Protein AF-0000000079571840 (afdb_homodimer)

Organism: NCBI:txid1891644

Secondary structure (DSSP, 8-state):
--PPPPEEEEEEE--TTSSSHHHHHHHHHHHTT-EEEEEEEEEEEEETTEEEEEEEPPHHHHHHHHHHHHTTS--SEEEE----SHHHHHHHHHHHTT---S-EEE----B-TTS-B-S-GGGHHHHHHHGGG-SEE--BHHHHHHHHTSPPP-SHHHHHHHHHHHHHHT-SSEEEE-TTGGGGSSSEEEEEEE-SS-EEEEEEEPP--S--BTHHHHHHHHHHHHGGGSS-HHHHHHHHHHHHHHHHHTGGGT---SSS-B--TTTTTS----/--PPPPEEEEEEE--TTSSSHHHHHHHHHHHTT-EEEEEEEEEEEEETTEEEEEEEPPHHHHHHHHHHHHTTS--SEEEE----SHHHHHHHHHHHTT---S-EEE----B-TTS-B-S-GGGHHHHHHHGGG-SEE--BHHHHHHHHTSPPP-SHHHHHHHHHHHHHHT-S-EEEE-TTGGGGSSSEEEEEEE-SS-EEEEEEEPP--S--BTHHHHHHHHHHHHGGGSS-HHHHHHHHHHHHHHHHHTGGGT---SSS-B--TTTTTS----

Solvent-accessible surface area (backbone atoms only — not comparable to full-atom values): 27253 Å² total; per-residue (Å²): 130,72,76,50,54,53,28,29,33,32,38,13,20,42,23,28,52,26,32,21,38,42,43,19,26,41,45,26,13,51,61,61,57,14,48,39,27,44,37,61,40,25,49,34,20,24,36,33,78,32,71,80,47,74,48,73,49,53,64,70,55,42,50,44,31,45,52,43,26,63,77,42,32,80,53,51,14,33,24,36,40,36,40,47,35,38,68,47,31,48,53,52,47,58,59,59,72,69,61,75,46,84,40,27,28,33,29,72,46,48,55,45,84,72,63,44,73,47,38,41,78,83,16,53,64,36,52,57,67,38,33,61,75,22,46,29,36,49,34,38,40,67,53,44,12,61,75,69,73,53,76,55,58,88,44,70,70,45,41,54,51,49,44,51,52,44,39,75,72,38,30,52,20,33,39,39,37,37,72,70,64,62,78,70,72,72,66,53,26,49,29,41,37,32,51,90,82,54,75,45,81,48,75,43,74,56,66,93,64,70,28,54,22,28,52,68,43,34,36,44,23,29,26,30,34,34,36,80,75,44,94,44,65,68,63,18,45,51,51,19,52,53,51,44,50,53,15,41,67,44,11,77,56,51,73,50,38,82,43,34,14,29,48,26,63,45,60,90,69,53,71,76,72,122,130,74,76,50,54,53,29,29,32,33,39,14,21,42,24,27,51,26,31,22,38,42,45,19,27,40,44,25,13,52,60,60,58,14,48,40,25,44,38,63,39,26,49,33,19,23,36,35,80,31,72,81,47,75,48,74,49,53,64,71,56,41,48,43,31,46,51,42,27,62,76,43,33,79,53,51,16,32,23,36,40,36,40,48,36,38,67,47,30,47,53,51,49,58,60,58,71,68,60,76,47,84,41,27,28,33,29,72,46,47,56,45,87,71,64,44,74,47,36,41,80,83,16,54,64,36,52,58,68,38,32,61,75,23,47,29,35,48,33,39,41,66,53,45,10,61,77,67,73,54,75,53,57,86,45,70,71,44,43,54,50,49,43,51,51,44,40,74,72,39,28,51,20,32,40,39,38,35,72,73,63,52,76,69,74,73,65,54,27,51,28,40,37,32,53,90,83,53,76,45,80,49,75,44,74,56,67,95,65,70,28,54,23,30,50,68,43,33,37,43,24,27,26,31,31,34,36,81,74,42,93,44,66,67,62,19,48,52,51,21,52,53,51,44,49,52,14,42,68,43,12,77,55,50,74,49,39,82,44,35,13,28,47,24,64,45,61,89,69,53,72,75,72,122

Structure (mmCIF, N/CA/C/O backbone):
data_AF-0000000079571840-model_v1
#
loop_
_entity.id
_entity.type
_entity.pdbx_description
1 polymer 'Bifunctional hydroxymethylpyrimidine kinase/phosphomethylpyrimidine kinase'
#
loop_
_atom_site.group_PDB
_atom_site.id
_atom_site.type_symbol
_atom_site.label_atom_id
_atom_site.label_alt_id
_atom_site.label_comp_id
_atom_site.label_asym_id
_atom_site.label_entity_id
_atom_site.label_seq_id
_atom_site.pdbx_PDB_ins_code
_atom_site.Cartn_x
_atom_site.Cartn_y
_atom_site.Cartn_z
_atom_site.occupancy
_atom_site.B_iso_or_equiv
_atom_site.auth_seq_id
_atom_site.auth_comp_id
_atom_site.auth_asym_id
_atom_site.auth_atom_id
_atom_site.pdbx_PDB_model_num
ATOM 1 N N . MET A 1 1 ? 19.359 11.695 -19.375 1 41.38 1 MET A N 1
ATOM 2 C CA . MET A 1 1 ? 19.141 10.656 -18.375 1 41.38 1 MET A CA 1
ATOM 3 C C . MET A 1 1 ? 17.922 10.969 -17.531 1 41.38 1 MET A C 1
ATOM 5 O O . MET A 1 1 ? 17.797 12.078 -17 1 41.38 1 MET A O 1
ATOM 9 N N . THR A 1 2 ? 16.844 10.234 -17.578 1 67.88 2 THR A N 1
ATOM 10 C CA . THR A 1 2 ? 15.594 10.586 -16.906 1 67.88 2 THR A CA 1
ATOM 11 C C . THR A 1 2 ? 15.773 10.586 -15.391 1 67.88 2 THR A C 1
ATOM 13 O O . THR A 1 2 ? 16.469 9.727 -14.844 1 67.88 2 THR A O 1
ATOM 16 N N . THR A 1 3 ? 15.664 11.695 -14.719 1 87.44 3 THR A N 1
ATOM 17 C CA . THR A 1 3 ? 15.781 11.836 -13.273 1 87.44 3 THR A CA 1
ATOM 18 C C . THR A 1 3 ? 14.875 10.844 -12.555 1 87.44 3 THR A C 1
ATOM 20 O O . THR A 1 3 ? 13.688 10.742 -12.859 1 87.44 3 THR A O 1
ATOM 23 N N . PRO A 1 4 ? 15.469 10.031 -11.734 1 94.94 4 PRO A N 1
ATOM 24 C CA . PRO A 1 4 ? 14.641 9.086 -10.984 1 94.94 4 PRO A CA 1
ATOM 25 C C . PRO A 1 4 ? 13.531 9.781 -10.195 1 94.94 4 PRO A C 1
ATOM 27 O O . PRO A 1 4 ? 13.68 10.945 -9.805 1 94.94 4 PRO A O 1
ATOM 30 N N . PRO A 1 5 ? 12.398 9.148 -10.023 1 97.25 5 PRO A N 1
ATOM 31 C CA . PRO A 1 5 ? 11.336 9.742 -9.203 1 97.25 5 PRO A CA 1
ATOM 32 C C . PRO A 1 5 ? 11.75 9.953 -7.75 1 97.25 5 PRO A C 1
ATOM 34 O O . PRO A 1 5 ? 12.625 9.242 -7.25 1 97.25 5 PRO A O 1
ATOM 37 N N . PRO A 1 6 ? 11.203 10.961 -7.066 1 98.38 6 PRO A N 1
ATOM 38 C CA . PRO A 1 6 ? 11.453 11.062 -5.625 1 98.38 6 PRO A CA 1
ATOM 39 C C . PRO A 1 6 ? 10.945 9.844 -4.855 1 98.38 6 PRO A C 1
ATOM 41 O O . PRO A 1 6 ? 9.945 9.234 -5.254 1 98.38 6 PRO A O 1
ATOM 44 N N . VAL A 1 7 ? 11.625 9.516 -3.779 1 98.81 7 VAL A N 1
ATOM 45 C CA . VAL A 1 7 ? 11.242 8.414 -2.906 1 98.81 7 VAL A CA 1
ATOM 46 C C . VAL A 1 7 ? 10.594 8.961 -1.636 1 98.81 7 VAL A C 1
ATOM 48 O O . VAL A 1 7 ? 11.234 9.68 -0.867 1 98.81 7 VAL A O 1
ATOM 51 N N . ALA A 1 8 ? 9.336 8.641 -1.437 1 98.94 8 ALA A N 1
ATOM 52 C CA . ALA A 1 8 ? 8.578 9.102 -0.272 1 98.94 8 ALA A CA 1
ATOM 53 C C . ALA A 1 8 ? 8.352 7.957 0.715 1 98.94 8 ALA A C 1
ATOM 55 O O . ALA A 1 8 ? 8.07 6.824 0.312 1 98.94 8 ALA A O 1
ATOM 56 N N . LEU A 1 9 ? 8.445 8.25 2.014 1 98.94 9 LEU A N 1
ATOM 57 C CA . LEU A 1 9 ? 8.258 7.289 3.092 1 98.94 9 LEU A CA 1
ATOM 58 C C . LEU A 1 9 ? 7.035 7.648 3.932 1 98.94 9 LEU A C 1
ATOM 60 O O . LEU A 1 9 ? 6.906 8.789 4.395 1 98.94 9 LEU A O 1
ATOM 64 N N . SER A 1 10 ? 6.16 6.723 4.051 1 98.94 10 SER A N 1
ATOM 65 C CA . SER A 1 10 ? 5.039 6.836 4.977 1 98.94 10 SER A CA 1
ATOM 66 C C . SER A 1 10 ? 5.324 6.102 6.281 1 98.94 10 SER A C 1
ATOM 68 O O . SER A 1 10 ? 5.625 4.906 6.273 1 98.94 10 SER A O 1
ATOM 70 N N . ILE A 1 11 ? 5.301 6.777 7.359 1 98.94 11 ILE A N 1
ATOM 71 C CA . ILE A 1 11 ? 5.305 6.191 8.695 1 98.94 11 ILE A CA 1
ATOM 72 C C . ILE A 1 11 ? 3.91 6.305 9.312 1 98.94 11 ILE A C 1
ATOM 74 O O . ILE A 1 11 ? 3.521 7.375 9.789 1 98.94 11 ILE A O 1
ATOM 78 N N . ALA A 1 12 ? 3.156 5.25 9.297 1 98.88 12 ALA A N 1
ATOM 79 C CA . ALA A 1 12 ? 1.751 5.344 9.68 1 98.88 12 ALA A CA 1
ATOM 80 C C . ALA A 1 12 ? 1.156 3.959 9.922 1 98.88 12 ALA A C 1
ATOM 82 O O . ALA A 1 12 ? 1.851 2.947 9.797 1 98.88 12 ALA A O 1
ATOM 83 N N . GLY A 1 13 ? -0.089 3.912 10.414 1 98.69 13 GLY A N 1
ATOM 84 C CA . GLY A 1 13 ? -0.845 2.676 10.523 1 98.69 13 GLY A CA 1
ATOM 85 C C . GLY A 1 13 ? -1.426 2.209 9.203 1 98.69 13 GLY A C 1
ATOM 86 O O . GLY A 1 13 ? -1.192 2.828 8.164 1 98.69 13 GLY A O 1
ATOM 87 N N . THR A 1 14 ? -2.111 1.062 9.258 1 98.81 14 THR A N 1
ATOM 88 C CA . THR A 1 14 ? -2.693 0.455 8.07 1 98.81 14 THR A CA 1
ATOM 89 C C . THR A 1 14 ? -4.207 0.653 8.047 1 98.81 14 THR A C 1
ATOM 91 O O . THR A 1 14 ? -4.797 1.07 9.039 1 98.81 14 THR A O 1
ATOM 94 N N . ASP A 1 15 ? -4.805 0.47 6.957 1 98.69 15 ASP A N 1
ATOM 95 C CA . ASP A 1 15 ? -6.25 0.45 6.746 1 98.69 15 ASP A CA 1
ATOM 96 C C . ASP A 1 15 ? -6.641 -0.601 5.711 1 98.69 15 ASP A C 1
ATOM 98 O O . ASP A 1 15 ? -6.516 -0.368 4.508 1 98.69 15 ASP A O 1
ATOM 102 N N . PRO A 1 16 ? -7.16 -1.722 6.125 1 98.81 16 PRO A N 1
ATOM 103 C CA . PRO A 1 16 ? -7.516 -2.809 5.207 1 98.81 16 PRO A CA 1
ATOM 104 C C . PRO A 1 16 ? -8.406 -2.344 4.059 1 98.81 16 PRO A C 1
ATOM 106 O O . PRO A 1 16 ? -8.328 -2.883 2.951 1 98.81 16 PRO A O 1
ATOM 109 N N . SER A 1 17 ? -9.211 -1.326 4.223 1 98.69 17 SER A N 1
ATOM 110 C CA . SER A 1 17 ? -10.133 -0.873 3.18 1 98.69 17 SER A CA 1
ATOM 111 C C . SER A 1 17 ? -9.383 -0.156 2.061 1 98.69 17 SER A C 1
ATOM 113 O O . SER A 1 17 ? -9.93 0.051 0.976 1 98.69 17 SER A O 1
ATOM 115 N N . GLY A 1 18 ? -8.156 0.267 2.344 1 98.69 18 GLY A N 1
ATOM 116 C CA . GLY A 1 18 ? -7.355 0.961 1.348 1 98.69 18 GLY A CA 1
ATOM 117 C C . GLY A 1 18 ? -7.637 2.451 1.29 1 98.69 18 GLY A C 1
ATOM 118 O O . GLY A 1 18 ? -7.078 3.16 0.45 1 98.69 18 GLY A O 1
ATOM 119 N N . GLY A 1 19 ? -8.484 2.953 2.195 1 98.44 19 GLY A N 1
ATOM 120 C CA . GLY A 1 19 ? -8.93 4.336 2.098 1 98.44 19 GLY A CA 1
ATOM 121 C C . GLY A 1 19 ? -8.094 5.289 2.934 1 98.44 19 GLY A C 1
ATOM 122 O O . GLY A 1 19 ? -8.109 6.5 2.707 1 98.44 19 GLY A O 1
ATOM 123 N N . ALA A 1 20 ? -7.367 4.812 3.92 1 98.5 20 ALA A N 1
ATOM 124 C CA . ALA A 1 20 ? -6.508 5.605 4.797 1 98.5 20 ALA A CA 1
ATOM 125 C C . ALA A 1 20 ? -5.203 4.875 5.094 1 98.5 20 ALA A C 1
ATOM 127 O O . ALA A 1 20 ? -4.812 3.965 4.359 1 98.5 20 ALA A O 1
ATOM 128 N N . GLY A 1 21 ? -4.445 5.398 6.016 1 98.5 21 GLY A N 1
ATOM 129 C CA . GLY A 1 21 ? -3.221 4.727 6.418 1 98.5 21 GLY A CA 1
ATOM 130 C C . GLY A 1 21 ? -2.174 4.688 5.32 1 98.5 21 GLY A C 1
ATOM 131 O O . GLY A 1 21 ? -2.207 5.5 4.395 1 98.5 21 GLY A O 1
ATOM 132 N N . ILE A 1 22 ? -1.245 3.701 5.43 1 98.88 22 ILE A N 1
ATOM 133 C CA . ILE A 1 22 ? -0.147 3.598 4.473 1 98.88 22 ILE A CA 1
ATOM 134 C C . ILE A 1 22 ? -0.696 3.264 3.088 1 98.88 22 ILE A C 1
ATOM 136 O O . ILE A 1 22 ? -0.06 3.559 2.074 1 98.88 22 ILE A O 1
ATOM 140 N N . GLN A 1 23 ? -1.933 2.607 3.068 1 98.88 23 GLN A N 1
ATOM 141 C CA . GLN A 1 23 ? -2.533 2.277 1.779 1 98.88 23 GLN A CA 1
ATOM 142 C C . GLN A 1 23 ? -2.885 3.541 0.999 1 98.88 23 GLN A C 1
ATOM 144 O O . GLN A 1 23 ? -2.537 3.668 -0.177 1 98.88 23 GLN A O 1
ATOM 149 N N . ALA A 1 24 ? -3.52 4.484 1.698 1 98.81 24 ALA A N 1
ATOM 150 C CA . ALA A 1 24 ? -3.828 5.762 1.063 1 98.81 24 ALA A CA 1
ATOM 151 C C . ALA A 1 24 ? -2.553 6.523 0.716 1 98.81 24 ALA A C 1
ATOM 153 O O . ALA A 1 24 ? -2.479 7.18 -0.324 1 98.81 24 ALA A O 1
ATOM 154 N N . ASP A 1 25 ? -1.587 6.457 1.616 1 98.94 25 ASP A N 1
ATOM 155 C CA . ASP A 1 25 ? -0.312 7.125 1.377 1 98.94 25 ASP A CA 1
ATOM 156 C C . ASP A 1 25 ? 0.354 6.602 0.107 1 98.94 25 ASP A C 1
ATOM 158 O O . ASP A 1 25 ? 0.753 7.383 -0.758 1 98.94 25 ASP A O 1
ATOM 162 N N . LEU A 1 26 ? 0.421 5.27 -0.038 1 98.94 26 LEU A N 1
ATOM 163 C CA . LEU A 1 26 ? 1.043 4.637 -1.198 1 98.94 26 LEU A CA 1
ATOM 164 C C . LEU A 1 26 ? 0.301 5.004 -2.479 1 98.94 26 LEU A C 1
ATOM 166 O O . LEU A 1 26 ? 0.925 5.285 -3.504 1 98.94 26 LEU A O 1
ATOM 170 N N . LYS A 1 27 ? -1.019 4.941 -2.436 1 98.88 27 LYS A N 1
ATOM 171 C CA . LYS A 1 27 ? -1.813 5.301 -3.607 1 98.88 27 LYS A CA 1
ATOM 172 C C . LYS A 1 27 ? -1.566 6.754 -4.012 1 98.88 27 LYS A C 1
ATOM 174 O O . LYS A 1 27 ? -1.407 7.051 -5.199 1 98.88 27 LYS A O 1
ATOM 179 N N . THR A 1 28 ? -1.491 7.652 -3.023 1 98.94 28 THR A N 1
ATOM 180 C CA . THR A 1 28 ? -1.275 9.07 -3.295 1 98.94 28 THR A CA 1
ATOM 181 C C . THR A 1 28 ? 0.118 9.305 -3.871 1 98.94 28 THR A C 1
ATOM 183 O O . THR A 1 28 ? 0.27 10 -4.875 1 98.94 28 THR A O 1
ATOM 186 N N . PHE A 1 29 ? 1.178 8.688 -3.189 1 98.88 29 PHE A N 1
ATOM 187 C CA . PHE A 1 29 ? 2.531 8.789 -3.723 1 98.88 29 PHE A CA 1
ATOM 188 C C . PHE A 1 29 ? 2.566 8.367 -5.188 1 98.88 29 PHE A C 1
ATOM 190 O O . PHE A 1 29 ? 3.094 9.094 -6.035 1 98.88 29 PHE A O 1
ATOM 197 N N . SER A 1 30 ? 1.937 7.23 -5.477 1 98.62 30 SER A N 1
ATOM 198 C CA . SER A 1 30 ? 1.944 6.652 -6.816 1 98.62 30 SER A CA 1
ATOM 199 C C . SER A 1 30 ? 1.221 7.555 -7.812 1 98.62 30 SER A C 1
ATOM 201 O O . SER A 1 30 ? 1.704 7.77 -8.922 1 98.62 30 SER A O 1
ATOM 203 N N . ALA A 1 31 ? 0.096 8.062 -7.422 1 98.44 31 ALA A N 1
ATOM 204 C CA . ALA A 1 31 ? -0.705 8.914 -8.305 1 98.44 31 ALA A CA 1
ATOM 205 C C . ALA A 1 31 ? 0.047 10.188 -8.672 1 98.44 31 ALA A C 1
ATOM 207 O O . ALA A 1 31 ? -0.178 10.758 -9.742 1 98.44 31 ALA A O 1
ATOM 208 N N . LEU A 1 32 ? 0.958 10.617 -7.797 1 98.31 32 LEU A N 1
ATOM 209 C CA . LEU A 1 32 ? 1.596 11.914 -7.98 1 98.31 32 LEU A CA 1
ATOM 210 C C . LEU A 1 32 ? 3.059 11.75 -8.375 1 98.31 32 LEU A C 1
ATOM 212 O O . LEU A 1 32 ? 3.85 12.695 -8.25 1 98.31 32 LEU A O 1
ATOM 216 N N . GLY A 1 33 ? 3.477 10.57 -8.703 1 97.75 33 GLY A N 1
ATOM 217 C CA . GLY A 1 33 ? 4.758 10.359 -9.359 1 97.75 33 GLY A CA 1
ATOM 218 C C . GLY A 1 33 ? 5.902 10.156 -8.383 1 97.75 33 GLY A C 1
ATOM 219 O O . GLY A 1 33 ? 7.055 10.445 -8.703 1 97.75 33 GLY A O 1
ATOM 220 N N . ALA A 1 34 ? 5.625 9.75 -7.215 1 98.56 34 ALA A N 1
ATOM 221 C CA . ALA A 1 34 ? 6.652 9.438 -6.223 1 98.56 34 ALA A CA 1
ATOM 222 C C . ALA A 1 34 ? 6.668 7.949 -5.895 1 98.56 34 ALA A C 1
ATOM 224 O O . ALA A 1 34 ? 5.613 7.32 -5.789 1 98.56 34 ALA A O 1
ATOM 225 N N . TYR A 1 35 ? 7.883 7.359 -5.762 1 98.75 35 TYR A N 1
ATOM 226 C CA . TYR A 1 35 ? 8.016 5.977 -5.324 1 98.75 35 TYR A CA 1
ATOM 227 C C . TYR A 1 35 ? 7.77 5.855 -3.824 1 98.75 35 TYR A C 1
ATOM 229 O O . TYR A 1 35 ? 8.453 6.504 -3.025 1 98.75 35 TYR A O 1
AT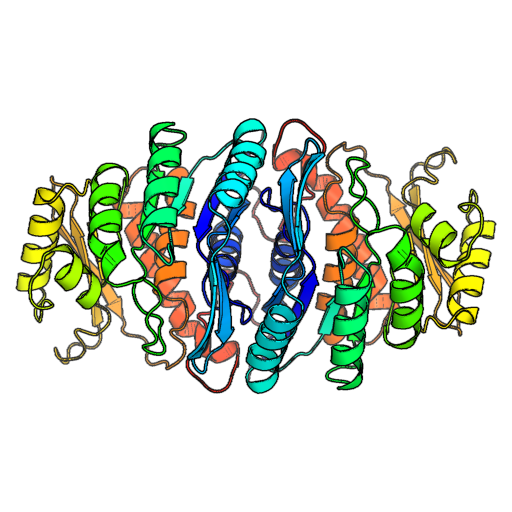OM 237 N N . GLY A 1 36 ? 6.82 5.016 -3.451 1 98.88 36 GLY A N 1
ATOM 238 C CA . GLY A 1 36 ? 6.391 4.969 -2.062 1 98.88 36 GLY A CA 1
ATOM 239 C C . GLY A 1 36 ? 7.051 3.854 -1.273 1 98.88 36 GLY A C 1
ATOM 240 O O . GLY A 1 36 ? 7.172 2.729 -1.763 1 98.88 36 GLY A O 1
ATOM 241 N N . THR A 1 37 ? 7.473 4.137 -0.044 1 98.94 37 THR A N 1
ATOM 242 C CA . THR A 1 37 ? 7.965 3.213 0.972 1 98.94 37 THR A CA 1
ATOM 243 C C . THR A 1 37 ? 7.188 3.379 2.275 1 98.94 37 THR A C 1
ATOM 245 O O . THR A 1 37 ? 6.438 4.344 2.439 1 98.94 37 THR A O 1
ATOM 248 N N . THR A 1 38 ? 7.277 2.338 3.141 1 98.94 38 THR A N 1
ATOM 249 C CA . THR A 1 38 ? 6.445 2.447 4.332 1 98.94 38 THR A CA 1
ATOM 250 C C . THR A 1 38 ? 7.164 1.872 5.551 1 98.94 38 THR A C 1
ATOM 252 O O . THR A 1 38 ? 7.949 0.933 5.426 1 98.94 38 THR A O 1
ATOM 255 N N . VAL A 1 39 ? 6.965 2.426 6.641 1 98.94 39 VAL A N 1
ATOM 256 C CA . VAL A 1 39 ? 7.215 1.898 7.977 1 98.94 39 VAL A CA 1
ATOM 257 C C . VAL A 1 39 ? 5.918 1.898 8.781 1 98.94 39 VAL A C 1
ATOM 259 O O . VAL A 1 39 ? 5.32 2.953 9.008 1 98.94 39 VAL A O 1
ATOM 262 N N . ILE A 1 40 ? 5.484 0.745 9.227 1 98.94 40 ILE A N 1
ATOM 263 C CA . ILE A 1 40 ? 4.137 0.581 9.758 1 98.94 40 ILE A CA 1
ATOM 264 C C . ILE A 1 40 ? 4.168 0.708 11.281 1 98.94 40 ILE A C 1
ATOM 266 O O . ILE A 1 40 ? 4.934 0.011 11.953 1 98.94 40 ILE A O 1
ATOM 270 N N . THR A 1 41 ? 3.285 1.52 11.836 1 98.81 41 THR A N 1
ATOM 271 C CA . THR A 1 41 ? 3.262 1.806 13.273 1 98.81 41 THR A CA 1
ATOM 272 C C . THR A 1 41 ? 2.238 0.925 13.984 1 98.81 41 THR A C 1
ATOM 274 O O . THR A 1 41 ? 2.381 0.633 15.172 1 98.81 41 THR A O 1
ATOM 277 N N . ALA A 1 42 ? 1.219 0.596 13.242 1 98.69 42 ALA A N 1
ATOM 278 C CA . ALA A 1 42 ? 0.13 -0.203 13.797 1 98.69 42 ALA A CA 1
ATOM 279 C C . ALA A 1 42 ? -0.698 -0.85 12.695 1 98.69 42 ALA A C 1
ATOM 281 O O . ALA A 1 42 ? -0.794 -0.314 11.586 1 98.69 42 ALA A O 1
ATOM 282 N N . LEU A 1 43 ? -1.205 -2.016 12.984 1 98.75 43 LEU A N 1
ATOM 283 C CA . LEU A 1 43 ? -2.264 -2.607 12.18 1 98.75 43 LEU A CA 1
ATOM 284 C C . LEU A 1 43 ? -3.639 -2.215 12.703 1 98.75 43 LEU A C 1
ATOM 286 O O . LEU A 1 43 ? -3.938 -2.428 13.883 1 98.75 43 LEU A O 1
ATOM 290 N N . VAL A 1 44 ? -4.453 -1.658 11.844 1 98.56 44 VAL A N 1
ATOM 291 C CA . VAL A 1 44 ? -5.777 -1.21 12.258 1 98.56 44 VAL A CA 1
ATOM 292 C C . VAL A 1 44 ? -6.848 -1.993 11.5 1 98.56 44 VAL A C 1
ATOM 294 O O . VAL A 1 44 ? -6.852 -2.021 10.266 1 98.56 44 VAL A O 1
ATOM 297 N N . ALA A 1 45 ? -7.723 -2.688 12.258 1 98.62 45 ALA A N 1
ATOM 298 C CA . ALA A 1 45 ? -8.914 -3.268 11.648 1 98.62 45 ALA A CA 1
ATOM 299 C C . ALA A 1 45 ? -9.992 -2.209 11.438 1 98.62 45 ALA A C 1
ATOM 301 O O . ALA A 1 45 ? -10.82 -1.973 12.32 1 98.62 45 ALA A O 1
ATOM 302 N N . GLN A 1 46 ? -9.961 -1.647 10.266 1 97.81 46 GLN A N 1
ATOM 303 C CA . GLN A 1 46 ? -10.852 -0.535 9.953 1 97.81 46 GLN A CA 1
ATOM 304 C C . GLN A 1 46 ? -11.344 -0.617 8.508 1 97.81 46 GLN A C 1
ATOM 306 O O . GLN A 1 46 ? -10.656 -1.162 7.641 1 97.81 46 GLN A O 1
ATOM 311 N N . ALA A 1 47 ? -12.547 -0.198 8.281 1 97.94 47 ALA A N 1
ATOM 312 C CA . ALA A 1 47 ? -13.148 0.015 6.965 1 97.94 47 ALA A CA 1
ATOM 313 C C . ALA A 1 47 ? -14.016 1.27 6.961 1 97.94 47 ALA A C 1
ATOM 315 O O . ALA A 1 47 ? -13.742 2.229 7.684 1 97.94 47 ALA A O 1
ATOM 316 N N . THR A 1 48 ? -14.984 1.376 6.074 1 97.5 48 THR A N 1
ATOM 317 C CA . THR A 1 48 ? -15.719 2.631 5.926 1 97.5 48 THR A CA 1
ATOM 318 C C . THR A 1 48 ? -16.734 2.809 7.055 1 97.5 48 THR A C 1
ATOM 320 O O . THR A 1 48 ? -17.25 3.902 7.254 1 97.5 48 THR A O 1
ATOM 323 N N . GLN A 1 49 ? -16.953 1.782 7.844 1 97.25 49 GLN A N 1
ATOM 324 C CA . GLN A 1 49 ? -17.953 1.837 8.891 1 97.25 49 GLN A CA 1
ATOM 325 C C . GLN A 1 49 ? -17.312 2.041 10.266 1 97.25 49 GLN A C 1
ATOM 327 O O . GLN A 1 49 ? -18.016 2.141 11.273 1 97.25 49 GLN A O 1
ATOM 332 N N . GLY A 1 50 ? -15.984 2.061 10.289 1 96.88 50 GLY A N 1
ATOM 333 C CA . GLY A 1 50 ? -15.344 2.379 11.555 1 96.88 50 GLY A CA 1
ATOM 334 C C . GLY A 1 50 ? -14.18 1.464 11.875 1 96.88 50 GLY A C 1
ATOM 335 O O . GLY A 1 50 ? -13.719 0.708 11.016 1 96.88 50 GLY A O 1
ATOM 336 N N . VAL A 1 51 ? -13.617 1.64 13.125 1 97.94 51 VAL A N 1
ATOM 337 C CA . VAL A 1 51 ? -12.469 0.897 13.633 1 97.94 51 VAL A CA 1
ATOM 338 C C . VAL A 1 51 ? -12.938 -0.177 14.609 1 97.94 51 VAL A C 1
ATOM 340 O O . VAL A 1 51 ? -13.688 0.11 15.547 1 97.94 51 VAL A O 1
ATOM 343 N N . ARG A 1 52 ? -12.453 -1.433 14.367 1 98.25 52 ARG A N 1
ATOM 344 C CA . ARG A 1 52 ? -12.867 -2.529 15.234 1 98.25 52 ARG A CA 1
ATOM 345 C C . ARG A 1 52 ? -11.719 -2.998 16.109 1 98.25 52 ARG A C 1
ATOM 347 O O . ARG A 1 52 ? -11.93 -3.723 17.094 1 98.25 52 ARG A O 1
ATOM 354 N N . GLY A 1 53 ? -10.508 -2.586 15.789 1 98.31 53 GLY A N 1
ATOM 355 C CA . GLY A 1 53 ? -9.367 -2.992 16.594 1 98.31 53 GLY A CA 1
ATOM 356 C C . GLY A 1 53 ? -8.062 -2.391 16.109 1 98.31 53 GLY A C 1
ATOM 357 O O . GLY A 1 53 ? -7.957 -1.964 14.953 1 98.31 53 GLY A O 1
ATOM 358 N N . ILE A 1 54 ? -7.082 -2.314 17.016 1 98.19 54 ILE A N 1
ATOM 359 C CA . ILE A 1 54 ? -5.75 -1.795 16.719 1 98.19 54 ILE A CA 1
ATOM 360 C C . ILE A 1 54 ? -4.695 -2.701 17.359 1 98.19 54 ILE A C 1
ATOM 362 O O . ILE A 1 54 ? -4.801 -3.07 18.531 1 98.19 54 ILE A O 1
ATOM 366 N N . GLU A 1 55 ? -3.801 -3.137 16.578 1 98.25 55 GLU A N 1
ATOM 367 C CA . GLU A 1 55 ? -2.602 -3.82 17.062 1 98.25 55 GLU A CA 1
ATOM 368 C C . GLU A 1 55 ? -1.354 -2.977 16.828 1 98.25 55 GLU A C 1
ATOM 370 O O . GLU A 1 55 ? -0.9 -2.838 15.688 1 98.25 55 GLU A O 1
ATOM 375 N N . VAL A 1 56 ? -0.775 -2.48 17.906 1 98.25 56 VAL A N 1
ATOM 376 C CA . VAL A 1 56 ? 0.378 -1.591 17.797 1 98.25 56 VAL A CA 1
ATOM 377 C C . VAL A 1 56 ? 1.644 -2.41 17.562 1 98.25 56 VAL A C 1
ATOM 379 O O . VAL A 1 56 ? 1.836 -3.463 18.172 1 98.25 56 VAL A O 1
ATOM 382 N N . VAL A 1 57 ? 2.465 -2.012 16.625 1 98.44 57 VAL A N 1
ATOM 383 C CA . VAL A 1 57 ? 3.717 -2.695 16.312 1 98.44 57 VAL A CA 1
ATOM 384 C C . VAL A 1 57 ? 4.699 -2.535 17.469 1 98.44 57 VAL A C 1
ATOM 386 O O . VAL A 1 57 ? 4.781 -1.466 18.078 1 98.44 57 VAL A O 1
ATOM 389 N N . ASP A 1 58 ? 5.457 -3.594 17.734 1 97.44 58 ASP A N 1
ATOM 390 C CA . ASP A 1 58 ? 6.539 -3.518 18.719 1 97.44 58 ASP A CA 1
ATOM 391 C C . ASP A 1 58 ? 7.559 -2.449 18.328 1 97.44 58 ASP A C 1
ATOM 393 O O . ASP A 1 58 ? 8.039 -2.426 17.188 1 97.44 58 ASP A O 1
ATOM 397 N N . PRO A 1 59 ? 7.875 -1.541 19.328 1 98.19 59 PRO A N 1
ATOM 398 C CA . PRO A 1 59 ? 8.844 -0.491 19 1 98.19 59 PRO A CA 1
ATOM 399 C C . PRO A 1 59 ? 10.156 -1.047 18.453 1 98.19 59 PRO A C 1
ATOM 401 O O . PRO A 1 59 ? 10.789 -0.42 17.609 1 98.19 59 PRO A O 1
ATOM 404 N N . ASP A 1 60 ? 10.594 -2.209 18.953 1 98.62 60 ASP A N 1
ATOM 405 C CA . ASP A 1 60 ? 11.812 -2.82 18.438 1 98.62 60 ASP A CA 1
ATOM 406 C C . ASP A 1 60 ? 11.656 -3.209 16.969 1 98.62 60 ASP A C 1
ATOM 408 O O . ASP A 1 60 ? 12.586 -3.055 16.188 1 98.62 60 ASP A O 1
ATOM 412 N N . PHE A 1 61 ? 10.5 -3.734 16.625 1 98.75 61 PHE A N 1
ATOM 413 C CA . PHE A 1 61 ? 10.273 -4.102 15.234 1 98.75 61 PHE A CA 1
ATOM 414 C C . PHE A 1 61 ? 10.078 -2.859 14.375 1 98.75 61 PHE A C 1
ATOM 416 O O . PHE A 1 61 ? 10.469 -2.838 13.211 1 98.75 61 PHE A O 1
ATOM 423 N N . LEU A 1 62 ? 9.422 -1.829 14.961 1 98.81 62 LEU A N 1
ATOM 424 C CA . LEU A 1 62 ? 9.344 -0.546 14.273 1 98.81 62 LEU A CA 1
ATOM 425 C C . LEU A 1 62 ? 10.734 -0.035 13.906 1 98.81 62 LEU A C 1
ATOM 427 O O . LEU A 1 62 ? 10.961 0.392 12.773 1 98.81 62 LEU A O 1
ATOM 431 N N . ARG A 1 63 ? 11.672 -0.077 14.836 1 98.81 63 ARG A N 1
ATOM 432 C CA . ARG A 1 63 ? 13.055 0.327 14.602 1 98.81 63 ARG A CA 1
ATOM 433 C C . ARG A 1 63 ? 13.711 -0.538 13.531 1 98.81 63 ARG A C 1
ATOM 435 O O . ARG A 1 63 ? 14.469 -0.036 12.695 1 98.81 63 ARG A O 1
ATOM 442 N N . LEU A 1 64 ? 13.406 -1.83 13.602 1 98.88 64 LEU A N 1
ATOM 443 C CA . LEU A 1 64 ? 13.984 -2.756 12.633 1 98.88 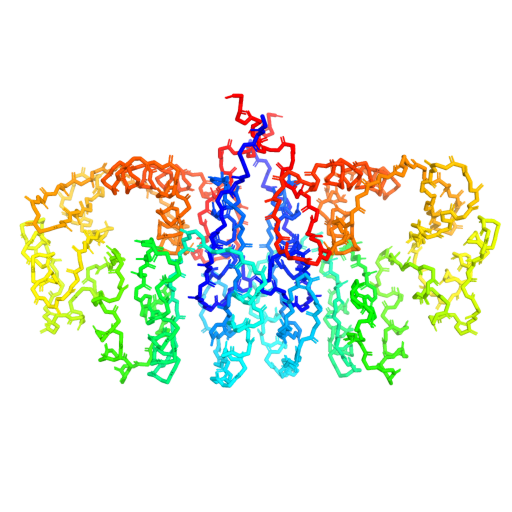64 LEU A CA 1
ATOM 444 C C . LEU A 1 64 ? 13.5 -2.439 11.227 1 98.88 64 LEU A C 1
ATOM 446 O O . LEU A 1 64 ? 14.281 -2.49 10.273 1 98.88 64 LEU A O 1
ATOM 450 N N . GLN A 1 65 ? 12.172 -2.178 11.047 1 98.88 65 GLN A N 1
ATOM 451 C CA . GLN A 1 65 ? 11.672 -1.73 9.75 1 98.88 65 GLN A CA 1
ATOM 452 C C . GLN A 1 65 ? 12.445 -0.512 9.25 1 98.88 65 GLN A C 1
ATOM 454 O O . GLN A 1 65 ? 12.906 -0.488 8.109 1 98.88 65 GLN A O 1
ATOM 459 N N . TRP A 1 66 ? 12.555 0.484 10.164 1 98.88 66 TRP A N 1
ATOM 460 C CA . TRP A 1 66 ? 13.203 1.75 9.844 1 98.88 66 TRP A CA 1
ATOM 461 C C . TRP A 1 66 ? 14.648 1.528 9.414 1 98.88 66 TRP A C 1
ATOM 463 O O . TRP A 1 66 ? 15.062 1.97 8.344 1 98.88 66 TRP A O 1
ATOM 473 N N . ARG A 1 67 ? 15.383 0.807 10.188 1 98.81 67 ARG A N 1
ATOM 474 C CA . ARG A 1 67 ? 16.812 0.601 9.93 1 98.81 67 ARG A CA 1
ATOM 475 C C . ARG A 1 67 ? 17.016 -0.18 8.641 1 98.81 67 ARG A C 1
ATOM 477 O O . ARG A 1 67 ? 17.906 0.159 7.84 1 98.81 67 ARG A O 1
ATOM 484 N N . THR A 1 68 ? 16.234 -1.221 8.453 1 98.81 68 THR A N 1
ATOM 485 C CA . THR A 1 68 ? 16.344 -2.039 7.254 1 98.81 68 THR A CA 1
ATOM 486 C C . THR A 1 68 ? 16.125 -1.194 6.004 1 98.81 68 THR A C 1
ATOM 488 O O . THR A 1 68 ? 16.797 -1.383 4.992 1 98.81 68 THR A O 1
ATOM 491 N N . LEU A 1 69 ? 15.219 -0.266 6.082 1 98.81 69 LEU A N 1
ATOM 492 C CA . LEU A 1 69 ? 14.852 0.562 4.938 1 98.81 69 LEU A CA 1
ATOM 493 C C . LEU A 1 69 ? 15.898 1.641 4.688 1 98.81 69 LEU A C 1
ATOM 495 O O . LEU A 1 69 ? 16.469 1.722 3.598 1 98.81 69 LEU A O 1
ATOM 499 N N . VAL A 1 70 ? 16.297 2.439 5.676 1 98.5 70 VAL A N 1
ATOM 500 C CA . VAL A 1 70 ? 17.062 3.662 5.457 1 98.5 70 VAL A CA 1
ATOM 501 C C . VAL A 1 70 ? 18.531 3.314 5.254 1 98.5 70 VAL A C 1
ATOM 503 O O . VAL A 1 70 ? 19.297 4.121 4.723 1 98.5 70 VAL A O 1
ATOM 506 N N . ASP A 1 71 ? 18.953 2.096 5.629 1 98.25 71 ASP A N 1
ATOM 507 C CA . ASP A 1 71 ? 20.297 1.631 5.34 1 98.25 71 ASP A CA 1
ATOM 508 C C . ASP A 1 71 ? 20.469 1.305 3.857 1 98.25 71 ASP A C 1
ATOM 510 O O . ASP A 1 71 ? 21.594 1.17 3.369 1 98.25 71 ASP A O 1
ATOM 514 N N . ASP A 1 72 ? 19.406 1.236 3.15 1 98.44 72 ASP A N 1
ATOM 515 C CA . ASP A 1 72 ? 19.422 0.667 1.807 1 98.44 72 ASP A CA 1
ATOM 516 C C . ASP A 1 72 ? 18.844 1.639 0.786 1 98.44 72 ASP A C 1
ATOM 518 O O . ASP A 1 72 ? 19.359 1.762 -0.328 1 98.44 72 ASP A O 1
ATOM 522 N N . VAL A 1 73 ? 17.781 2.34 1.15 1 98.56 73 VAL A N 1
ATOM 523 C CA . VAL A 1 73 ? 16.984 3.121 0.213 1 98.56 73 VAL A CA 1
ATOM 524 C C . VAL A 1 73 ? 17.062 4.602 0.574 1 98.56 73 VAL A C 1
ATOM 526 O O . VAL A 1 73 ? 16.891 4.977 1.734 1 98.56 73 VAL A O 1
ATOM 529 N N . ARG A 1 74 ? 17.359 5.418 -0.389 1 97.88 74 ARG A N 1
ATOM 530 C CA . ARG A 1 74 ? 17.328 6.859 -0.172 1 97.88 74 ARG A CA 1
ATOM 531 C C . ARG A 1 74 ? 15.906 7.336 0.115 1 97.88 74 ARG A C 1
ATOM 533 O O . ARG A 1 74 ? 14.945 6.805 -0.442 1 97.88 74 ARG A O 1
ATOM 540 N N . ILE A 1 75 ? 15.781 8.336 0.944 1 98.69 75 ILE A N 1
ATOM 541 C CA . ILE A 1 75 ? 14.484 8.914 1.287 1 98.69 75 ILE A CA 1
ATOM 542 C C . ILE A 1 75 ? 14.492 10.414 0.99 1 98.69 75 ILE A C 1
ATOM 544 O O . ILE A 1 75 ? 15.305 11.156 1.547 1 98.69 75 ILE A O 1
ATOM 548 N N . ASP A 1 76 ? 13.508 10.828 0.136 1 98.75 76 ASP A N 1
ATOM 549 C CA . ASP A 1 76 ? 13.461 12.227 -0.28 1 98.75 76 ASP A CA 1
ATOM 550 C C . ASP A 1 76 ? 12.375 12.992 0.472 1 98.75 76 ASP A C 1
ATOM 552 O O . ASP A 1 76 ? 12.375 14.219 0.498 1 98.75 76 ASP A O 1
ATOM 556 N N . ALA A 1 77 ? 11.438 12.344 1.042 1 98.88 77 ALA A N 1
ATOM 557 C CA . ALA A 1 77 ? 10.344 12.922 1.811 1 98.88 77 ALA A CA 1
ATOM 558 C C . ALA A 1 77 ? 9.781 11.922 2.811 1 98.88 77 ALA A C 1
ATOM 560 O O . ALA A 1 77 ? 9.75 10.719 2.541 1 98.88 77 ALA A O 1
ATOM 561 N N . ILE A 1 78 ? 9.305 12.398 3.953 1 98.94 78 ILE A N 1
ATOM 562 C CA . ILE A 1 78 ? 8.68 11.562 4.977 1 98.94 78 ILE A CA 1
ATOM 563 C C . ILE A 1 78 ? 7.293 12.117 5.312 1 98.94 78 ILE A C 1
ATOM 565 O O . ILE A 1 78 ? 7.133 13.32 5.52 1 98.94 78 ILE A O 1
ATOM 569 N N . LYS A 1 79 ? 6.34 11.32 5.25 1 98.94 79 LYS A N 1
ATOM 570 C CA . LYS A 1 79 ? 5.008 11.609 5.777 1 98.94 79 LYS A CA 1
ATOM 571 C C . LYS A 1 79 ? 4.719 10.773 7.023 1 98.94 79 LYS A C 1
ATOM 573 O O . LYS A 1 79 ? 4.84 9.547 7 1 98.94 79 LYS A O 1
ATOM 578 N N . ILE A 1 80 ? 4.387 11.43 8.109 1 98.94 80 ILE A N 1
ATOM 579 C CA . ILE A 1 80 ? 4.035 10.773 9.367 1 98.94 80 ILE A CA 1
ATOM 580 C C . ILE A 1 80 ? 2.529 10.875 9.594 1 98.94 80 ILE A C 1
ATOM 582 O O . ILE A 1 80 ? 1.963 11.969 9.57 1 98.94 80 ILE A O 1
ATOM 586 N N . GLY A 1 81 ? 1.914 9.688 9.742 1 98.5 81 GLY A N 1
ATOM 587 C CA . GLY A 1 81 ? 0.494 9.617 10.047 1 98.5 81 GLY A CA 1
ATOM 588 C C . GLY A 1 81 ? 0.21 9.07 11.438 1 98.5 81 GLY A C 1
ATOM 589 O O . GLY A 1 81 ? 0.792 9.531 12.422 1 98.5 81 GLY A O 1
ATOM 590 N N . MET A 1 82 ? -0.615 8.086 11.539 1 97.38 82 MET A N 1
ATOM 591 C CA . MET A 1 82 ? -1.091 7.52 12.797 1 97.38 82 MET A CA 1
ATOM 592 C C . MET A 1 82 ? 0.069 6.961 13.617 1 97.38 82 MET A C 1
ATOM 594 O O . MET A 1 82 ? 0.823 6.117 13.133 1 97.38 82 MET A O 1
ATOM 598 N N . LEU A 1 83 ? 0.135 7.367 14.898 1 98 83 LEU A N 1
ATOM 599 C CA . LEU A 1 83 ? 1.254 6.98 15.75 1 98 83 LEU A CA 1
ATOM 600 C C . LEU A 1 83 ? 0.782 6.094 16.891 1 98 83 LEU A C 1
ATOM 602 O O . LEU A 1 83 ? 1.599 5.5 17.594 1 98 83 LEU A O 1
ATOM 606 N N . ALA A 1 84 ? -0.472 5.973 17.141 1 96.69 84 ALA A N 1
ATOM 607 C CA . ALA A 1 84 ? -1.134 5.004 18 1 96.69 84 ALA A CA 1
ATOM 608 C C . ALA A 1 84 ? -0.935 5.359 19.469 1 96.69 84 ALA A C 1
ATOM 610 O O . ALA A 1 84 ? -1.901 5.441 20.234 1 96.69 84 ALA A O 1
ATOM 611 N N . ASN A 1 85 ? 0.387 5.508 20 1 97.94 85 ASN A N 1
ATOM 612 C CA . ASN A 1 85 ? 0.667 5.766 21.406 1 97.94 85 ASN A CA 1
ATOM 613 C C . ASN A 1 85 ? 1.985 6.512 21.594 1 97.94 85 ASN A C 1
ATOM 615 O O . ASN A 1 85 ? 2.662 6.832 20.609 1 97.94 85 ASN A O 1
ATOM 619 N N . ALA A 1 86 ? 2.281 6.816 22.859 1 97.88 86 ALA A N 1
ATOM 620 C CA . ALA A 1 86 ? 3.436 7.652 23.172 1 97.88 86 ALA A CA 1
ATOM 621 C C . ALA A 1 86 ? 4.738 6.961 22.797 1 97.88 86 ALA A C 1
ATOM 623 O O . ALA A 1 86 ? 5.68 7.605 22.312 1 97.88 86 ALA A O 1
ATOM 624 N N . GLU A 1 87 ? 4.824 5.664 23.016 1 98.25 87 GLU A N 1
ATOM 625 C CA . GLU A 1 87 ? 6.047 4.918 22.734 1 98.25 87 GLU A CA 1
ATOM 626 C C . GLU A 1 87 ? 6.391 4.965 21.25 1 98.25 87 GLU A C 1
ATOM 628 O O . GLU A 1 87 ? 7.551 5.168 20.875 1 98.25 87 GLU A O 1
ATOM 633 N N . ILE A 1 88 ? 5.422 4.746 20.422 1 98.62 88 ILE A N 1
ATOM 634 C CA . ILE A 1 88 ? 5.621 4.805 18.969 1 98.62 88 ILE A CA 1
ATOM 635 C C . ILE A 1 88 ? 6.02 6.219 18.562 1 98.62 88 ILE A C 1
ATOM 637 O O . ILE A 1 88 ? 6.949 6.406 17.781 1 98.62 88 ILE A O 1
ATOM 641 N N . ALA A 1 89 ? 5.293 7.23 19.094 1 98.38 89 ALA A N 1
ATOM 642 C CA . ALA A 1 89 ? 5.613 8.625 18.781 1 98.38 89 ALA A CA 1
ATOM 643 C C . ALA A 1 89 ? 7.055 8.953 19.156 1 98.38 89 ALA A C 1
ATOM 645 O O . ALA A 1 89 ? 7.773 9.586 18.375 1 98.38 89 ALA A O 1
ATOM 646 N N . ASP A 1 90 ? 7.445 8.516 20.312 1 98.19 90 ASP A N 1
ATOM 647 C CA . ASP A 1 90 ? 8.812 8.75 20.781 1 98.19 90 ASP A CA 1
ATOM 648 C C . ASP A 1 90 ? 9.828 8.055 19.875 1 98.19 90 ASP A C 1
ATOM 650 O O . ASP A 1 90 ? 10.875 8.617 19.562 1 98.19 90 ASP A O 1
ATOM 654 N N . THR A 1 91 ? 9.555 6.836 19.516 1 98.62 91 THR A N 1
ATOM 655 C CA . THR A 1 91 ? 10.43 6.086 18.625 1 98.62 91 THR A CA 1
ATOM 656 C C . THR A 1 91 ? 10.586 6.801 17.281 1 98.62 91 THR A C 1
ATOM 658 O O . THR A 1 91 ? 11.688 6.922 16.75 1 98.62 91 THR A O 1
ATOM 661 N N . VAL A 1 92 ? 9.492 7.293 16.75 1 98.69 92 VAL A N 1
ATOM 662 C CA . VAL A 1 92 ? 9.531 8.031 15.484 1 98.69 92 VAL A CA 1
ATOM 663 C C . VAL A 1 92 ? 10.344 9.305 15.656 1 98.69 92 VAL A C 1
ATOM 665 O O . VAL A 1 92 ? 11.086 9.703 14.75 1 98.69 92 VAL A O 1
ATOM 668 N N . GLY A 1 93 ? 10.156 9.953 16.781 1 98.25 93 GLY A N 1
ATOM 669 C CA . GLY A 1 93 ? 10.992 11.109 17.078 1 98.25 93 GLY A CA 1
ATOM 670 C C . GLY A 1 93 ? 12.477 10.82 16.984 1 98.25 93 GLY A C 1
ATOM 671 O O . GLY A 1 93 ? 13.242 11.656 16.5 1 98.25 93 GLY A O 1
ATOM 672 N N . GLU A 1 94 ? 12.875 9.648 17.453 1 98.12 94 GLU A N 1
ATOM 673 C CA . GLU A 1 94 ? 14.266 9.219 17.359 1 98.12 94 GLU A CA 1
ATOM 674 C C . GLU A 1 94 ? 14.703 9.109 15.898 1 98.12 94 GLU A C 1
ATOM 676 O O . GLU A 1 94 ? 15.828 9.469 15.547 1 98.12 94 GLU A O 1
ATOM 681 N N . PHE A 1 95 ? 13.867 8.562 15.047 1 98.44 95 PHE A N 1
ATOM 682 C CA . PHE A 1 95 ? 14.164 8.422 13.625 1 98.44 95 PHE A CA 1
ATOM 683 C C . PHE A 1 95 ? 14.492 9.773 13 1 98.44 95 PHE A C 1
ATOM 685 O O . PHE A 1 95 ? 15.43 9.898 12.211 1 98.44 95 PHE A O 1
ATOM 692 N N . LEU A 1 96 ? 13.75 10.805 13.383 1 97.94 96 LEU A N 1
ATOM 693 C CA . LEU A 1 96 ? 13.797 12.102 12.727 1 97.94 96 LEU A CA 1
ATOM 694 C C . LEU A 1 96 ? 15.07 12.859 13.102 1 97.94 96 LEU A C 1
ATOM 696 O O . LEU A 1 96 ? 15.43 13.836 12.445 1 97.94 96 LEU A O 1
ATOM 700 N N . THR A 1 97 ? 15.758 12.422 14.109 1 96.75 97 THR A N 1
ATOM 701 C CA . THR A 1 97 ? 17.016 13.047 14.492 1 96.75 97 THR A CA 1
ATOM 702 C C . THR A 1 97 ? 18.094 12.781 13.438 1 96.75 97 THR A C 1
ATOM 704 O O . THR A 1 97 ? 19.094 13.492 13.375 1 96.75 97 THR A O 1
ATOM 707 N N . GLU A 1 98 ? 17.922 11.766 12.586 1 95.25 98 GLU A N 1
ATOM 708 C CA . GLU A 1 98 ? 18.906 11.406 11.562 1 95.25 98 GLU A CA 1
ATOM 709 C C . GLU A 1 98 ? 18.875 12.383 10.398 1 95.25 98 GLU A C 1
ATOM 711 O O . GLU A 1 98 ? 19.812 12.438 9.594 1 95.25 98 GLU A O 1
ATOM 716 N N . SER A 1 99 ? 17.953 13.227 10.242 1 93.19 99 SER A N 1
ATOM 717 C CA . SER A 1 99 ? 17.828 14.289 9.258 1 93.19 99 SER A CA 1
ATOM 718 C C . SER A 1 99 ? 18.078 13.773 7.848 1 93.19 99 SER A C 1
ATOM 720 O O . SER A 1 99 ? 18.938 14.297 7.133 1 93.19 99 SER A O 1
ATOM 722 N N . LEU A 1 100 ? 17.281 12.805 7.422 1 95.62 100 LEU A N 1
ATOM 723 C CA . LEU A 1 100 ? 17.438 12.188 6.109 1 95.62 100 LEU A CA 1
ATOM 724 C C . LEU A 1 100 ? 16.969 13.133 5.004 1 95.62 100 LEU A C 1
ATOM 726 O O . LEU A 1 100 ? 17.422 13.023 3.859 1 95.62 100 LEU A O 1
ATOM 730 N N . THR A 1 101 ? 16.094 13.992 5.285 1 97.62 101 THR A N 1
ATOM 731 C CA . THR A 1 101 ? 15.469 14.883 4.32 1 97.62 101 THR A CA 1
ATOM 732 C C . THR A 1 101 ? 14.953 16.141 5.008 1 97.62 101 THR A C 1
ATOM 734 O O . THR A 1 101 ? 14.711 16.141 6.215 1 97.62 101 THR A O 1
ATOM 737 N N . ASP A 1 102 ? 14.812 17.156 4.254 1 96.88 102 ASP A N 1
ATOM 738 C CA . ASP A 1 102 ? 14.242 18.406 4.746 1 96.88 102 ASP A CA 1
ATOM 739 C C . ASP A 1 102 ? 12.734 18.438 4.535 1 96.88 102 ASP A C 1
ATOM 741 O O . ASP A 1 102 ? 12.086 19.438 4.832 1 96.88 102 ASP A O 1
ATOM 745 N N . THR A 1 103 ? 12.18 17.375 3.988 1 98.75 103 THR A N 1
ATOM 746 C CA . THR A 1 103 ? 10.742 17.281 3.744 1 98.75 103 THR A CA 1
ATOM 747 C C . THR A 1 103 ? 10.102 16.266 4.672 1 98.75 103 THR A C 1
ATOM 749 O O . THR A 1 103 ? 10.055 15.07 4.348 1 98.75 103 THR A O 1
ATOM 752 N N . VAL A 1 104 ? 9.633 16.75 5.816 1 98.88 104 VAL A N 1
ATOM 753 C CA . VAL A 1 104 ? 8.906 15.922 6.777 1 98.88 104 VAL A CA 1
ATOM 754 C C . VAL A 1 104 ? 7.527 16.516 7.039 1 98.88 104 VAL A C 1
ATOM 756 O O . VAL A 1 104 ? 7.414 17.625 7.578 1 98.88 104 VAL A O 1
ATOM 759 N N . VAL A 1 105 ? 6.523 15.836 6.594 1 98.94 105 VAL A N 1
ATOM 760 C CA . VAL A 1 105 ? 5.145 16.281 6.781 1 98.94 105 VAL A CA 1
ATOM 761 C C . VAL A 1 105 ? 4.484 15.445 7.883 1 98.94 105 VAL A C 1
ATOM 763 O O . VAL A 1 105 ? 4.434 14.219 7.801 1 98.94 105 VAL A O 1
ATOM 766 N N . LEU A 1 106 ? 3.971 16.047 8.93 1 98.88 106 LEU A N 1
ATOM 767 C CA . LEU A 1 106 ? 3.314 15.375 10.039 1 98.88 106 LEU A CA 1
ATOM 768 C C . LEU A 1 106 ? 1.812 15.648 10.031 1 98.88 106 LEU A C 1
ATOM 770 O O . LEU A 1 106 ? 1.379 16.781 10.203 1 98.88 106 LEU A O 1
ATOM 774 N N . ASP A 1 107 ? 1.101 14.641 9.781 1 98.75 107 ASP A N 1
ATOM 775 C CA . ASP A 1 107 ? -0.339 14.625 10.023 1 98.75 107 ASP A CA 1
ATOM 776 C C . ASP A 1 107 ? -0.659 13.984 11.367 1 98.75 107 ASP A C 1
ATOM 778 O O . ASP A 1 107 ? -0.604 12.758 11.508 1 98.75 107 ASP A O 1
ATOM 782 N N . PRO A 1 108 ? -0.898 14.688 12.453 1 96.44 108 PRO A N 1
ATOM 783 C CA . PRO A 1 108 ? -0.971 14.148 13.812 1 96.44 108 PRO A CA 1
ATOM 784 C C . PRO A 1 108 ? -2.082 13.109 13.984 1 96.44 108 PRO A C 1
ATOM 786 O O . PRO A 1 108 ? -2.057 12.32 14.922 1 96.44 108 PRO A O 1
ATOM 789 N N . VAL A 1 109 ? -2.871 12.719 13.07 1 95.25 109 VAL A N 1
ATOM 790 C CA . VAL A 1 109 ? -3.996 11.789 13 1 95.25 109 VAL A CA 1
ATOM 791 C C . VAL A 1 109 ? -4.383 11.336 14.406 1 95.25 109 VAL A C 1
ATOM 793 O O . VAL A 1 109 ? -3.756 10.438 14.969 1 95.25 109 VAL A O 1
ATOM 796 N N . MET A 1 110 ? -5.402 11.859 14.977 1 93.19 110 MET A N 1
ATOM 797 C CA . MET A 1 110 ? -5.773 11.562 16.359 1 93.19 110 MET A CA 1
ATOM 798 C C . MET A 1 110 ? -7.078 10.773 16.406 1 93.19 110 MET A C 1
ATOM 800 O O . MET A 1 110 ? -7.32 10.031 17.359 1 93.19 110 MET A O 1
ATOM 804 N N . VAL A 1 111 ? -7.945 11.055 15.445 1 90.5 111 VAL A N 1
ATOM 805 C CA . VAL A 1 111 ? -9.258 10.422 15.352 1 90.5 111 VAL A CA 1
ATOM 806 C C . VAL A 1 111 ? -9.531 10 13.914 1 90.5 111 VAL A C 1
ATOM 808 O O . VAL A 1 111 ? -9.109 10.672 12.969 1 90.5 111 VAL A O 1
ATOM 811 N N . ALA A 1 112 ? -10.18 8.875 13.734 1 86.81 112 ALA A N 1
ATOM 812 C CA . ALA A 1 112 ? -10.602 8.43 12.414 1 86.81 112 ALA A CA 1
ATOM 813 C C . ALA A 1 112 ? -11.812 9.219 11.93 1 86.81 112 ALA A C 1
ATOM 815 O O . ALA A 1 112 ? -12.477 9.898 12.711 1 86.81 112 ALA A O 1
ATOM 816 N N . ALA A 1 113 ? -12.047 9.047 10.656 1 83.19 113 ALA A N 1
ATOM 817 C CA . ALA A 1 113 ? -13.219 9.688 10.07 1 83.19 113 ALA A CA 1
ATOM 818 C C . ALA A 1 113 ? -14.5 9.227 10.766 1 83.19 113 ALA A C 1
ATOM 820 O O . ALA A 1 113 ? -15.469 9.984 10.875 1 83.19 113 ALA A O 1
ATOM 821 N N . SER A 1 114 ? -14.5 8.023 11.227 1 86.38 114 SER A N 1
ATOM 822 C CA . SER A 1 114 ? -15.656 7.43 11.898 1 86.38 114 SER A CA 1
ATOM 823 C C . SER A 1 114 ? -15.828 8 13.297 1 86.38 114 SER A C 1
ATOM 825 O O . SER A 1 114 ? -16.844 7.758 13.953 1 86.38 114 SER A O 1
ATOM 827 N N . GLY A 1 115 ? -14.883 8.703 13.75 1 89.19 115 GLY A N 1
ATOM 828 C CA . GLY A 1 115 ? -14.93 9.25 15.102 1 89.19 115 GLY A CA 1
ATOM 829 C C . GLY A 1 115 ? -14.156 8.422 16.109 1 89.19 115 GLY A C 1
ATOM 830 O O . GLY A 1 115 ? -13.938 8.859 17.234 1 89.19 115 GLY A O 1
ATOM 831 N N . ASP A 1 116 ? -13.719 7.285 15.656 1 92.19 116 ASP A N 1
ATOM 832 C CA . ASP A 1 116 ? -12.969 6.414 16.562 1 92.19 116 ASP A CA 1
ATOM 833 C C . ASP A 1 116 ? -11.594 7 16.875 1 92.19 116 ASP A C 1
ATOM 835 O O . ASP A 1 116 ? -10.914 7.512 15.984 1 92.19 116 ASP A O 1
ATOM 839 N N . ARG A 1 117 ? -11.211 6.93 18.094 1 93.56 117 ARG A N 1
ATOM 840 C CA . ARG A 1 117 ? -9.906 7.449 18.484 1 93.56 117 ARG A CA 1
ATOM 841 C C . ARG A 1 117 ? -8.781 6.559 17.953 1 93.56 117 ARG A C 1
ATOM 843 O O . ARG A 1 117 ? -8.859 5.332 18.047 1 93.56 117 ARG A O 1
ATOM 850 N N . LEU A 1 118 ? -7.754 7.141 17.438 1 94 118 LEU A N 1
ATOM 851 C CA . LEU A 1 118 ? -6.621 6.426 16.859 1 94 118 LEU A CA 1
ATOM 852 C C . LEU A 1 118 ? -5.34 6.711 17.625 1 94 118 LEU A C 1
ATOM 854 O O . LEU A 1 118 ? -4.344 6.004 17.469 1 94 118 LEU A O 1
ATOM 858 N N . LEU A 1 119 ? -5.312 7.684 18.438 1 95.38 119 LEU A N 1
ATOM 859 C CA . LEU A 1 119 ? -4.184 8.055 19.281 1 95.38 119 LEU A CA 1
ATOM 860 C C . LEU A 1 119 ? -4.566 8.008 20.75 1 95.38 119 LEU A C 1
ATOM 862 O O . LEU A 1 119 ? -5.582 8.586 21.156 1 95.38 119 LEU A O 1
ATOM 866 N N . ASP A 1 120 ? -3.736 7.371 21.531 1 94.69 120 ASP A N 1
ATOM 867 C CA . ASP A 1 120 ? -3.912 7.398 22.984 1 94.69 120 ASP A CA 1
ATOM 868 C C . ASP A 1 120 ? -3.836 8.828 23.516 1 94.69 120 ASP A C 1
ATOM 870 O O . ASP A 1 120 ? -2.889 9.562 23.219 1 94.69 120 ASP A O 1
ATOM 874 N N . PRO A 1 121 ? -4.809 9.18 24.312 1 92.44 121 PRO A N 1
ATOM 875 C CA . PRO A 1 121 ? -4.785 10.539 24.859 1 92.44 121 PRO A CA 1
ATOM 876 C C . PRO A 1 121 ? -3.473 10.875 25.562 1 92.44 121 PRO A C 1
ATOM 878 O O . PRO A 1 121 ? -3.023 12.023 25.531 1 92.44 121 PRO A O 1
ATOM 881 N N . GLN A 1 122 ? -2.875 9.93 26.109 1 92.81 122 GLN A N 1
ATOM 882 C CA . GLN A 1 122 ? -1.631 10.141 26.844 1 92.81 122 GLN A CA 1
ATOM 883 C C . GLN A 1 122 ? -0.467 10.398 25.891 1 92.81 122 GLN A C 1
ATOM 885 O O . GLN A 1 122 ? 0.611 10.812 26.312 1 92.81 122 GLN A O 1
ATOM 890 N N . ALA A 1 123 ? -0.759 10.195 24.609 1 94.88 123 ALA A N 1
ATOM 891 C CA . ALA A 1 123 ? 0.323 10.32 23.625 1 94.88 123 ALA A CA 1
ATOM 892 C C . ALA A 1 123 ? 0.345 11.719 23.016 1 94.88 123 ALA A C 1
ATOM 894 O O . ALA A 1 123 ? 1.19 12.023 22.172 1 94.88 123 ALA A O 1
ATOM 895 N N . GLU A 1 124 ? -0.562 12.586 23.391 1 95.62 124 GLU A N 1
ATOM 896 C CA . GLU A 1 124 ? -0.672 13.922 22.812 1 95.62 124 GLU A CA 1
ATOM 897 C C . GLU A 1 124 ? 0.606 14.727 23.047 1 95.62 124 GLU A C 1
ATOM 899 O O . GLU A 1 124 ? 1.059 15.438 22.141 1 95.62 124 GLU A O 1
ATOM 904 N N . ASP A 1 125 ? 1.17 14.594 24.188 1 96.31 125 ASP A N 1
ATOM 905 C CA . ASP A 1 125 ? 2.416 15.289 24.5 1 96.31 125 ASP A CA 1
ATOM 906 C C . ASP A 1 125 ? 3.557 14.789 23.625 1 96.31 125 ASP A C 1
ATOM 908 O O . ASP A 1 125 ? 4.422 15.57 23.219 1 96.31 125 ASP A O 1
ATOM 912 N N . ALA A 1 126 ? 3.576 13.516 23.422 1 96.88 126 ALA A N 1
ATOM 913 C CA . ALA A 1 126 ? 4.602 12.938 22.547 1 96.88 126 ALA A CA 1
ATOM 914 C C . ALA A 1 126 ? 4.504 13.492 21.141 1 96.88 126 ALA A C 1
ATOM 916 O O . ALA A 1 126 ? 5.523 13.727 20.484 1 96.88 126 ALA A O 1
ATOM 917 N N . VAL A 1 127 ? 3.32 13.656 20.672 1 97.19 127 VAL A N 1
ATOM 918 C CA . VAL A 1 127 ? 3.105 14.234 19.344 1 97.19 127 VAL A CA 1
ATOM 919 C C . VAL A 1 127 ? 3.594 15.68 19.328 1 97.19 127 VAL A C 1
ATOM 921 O O . VAL A 1 127 ? 4.223 16.125 18.359 1 97.19 127 VAL A O 1
ATOM 924 N N . ARG A 1 128 ? 3.338 16.438 20.391 1 97.06 128 ARG A N 1
ATOM 925 C CA . ARG A 1 128 ? 3.809 17.812 20.516 1 97.06 128 ARG A CA 1
ATOM 926 C C . ARG A 1 128 ? 5.328 17.891 20.375 1 97.06 128 ARG A C 1
ATOM 928 O O . ARG A 1 128 ? 5.859 18.812 19.766 1 97.06 128 ARG A O 1
ATOM 935 N N . ARG A 1 129 ? 5.934 16.891 20.906 1 96.75 129 ARG A N 1
ATOM 936 C CA . ARG A 1 129 ? 7.391 16.875 20.875 1 96.75 129 ARG A CA 1
ATOM 937 C C . ARG A 1 129 ? 7.918 16.656 19.469 1 96.75 129 ARG A C 1
ATOM 939 O O . ARG A 1 129 ? 9.078 16.953 19.172 1 96.75 129 ARG A O 1
ATOM 946 N N . LEU A 1 130 ? 7.074 16.172 18.562 1 97.94 130 LEU A N 1
ATOM 947 C CA . LEU A 1 130 ? 7.488 15.922 17.188 1 97.94 130 LEU A CA 1
ATOM 948 C C . LEU A 1 130 ? 7.375 17.188 16.344 1 97.94 130 LEU A C 1
ATOM 950 O O . LEU A 1 130 ? 7.91 17.25 15.234 1 97.94 130 LEU A O 1
ATOM 954 N N . LEU A 1 131 ? 6.695 18.234 16.828 1 98 131 LEU A N 1
ATOM 955 C CA . LEU A 1 131 ? 6.336 19.406 16.031 1 98 131 LEU A CA 1
ATOM 956 C C . LEU A 1 131 ? 7.578 20.078 15.453 1 98 131 LEU A C 1
ATOM 958 O O . LEU A 1 131 ? 7.645 20.328 14.25 1 98 131 LEU A O 1
ATOM 962 N N . PRO A 1 132 ? 8.656 20.25 16.266 1 97.56 132 PRO A N 1
ATOM 963 C CA . PRO A 1 132 ? 9.828 20.953 15.734 1 97.56 132 PRO A CA 1
ATOM 964 C C . PRO A 1 132 ? 10.586 20.141 14.695 1 97.56 132 PRO A C 1
ATOM 966 O O . PRO A 1 132 ? 11.359 20.688 13.906 1 97.56 132 PRO A O 1
ATOM 969 N N . ALA A 1 133 ? 10.414 18.828 14.711 1 97.75 133 ALA A N 1
ATOM 970 C CA . ALA A 1 133 ? 11.141 17.953 13.805 1 97.75 133 ALA A CA 1
ATOM 971 C C . ALA A 1 133 ? 10.461 17.875 12.438 1 97.75 133 ALA A C 1
ATOM 973 O O . ALA A 1 133 ? 11.062 17.453 11.453 1 97.75 133 ALA A O 1
ATOM 974 N N . ALA A 1 134 ? 9.203 18.281 12.375 1 98.5 134 ALA A N 1
ATOM 975 C CA . ALA A 1 134 ? 8.453 18.281 11.117 1 98.5 134 ALA A CA 1
ATOM 976 C C . ALA A 1 134 ? 8.664 19.578 10.352 1 98.5 134 ALA A C 1
ATOM 978 O O . ALA A 1 134 ? 8.742 20.656 10.945 1 98.5 134 ALA A O 1
ATOM 979 N N . SER A 1 135 ? 8.766 19.438 9.031 1 98.69 135 SER A N 1
ATOM 980 C CA . SER A 1 135 ? 8.875 20.609 8.18 1 98.69 135 SER A CA 1
ATOM 981 C C . SER A 1 135 ? 7.523 21.297 8 1 98.69 135 SER A C 1
ATOM 983 O O . SER A 1 135 ? 7.457 22.5 7.73 1 98.69 135 SER A O 1
ATOM 985 N N . LEU A 1 136 ? 6.465 20.531 8.07 1 98.88 136 LEU A N 1
ATOM 986 C CA . LEU A 1 136 ? 5.082 20.969 7.949 1 98.88 136 LEU A CA 1
ATOM 987 C C . LEU A 1 136 ? 4.148 20.078 8.758 1 98.88 136 LEU A C 1
ATOM 989 O O . LEU A 1 136 ? 4.281 18.859 8.742 1 98.88 136 LEU A O 1
ATOM 993 N N . ILE A 1 137 ? 3.258 20.656 9.539 1 98.88 137 ILE A N 1
ATOM 994 C CA . ILE A 1 137 ? 2.203 19.891 10.195 1 98.88 137 ILE A CA 1
ATOM 995 C C . ILE A 1 137 ? 0.851 20.25 9.578 1 98.88 137 ILE A C 1
ATOM 997 O O . ILE A 1 137 ? 0.64 21.375 9.141 1 98.88 137 ILE A O 1
ATOM 1001 N N . THR A 1 138 ? -0.086 19.234 9.562 1 98.81 138 THR A N 1
ATOM 1002 C CA . THR A 1 138 ? -1.34 19.438 8.852 1 98.81 138 THR A CA 1
ATOM 1003 C C . THR A 1 138 ? -2.533 19.125 9.75 1 98.81 138 THR A C 1
ATOM 1005 O O . THR A 1 138 ? -3.434 18.375 9.344 1 98.81 138 THR A O 1
ATOM 1008 N N . PRO A 1 139 ? -2.682 19.703 10.867 1 98.25 139 PRO A N 1
ATOM 1009 C CA . PRO A 1 139 ? -3.807 19.406 11.758 1 98.25 139 PRO A CA 1
ATOM 1010 C C . PRO A 1 139 ? -5.133 19.953 11.234 1 98.25 139 PRO A C 1
ATOM 1012 O O . PRO A 1 139 ? -5.148 20.953 10.523 1 98.25 139 PRO A O 1
ATOM 1015 N N . ASN A 1 140 ? -6.211 19.219 11.547 1 96.31 140 ASN A N 1
ATOM 1016 C CA . ASN A 1 140 ? -7.527 19.828 11.43 1 96.31 140 ASN A CA 1
ATOM 1017 C C . ASN A 1 140 ? -7.887 20.641 12.68 1 96.31 140 ASN A C 1
ATOM 1019 O O . ASN A 1 140 ? -7.07 20.766 13.594 1 96.31 140 ASN A O 1
ATOM 1023 N N . LEU A 1 141 ? -9.055 21.234 12.688 1 96 141 LEU A N 1
ATOM 1024 C CA . LEU A 1 141 ? -9.406 22.172 13.742 1 96 141 LEU A CA 1
ATOM 1025 C C . LEU A 1 141 ? -9.445 21.484 15.102 1 96 141 LEU A C 1
ATOM 1027 O O . LEU A 1 141 ? -8.852 21.969 16.062 1 96 141 LEU A O 1
ATOM 1031 N N . PRO A 1 142 ? -10.102 20.281 15.227 1 95.38 142 PRO A N 1
ATOM 1032 C CA . PRO A 1 142 ? -10.062 19.594 16.516 1 95.38 142 PRO A CA 1
ATOM 1033 C C . PRO A 1 142 ? -8.648 19.219 16.953 1 95.38 142 PRO A C 1
ATOM 1035 O O . PRO A 1 142 ? -8.297 19.328 18.125 1 95.38 142 PRO A O 1
ATOM 1038 N N . GLU A 1 143 ? -7.836 18.766 16.047 1 96.81 143 GLU A N 1
ATOM 1039 C CA . GLU A 1 143 ? -6.465 18.359 16.359 1 96.81 143 GLU A CA 1
ATOM 1040 C C . GLU A 1 143 ? -5.621 19.547 16.781 1 96.81 143 GLU A C 1
ATOM 1042 O O . GLU A 1 143 ? -4.832 19.453 17.734 1 96.81 143 GLU A O 1
ATOM 1047 N N . ALA A 1 144 ? -5.781 20.672 16.094 1 97.56 144 ALA A N 1
ATOM 1048 C CA . ALA A 1 144 ? -5.082 21.891 16.484 1 97.56 144 ALA A CA 1
ATOM 1049 C C . ALA A 1 144 ? -5.449 22.312 17.906 1 97.56 144 ALA A C 1
ATOM 1051 O O . ALA A 1 144 ? -4.582 22.703 18.688 1 97.56 144 ALA A O 1
ATOM 1052 N N . ALA A 1 145 ? -6.742 22.234 18.203 1 96.75 145 ALA A N 1
ATOM 1053 C CA . ALA A 1 145 ? -7.223 22.578 19.531 1 96.75 145 ALA A CA 1
ATOM 1054 C C . ALA A 1 145 ? -6.566 21.703 20.594 1 96.75 145 ALA A C 1
ATOM 1056 O O . ALA A 1 145 ? -6.16 22.188 21.656 1 96.75 145 ALA A O 1
ATOM 1057 N N . VAL A 1 146 ? -6.434 20.406 20.297 1 96.31 146 VAL A N 1
ATOM 1058 C CA . VAL A 1 146 ? -5.812 19.453 21.219 1 96.31 146 VAL A CA 1
ATOM 1059 C C . VAL A 1 146 ? -4.336 19.812 21.391 1 96.31 146 VAL A C 1
ATOM 1061 O O . VAL A 1 146 ? -3.838 19.859 22.516 1 96.31 146 VAL A O 1
ATOM 1064 N N . LEU A 1 147 ? -3.631 20.062 20.328 1 97.25 147 LEU A N 1
ATOM 1065 C CA . LEU A 1 147 ? -2.207 20.375 20.375 1 97.25 147 LEU A CA 1
ATOM 1066 C C . LEU A 1 147 ? -1.96 21.656 21.172 1 97.25 147 LEU A C 1
ATOM 1068 O O . LEU A 1 147 ? -0.958 21.766 21.891 1 97.25 147 LEU A O 1
ATOM 1072 N N . LEU A 1 148 ? -2.881 22.578 21.125 1 97.69 148 LEU A N 1
ATOM 1073 C CA . LEU A 1 148 ? -2.715 23.891 21.734 1 97.69 148 LEU A CA 1
ATOM 1074 C C . LEU A 1 148 ? -3.324 23.922 23.125 1 97.69 148 LEU A C 1
ATOM 1076 O O . LEU A 1 148 ? -3.064 24.844 23.906 1 97.69 148 LEU A O 1
ATOM 1080 N N . GLY A 1 149 ? -4.113 22.891 23.469 1 96.25 149 GLY A N 1
ATOM 1081 C CA . GLY A 1 149 ? -4.867 22.953 24.703 1 96.25 149 GLY A CA 1
ATOM 1082 C C . GLY A 1 149 ? -5.926 24.047 24.703 1 96.25 149 GLY A C 1
ATOM 1083 O O . GLY A 1 149 ? -6.066 24.781 25.688 1 96.25 149 GLY A O 1
ATOM 1084 N N . SER A 1 150 ? -6.633 24.234 23.594 1 97.06 150 SER A N 1
ATOM 1085 C CA . SER A 1 150 ? -7.637 25.266 23.422 1 97.06 150 SER A CA 1
ATOM 1086 C C . SER A 1 150 ? -8.898 24.719 22.766 1 97.06 150 SER A C 1
ATOM 1088 O O . SER A 1 150 ? -9.031 23.5 22.594 1 97.06 150 SER A O 1
ATOM 1090 N N . GLU A 1 151 ? -9.898 25.562 22.516 1 96.81 151 GLU A N 1
ATOM 1091 C CA . GLU A 1 151 ? -11.086 25.188 21.75 1 96.81 151 GLU A CA 1
ATOM 1092 C C . GLU A 1 151 ? -10.82 25.266 20.25 1 96.81 151 GLU A C 1
ATOM 1094 O O . GLU A 1 151 ? -9.969 26.031 19.797 1 96.81 151 GLU A O 1
ATOM 1099 N N . PRO A 1 152 ? -11.523 24.438 19.5 1 96.38 152 PRO A N 1
ATOM 1100 C CA . PRO A 1 152 ? -11.383 24.531 18.031 1 96.38 152 PRO A CA 1
ATOM 1101 C C . PRO A 1 152 ? -11.789 25.891 17.484 1 96.38 152 PRO A C 1
ATOM 1103 O O . PRO A 1 152 ? -12.742 26.5 17.984 1 96.38 152 PRO A O 1
ATOM 1106 N N . ALA A 1 153 ? -11.055 26.344 16.484 1 95.81 153 ALA A N 1
ATOM 1107 C CA . ALA A 1 153 ? -11.398 27.594 15.812 1 95.81 153 ALA A CA 1
ATOM 1108 C C . ALA A 1 153 ? -12.781 27.516 15.18 1 95.81 153 ALA A C 1
ATOM 1110 O O . ALA A 1 153 ? -13.164 26.469 14.633 1 95.81 153 ALA A O 1
ATOM 1111 N N . ASP A 1 154 ? -13.539 28.594 15.227 1 93.19 154 ASP A N 1
ATOM 1112 C CA . ASP A 1 154 ? -14.883 28.641 14.641 1 93.19 154 ASP A CA 1
ATOM 1113 C C . ASP A 1 154 ? -14.977 29.719 13.562 1 93.19 154 ASP A C 1
ATOM 1115 O O . ASP A 1 154 ? -16.062 30.016 13.078 1 93.19 154 ASP A O 1
ATOM 1119 N N . SER A 1 155 ? -13.867 30.328 13.25 1 93.06 155 SER A N 1
ATOM 1120 C CA . SER A 1 155 ? -13.789 31.328 12.18 1 93.06 155 SER A CA 1
ATOM 1121 C C . SER A 1 155 ? -12.406 31.328 11.531 1 93.06 155 SER A C 1
ATOM 1123 O O . SER A 1 155 ? -11.453 30.797 12.094 1 93.06 155 SER A O 1
ATOM 1125 N N . VAL A 1 156 ? -12.289 31.875 10.391 1 94.25 156 VAL A N 1
ATOM 1126 C CA . VAL A 1 156 ? -11.016 31.953 9.68 1 94.25 156 VAL A CA 1
ATOM 1127 C C . VAL A 1 156 ? -10.023 32.781 10.477 1 94.25 156 VAL A C 1
ATOM 1129 O O . VAL A 1 156 ? -8.828 32.5 10.484 1 94.25 156 VAL A O 1
ATOM 1132 N N . GLU A 1 157 ? -10.555 33.844 11.109 1 95.38 157 GLU A N 1
ATOM 1133 C CA . GLU A 1 157 ? -9.703 34.688 11.961 1 95.38 157 GLU A CA 1
ATOM 1134 C C . GLU A 1 157 ? -9.086 33.844 13.086 1 95.38 157 GLU A C 1
ATOM 1136 O O . GLU A 1 157 ? -7.895 34 13.375 1 95.38 157 GLU A O 1
ATOM 1141 N N . GLN A 1 158 ? -9.922 33.062 13.688 1 96.56 158 GLN A N 1
ATOM 1142 C CA . GLN A 1 158 ? -9.43 32.188 14.758 1 96.56 158 GLN A CA 1
ATOM 1143 C C . GLN A 1 158 ? -8.461 31.141 14.211 1 96.56 158 GLN A C 1
ATOM 1145 O O . GLN A 1 158 ? -7.52 30.75 14.898 1 96.56 158 GLN A O 1
ATOM 1150 N N . MET A 1 159 ? -8.695 30.656 12.984 1 97.44 159 MET A N 1
ATOM 1151 C CA . MET A 1 159 ? -7.777 29.734 12.344 1 97.44 159 MET A CA 1
ATOM 1152 C C . MET A 1 159 ? -6.391 30.344 12.203 1 97.44 159 MET A C 1
ATOM 1154 O O . MET A 1 159 ? -5.383 29.688 12.477 1 97.44 159 MET A O 1
ATOM 1158 N N . ARG A 1 160 ? -6.363 31.609 11.734 1 97.5 160 ARG A N 1
ATOM 1159 C CA . ARG A 1 160 ? -5.09 32.312 11.594 1 97.5 160 ARG A CA 1
ATOM 1160 C C . ARG A 1 160 ? -4.363 32.406 12.93 1 97.5 160 ARG A C 1
ATOM 1162 O O . ARG A 1 160 ? -3.152 32.188 13.008 1 97.5 160 ARG A O 1
ATOM 1169 N N . ALA A 1 161 ? -5.117 32.719 13.945 1 97.62 161 ALA A N 1
ATOM 1170 C CA . ALA A 1 161 ? -4.539 32.812 15.2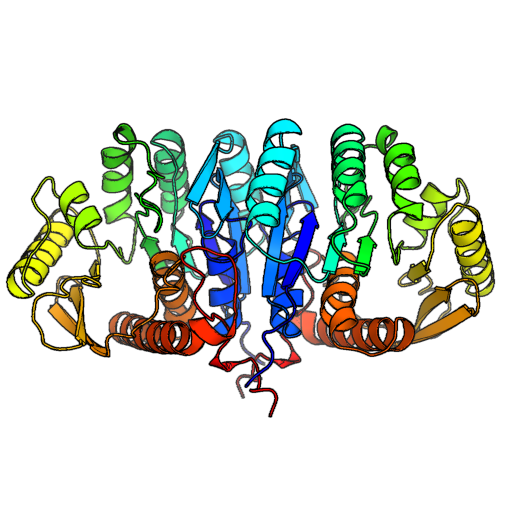81 1 97.62 161 ALA A CA 1
ATOM 1171 C C . ALA A 1 161 ? -3.986 31.484 15.766 1 97.62 161 ALA A C 1
ATOM 1173 O O . ALA A 1 161 ? -2.887 31.422 16.328 1 97.62 161 ALA A O 1
ATOM 1174 N N . GLN A 1 162 ? -4.742 30.422 15.562 1 98.06 162 GLN A N 1
ATOM 1175 C CA . GLN A 1 162 ? -4.301 29.109 16 1 98.06 162 GLN A CA 1
ATOM 1176 C C . GLN A 1 162 ? -3.088 28.641 15.211 1 98.06 162 GLN A C 1
ATOM 1178 O O . GLN A 1 162 ? -2.215 27.953 15.742 1 98.06 162 GLN A O 1
ATOM 1183 N N . ALA A 1 163 ? -3.076 28.938 13.93 1 98.5 163 ALA A N 1
ATOM 1184 C CA . ALA A 1 163 ? -1.893 28.625 13.133 1 98.5 163 ALA A CA 1
ATOM 1185 C C . ALA A 1 163 ? -0.651 29.297 13.703 1 98.5 163 ALA A C 1
ATOM 1187 O O . ALA A 1 163 ? 0.414 28.688 13.797 1 98.5 163 ALA A O 1
ATOM 1188 N N . ALA A 1 164 ? -0.805 30.578 14.07 1 98.06 164 ALA A N 1
ATOM 1189 C CA . ALA A 1 164 ? 0.294 31.328 14.68 1 98.06 164 ALA A CA 1
ATOM 1190 C C . ALA A 1 164 ? 0.711 30.688 16 1 98.06 164 ALA A C 1
ATOM 1192 O O . ALA A 1 164 ? 1.904 30.594 16.297 1 98.06 164 ALA A O 1
ATOM 1193 N N . ASP A 1 165 ? -0.293 30.297 16.812 1 98.38 165 ASP A N 1
ATOM 1194 C CA . ASP A 1 165 ? -0.017 29.656 18.094 1 98.38 165 ASP A CA 1
ATOM 1195 C C . ASP A 1 165 ? 0.766 28.359 17.891 1 98.38 165 ASP A C 1
ATOM 1197 O O . ASP A 1 165 ? 1.629 28.031 18.719 1 98.38 165 ASP A O 1
ATOM 1201 N N . LEU A 1 166 ? 0.425 27.609 16.859 1 98.69 166 LEU A N 1
ATOM 1202 C CA . LEU A 1 166 ? 1.125 26.359 16.562 1 98.69 166 LEU A CA 1
ATOM 1203 C C . LEU A 1 166 ? 2.58 26.625 16.203 1 98.69 166 LEU A C 1
ATOM 1205 O O . LEU A 1 166 ? 3.471 25.859 16.562 1 98.69 166 LEU A O 1
ATOM 1209 N N . LEU A 1 167 ? 2.859 27.75 15.438 1 98.62 167 LEU A N 1
ATOM 1210 C CA . LEU A 1 167 ? 4.23 28.141 15.141 1 98.62 167 LEU A CA 1
ATOM 1211 C C . LEU A 1 167 ? 4.992 28.453 16.422 1 98.62 167 LEU A C 1
ATOM 1213 O O . LEU A 1 167 ? 6.148 28.062 16.578 1 98.62 167 LEU A O 1
ATOM 1217 N N . GLU A 1 168 ? 4.355 29.141 17.328 1 97.94 168 GLU A N 1
ATOM 1218 C CA . GLU A 1 168 ? 4.977 29.5 18.594 1 97.94 168 GLU A CA 1
ATOM 1219 C C . GLU A 1 168 ? 5.277 28.25 19.422 1 97.94 168 GLU A C 1
ATOM 1221 O O . GLU A 1 168 ? 6.246 28.234 20.188 1 97.94 168 GLU A O 1
ATOM 1226 N N . LEU A 1 169 ? 4.414 27.266 19.234 1 97.44 169 LEU A N 1
ATOM 1227 C CA . LEU A 1 169 ? 4.578 26.016 19.953 1 97.44 169 LEU A CA 1
ATOM 1228 C C . LEU A 1 169 ? 5.785 25.234 19.438 1 97.44 169 LEU A C 1
ATOM 1230 O O . LEU A 1 169 ? 6.277 24.312 20.109 1 97.44 169 LEU A O 1
ATOM 1234 N N . GLY A 1 170 ? 6.23 25.578 18.219 1 97.75 170 GLY A N 1
ATOM 1235 C CA . GLY A 1 170 ? 7.453 24.953 17.734 1 97.75 170 GLY A CA 1
ATOM 1236 C C . GLY A 1 170 ? 7.34 24.453 16.297 1 97.75 170 GLY A C 1
ATOM 1237 O O . GLY A 1 170 ? 8.328 24 15.711 1 97.75 170 GLY A O 1
ATOM 1238 N N . ALA A 1 171 ? 6.145 24.484 15.719 1 98.5 171 ALA A N 1
ATOM 1239 C CA . ALA A 1 171 ? 5.988 24.062 14.328 1 98.5 171 ALA A CA 1
ATOM 1240 C C . ALA A 1 171 ? 6.742 24.984 13.383 1 98.5 171 ALA A C 1
ATOM 1242 O O . ALA A 1 171 ? 6.773 26.203 13.594 1 98.5 171 ALA A O 1
ATOM 1243 N N . VAL A 1 172 ? 7.375 24.406 12.344 1 98.38 172 VAL A N 1
ATOM 1244 C CA . VAL A 1 172 ? 8.109 25.188 11.352 1 98.38 172 VAL A CA 1
ATOM 1245 C C . VAL A 1 172 ? 7.137 25.797 10.352 1 98.38 172 VAL A C 1
ATOM 1247 O O . VAL A 1 172 ? 7.266 26.984 9.992 1 98.38 172 VAL A O 1
ATOM 1250 N N . ARG A 1 173 ? 6.238 25.031 9.852 1 98.81 173 ARG A N 1
ATOM 1251 C CA . ARG A 1 173 ? 5.129 25.422 8.984 1 98.81 173 ARG A CA 1
ATOM 1252 C C . ARG A 1 173 ? 3.844 24.703 9.391 1 98.81 173 ARG A C 1
ATOM 1254 O O . ARG A 1 173 ? 3.887 23.594 9.914 1 98.81 173 ARG A O 1
ATOM 1261 N N . VAL A 1 174 ? 2.699 25.391 9.125 1 98.88 174 VAL A N 1
ATOM 1262 C CA . VAL A 1 174 ? 1.4 24.844 9.492 1 98.88 174 VAL A CA 1
ATOM 1263 C C . VAL A 1 174 ? 0.441 24.953 8.305 1 98.88 174 VAL A C 1
ATOM 1265 O O . VAL A 1 174 ? 0.382 26 7.648 1 98.88 174 VAL A O 1
ATOM 1268 N N . LEU A 1 175 ? -0.175 23.875 7.934 1 98.81 175 LEU A N 1
ATOM 1269 C CA . LEU A 1 175 ? -1.414 23.891 7.164 1 98.81 175 LEU A CA 1
ATOM 1270 C C . LEU A 1 175 ? -2.598 23.469 8.031 1 98.81 175 LEU A C 1
ATOM 1272 O O . LEU A 1 175 ? -2.816 22.281 8.266 1 98.81 175 LEU A O 1
ATOM 1276 N N . LEU A 1 176 ? -3.32 24.453 8.547 1 98.25 176 LEU A N 1
ATOM 1277 C CA . LEU A 1 176 ? -4.508 24.203 9.359 1 98.25 176 LEU A CA 1
ATOM 1278 C C . LEU A 1 176 ? -5.73 23.969 8.484 1 98.25 176 LEU A C 1
ATOM 1280 O O . LEU A 1 176 ? -6.16 24.875 7.762 1 98.25 176 LEU A O 1
ATOM 1284 N N . LYS A 1 177 ? -6.273 22.781 8.594 1 96.31 177 LYS A N 1
ATOM 1285 C CA . LYS A 1 177 ? -7.371 22.375 7.723 1 96.31 177 LYS A CA 1
ATOM 1286 C C . LYS A 1 177 ? -8.719 22.734 8.336 1 96.31 177 LYS A C 1
ATOM 1288 O O . LYS A 1 177 ? -9.055 22.281 9.43 1 96.31 177 LYS A O 1
ATOM 1293 N N . GLY A 1 178 ? -9.484 23.5 7.641 1 89.62 178 GLY A N 1
ATOM 1294 C CA . GLY A 1 178 ? -10.734 24 8.172 1 89.62 178 GLY A CA 1
ATOM 1295 C C . GLY A 1 178 ? -11.922 23.109 7.879 1 89.62 178 GLY A C 1
ATOM 1296 O O . GLY A 1 178 ? -12.938 23.156 8.57 1 89.62 178 GLY A O 1
ATOM 1297 N N . GLY A 1 179 ? -11.844 22.125 6.844 1 69.44 179 GLY A N 1
ATOM 1298 C CA . GLY A 1 179 ? -12.891 21.219 6.41 1 69.44 179 GLY A CA 1
ATOM 1299 C C . GLY A 1 179 ? -14.289 21.734 6.719 1 69.44 179 GLY A C 1
ATOM 1300 O O . GLY A 1 179 ? -14.828 22.562 5.988 1 69.44 179 GLY A O 1
ATOM 1301 N N . HIS A 1 180 ? -14.742 21.625 8.055 1 60.16 180 HIS A N 1
ATOM 1302 C CA . HIS A 1 180 ? -16.109 21.703 8.57 1 60.16 180 HIS A CA 1
ATOM 1303 C C . HIS A 1 180 ? -16.484 23.141 8.898 1 60.16 180 HIS A C 1
ATOM 1305 O O . HIS A 1 180 ? -17.5 23.375 9.555 1 60.16 180 HIS A O 1
ATOM 1311 N N . LEU A 1 181 ? -15.625 23.953 8.75 1 63.72 181 LEU A N 1
ATOM 1312 C CA . LEU A 1 181 ? -16.125 25.281 9.086 1 63.72 181 LEU A CA 1
ATOM 1313 C C . LEU A 1 181 ? -17.406 25.578 8.32 1 63.72 181 LEU A C 1
ATOM 1315 O O . LEU A 1 181 ? -17.484 26.594 7.609 1 63.72 181 LEU A O 1
ATOM 1319 N N . GLU A 1 182 ? -18.203 24.375 7.922 1 52.59 182 GLU A N 1
ATOM 1320 C CA . GLU A 1 182 ? -19.484 24.359 7.211 1 52.59 182 GLU A CA 1
ATOM 1321 C C . GLU A 1 182 ? -20.234 25.672 7.395 1 52.59 182 GLU A C 1
ATOM 1323 O O . GLU A 1 182 ? -21.031 26.062 6.539 1 52.59 182 GLU A O 1
ATOM 1328 N N . GLY A 1 183 ? -20.203 26.109 8.625 1 47.72 183 GLY A N 1
ATOM 1329 C CA . GLY A 1 183 ? -21.312 27 8.914 1 47.72 183 GLY A CA 1
ATOM 1330 C C . GLY A 1 183 ? -21.266 28.281 8.109 1 47.72 183 GLY A C 1
ATOM 1331 O O . GLY A 1 183 ? -22.109 29.156 8.281 1 47.72 183 GLY A O 1
ATOM 1332 N N . ASP A 1 184 ? -20.141 28.531 7.488 1 49.19 184 ASP A N 1
ATOM 1333 C CA . ASP A 1 184 ? -20.281 29.938 7.133 1 49.19 184 ASP A CA 1
ATOM 1334 C C . ASP A 1 184 ? -21.125 30.109 5.871 1 49.19 184 ASP A C 1
ATOM 1336 O O . ASP A 1 184 ? -21.297 31.219 5.379 1 49.19 184 ASP A O 1
ATOM 1340 N N . GLY A 1 185 ? -21.875 29.062 5.543 1 52.62 185 GLY A N 1
ATOM 1341 C CA . GLY A 1 185 ? -22.812 29.234 4.453 1 52.62 185 GLY A CA 1
ATOM 1342 C C . GLY A 1 185 ? -22.141 29.438 3.105 1 52.62 185 GLY A C 1
ATOM 1343 O O . GLY A 1 185 ? -22.812 29.656 2.098 1 52.62 185 GLY A O 1
ATOM 1344 N N . LEU A 1 186 ? -20.828 29.594 3.037 1 55.72 186 LEU A N 1
ATOM 1345 C CA . LEU A 1 186 ? -20.203 30.141 1.846 1 55.72 186 LEU A CA 1
ATOM 1346 C C . LEU A 1 186 ? -19.891 29.047 0.833 1 55.72 186 LEU A C 1
ATOM 1348 O O . LEU A 1 186 ? -19.422 29.344 -0.275 1 55.72 186 LEU A O 1
ATOM 1352 N N . GLY A 1 187 ? -20.141 27.672 1.018 1 76.19 187 GLY A N 1
ATOM 1353 C CA . GLY A 1 187 ? -19.906 26.688 -0.024 1 76.19 187 GLY A CA 1
ATOM 1354 C C . GLY A 1 187 ? -18.438 26.438 -0.293 1 76.19 187 GLY A C 1
ATOM 1355 O O . GLY A 1 187 ? -18.078 25.953 -1.368 1 76.19 187 GLY A O 1
ATOM 1356 N N . GLU A 1 188 ? -17.484 26.891 0.537 1 86.56 188 GLU A N 1
ATOM 1357 C CA . GLU A 1 188 ? -16.047 26.75 0.312 1 86.56 188 GLU A CA 1
ATOM 1358 C C . GLU A 1 188 ? -15.352 26.141 1.53 1 86.56 188 GLU A C 1
ATOM 1360 O O . GLU A 1 188 ? -15.812 26.312 2.66 1 86.56 188 GLU A O 1
ATOM 1365 N N . SER A 1 189 ? -14.352 25.359 1.244 1 89.06 189 SER A N 1
ATOM 1366 C CA . SER A 1 189 ? -13.414 24.875 2.258 1 89.06 189 SER A CA 1
ATOM 1367 C C . SER A 1 189 ? -12.172 25.75 2.332 1 89.06 189 SER A C 1
ATOM 1369 O O . SER A 1 189 ? -11.508 25.984 1.32 1 89.06 189 SER A O 1
ATOM 1371 N N . VAL A 1 190 ? -11.867 26.312 3.553 1 93.5 190 VAL A N 1
ATOM 1372 C CA . VAL A 1 190 ? -10.727 27.203 3.727 1 93.5 190 VAL A CA 1
ATOM 1373 C C . VAL A 1 190 ? -9.68 26.531 4.617 1 93.5 190 VAL A C 1
ATOM 1375 O O . VAL A 1 190 ? -9.984 26.109 5.734 1 93.5 190 VAL A O 1
ATOM 1378 N N . ASP A 1 191 ? -8.492 26.391 4.133 1 96.81 191 ASP A N 1
ATOM 1379 C CA . ASP A 1 191 ? -7.316 26.016 4.91 1 96.81 191 ASP A CA 1
ATOM 1380 C C . ASP A 1 191 ? -6.383 27.203 5.105 1 96.81 191 ASP A C 1
ATOM 1382 O O . ASP A 1 191 ? -6.367 28.125 4.289 1 96.81 191 ASP A O 1
ATOM 1386 N N . VAL A 1 192 ? -5.676 27.203 6.16 1 97.62 192 VAL A N 1
ATOM 1387 C CA . VAL A 1 192 ? -4.746 28.297 6.445 1 97.62 192 VAL A CA 1
ATOM 1388 C C . VAL A 1 192 ? -3.314 27.766 6.469 1 97.62 192 VAL A C 1
ATOM 1390 O O . VAL A 1 192 ? -2.992 26.875 7.254 1 97.62 192 VAL A O 1
ATOM 1393 N N . TYR A 1 193 ? -2.523 28.266 5.574 1 98.62 193 TYR A N 1
ATOM 1394 C CA . TYR A 1 193 ? -1.093 27.984 5.535 1 98.62 193 TYR A CA 1
ATOM 1395 C C . TYR A 1 193 ? -0.303 29.078 6.246 1 98.62 193 TYR A C 1
ATOM 1397 O O . TYR A 1 193 ? -0.521 30.266 6.008 1 98.62 193 TYR A O 1
ATOM 1405 N N . ALA A 1 194 ? 0.602 28.703 7.164 1 98.5 194 ALA A N 1
ATOM 1406 C CA . ALA A 1 194 ? 1.462 29.656 7.871 1 98.5 194 ALA A CA 1
ATOM 1407 C C . ALA A 1 194 ? 2.885 29.125 7.988 1 98.5 194 ALA A C 1
ATOM 1409 O O . ALA A 1 194 ? 3.09 27.938 8.289 1 98.5 194 ALA A O 1
ATOM 1410 N N . ASP A 1 195 ? 3.961 29.938 7.723 1 97.25 195 ASP A N 1
ATOM 1411 C CA . ASP A 1 195 ? 5.34 29.469 7.801 1 97.25 195 ASP A CA 1
ATOM 1412 C C . ASP A 1 195 ? 6.219 30.469 8.547 1 97.25 195 ASP A C 1
ATOM 1414 O O . ASP A 1 195 ? 7.438 30.484 8.367 1 97.25 195 ASP A O 1
ATOM 1418 N N . GLY A 1 196 ? 5.758 31.266 9.367 1 93.44 196 GLY A N 1
ATOM 1419 C CA . GLY A 1 196 ? 6.496 32.281 10.125 1 93.44 196 GLY A CA 1
ATOM 1420 C C . GLY A 1 196 ? 6.68 33.562 9.375 1 93.44 196 GLY A C 1
ATOM 1421 O O . GLY A 1 196 ? 6.875 34.625 9.992 1 93.44 196 GLY A O 1
ATOM 1422 N N . GLU A 1 197 ? 6.621 33.5 8.031 1 95.88 197 GLU A N 1
ATOM 1423 C CA . GLU A 1 197 ? 6.805 34.688 7.211 1 95.88 197 GLU A CA 1
ATOM 1424 C C . GLU A 1 197 ? 5.473 35.219 6.672 1 95.88 197 GLU A C 1
ATOM 1426 O O . GLU A 1 197 ? 5.305 36.406 6.445 1 95.88 197 GLU A O 1
ATOM 1431 N N . GLN A 1 198 ? 4.59 34.312 6.41 1 96.75 198 GLN A N 1
ATOM 1432 C CA . GLN A 1 198 ? 3.311 34.688 5.812 1 96.75 198 GLN A CA 1
ATOM 1433 C C . GLN A 1 198 ? 2.197 33.75 6.289 1 96.75 198 GLN A C 1
ATOM 1435 O O . GLN A 1 198 ? 2.463 32.656 6.793 1 96.75 198 GLN A O 1
ATOM 1440 N N . VAL A 1 199 ? 1.054 34.219 6.234 1 97.56 199 VAL A N 1
ATOM 1441 C CA . VAL A 1 199 ? -0.185 33.469 6.43 1 97.56 199 VAL A CA 1
ATOM 1442 C C . VAL A 1 199 ? -1.055 33.594 5.18 1 97.56 199 VAL A C 1
ATOM 1444 O O . VAL A 1 199 ? -1.375 34.688 4.727 1 97.56 199 VAL A O 1
ATOM 1447 N N . VAL A 1 200 ? -1.372 32.438 4.582 1 97.81 200 VAL A N 1
ATOM 1448 C CA . VAL A 1 200 ? -2.115 32.406 3.328 1 97.81 200 VAL A CA 1
ATOM 1449 C C . VAL A 1 200 ? -3.352 31.516 3.484 1 97.81 200 VAL A C 1
ATOM 1451 O O . VAL A 1 200 ? -3.271 30.422 4.027 1 97.81 200 VAL A O 1
ATOM 1454 N N . GLU A 1 201 ? -4.512 32.062 3.082 1 96.62 201 GLU A N 1
ATOM 1455 C CA . GLU A 1 201 ? -5.723 31.25 3.008 1 96.62 201 GLU A CA 1
ATOM 1456 C C . GLU A 1 201 ? -5.809 30.516 1.677 1 96.62 201 GLU A C 1
ATOM 1458 O O . GLU A 1 201 ? -5.594 31.109 0.616 1 96.62 201 GLU A O 1
ATOM 1463 N N . LEU A 1 202 ? -6.012 29.219 1.726 1 96.75 202 LEU A N 1
ATOM 1464 C CA . LEU A 1 202 ? -6.227 28.391 0.547 1 96.75 202 LEU A CA 1
ATOM 1465 C C . LEU A 1 202 ? -7.676 27.922 0.474 1 96.75 202 LEU A C 1
ATOM 1467 O O . LEU A 1 202 ? -8.133 27.172 1.341 1 96.75 202 LEU A O 1
ATOM 1471 N N . THR A 1 203 ? -8.383 28.328 -0.57 1 94.12 203 THR A N 1
ATOM 1472 C CA . THR A 1 203 ? -9.805 28.031 -0.692 1 94.12 203 THR A CA 1
ATOM 1473 C C . THR A 1 203 ? -10.062 27.031 -1.812 1 94.12 203 THR A C 1
ATOM 1475 O O . THR A 1 203 ? -9.344 27.016 -2.818 1 94.12 203 THR A O 1
ATOM 1478 N N . ALA A 1 204 ? -10.953 26.156 -1.597 1 93.69 204 ALA A N 1
ATOM 1479 C CA . ALA A 1 204 ? -11.453 25.203 -2.592 1 93.69 204 ALA A CA 1
ATOM 1480 C C . ALA A 1 204 ? -12.953 25 -2.453 1 93.69 204 ALA A C 1
ATOM 1482 O O . ALA A 1 204 ? -13.531 25.25 -1.389 1 93.69 204 ALA A O 1
ATOM 1483 N N . PRO A 1 205 ? -13.617 24.641 -3.543 1 91.69 205 PRO A N 1
ATOM 1484 C CA . PRO A 1 205 ? -15.047 24.344 -3.422 1 91.69 205 PRO A CA 1
ATOM 1485 C C . PRO A 1 205 ? -15.32 23.203 -2.445 1 91.69 205 PRO A C 1
ATOM 1487 O O . PRO A 1 205 ? -14.547 22.234 -2.375 1 91.69 205 PRO A O 1
ATOM 1490 N N . LEU A 1 206 ? -16.328 23.375 -1.72 1 90.56 206 LEU A N 1
ATOM 1491 C CA . LEU A 1 206 ? -16.797 22.266 -0.898 1 90.56 206 LEU A CA 1
ATOM 1492 C C . LEU A 1 206 ? -17.453 21.172 -1.762 1 90.56 206 LEU A C 1
ATOM 1494 O O . LEU A 1 206 ? -18.297 21.469 -2.598 1 90.56 206 LEU A O 1
ATOM 1498 N N . ILE A 1 207 ? -17 20 -1.594 1 92.38 207 ILE A N 1
ATOM 1499 C CA . ILE A 1 207 ? -17.516 18.891 -2.373 1 92.38 207 ILE A CA 1
ATOM 1500 C C . ILE A 1 207 ? -18.578 18.141 -1.558 1 92.38 207 ILE A C 1
ATOM 1502 O O . ILE A 1 207 ? -18.312 17.734 -0.419 1 92.38 207 ILE A O 1
ATOM 1506 N N . ASP A 1 208 ? -19.734 18 -2.113 1 91.5 208 ASP A N 1
ATOM 1507 C CA . ASP A 1 208 ? -20.812 17.281 -1.456 1 91.5 208 ASP A CA 1
ATOM 1508 C C . ASP A 1 208 ? -20.672 15.773 -1.654 1 91.5 208 ASP A C 1
ATOM 1510 O O . ASP A 1 208 ? -21.156 15.219 -2.637 1 91.5 208 ASP A O 1
ATOM 1514 N N . THR A 1 209 ? -20.031 15.172 -0.758 1 94.25 209 THR A N 1
ATOM 1515 C CA . THR A 1 209 ? -19.844 13.727 -0.765 1 94.25 209 THR A CA 1
ATOM 1516 C C . THR A 1 209 ? -19.703 13.195 0.658 1 94.25 209 THR A C 1
ATOM 1518 O O . THR A 1 209 ? -19.234 13.898 1.551 1 94.25 209 THR A O 1
ATOM 1521 N N . LYS A 1 210 ? -20.141 11.953 0.881 1 93.94 210 LYS A N 1
ATOM 1522 C CA . LYS A 1 210 ? -19.953 11.312 2.178 1 93.94 210 LYS A CA 1
ATOM 1523 C C . LYS A 1 210 ? -18.609 10.586 2.24 1 93.94 210 LYS A C 1
ATOM 1525 O O . LYS A 1 210 ? -18.219 10.086 3.299 1 93.94 210 LYS A O 1
ATOM 1530 N N . ASN A 1 211 ? -17.984 10.438 1.033 1 96.12 211 ASN A N 1
ATOM 1531 C CA . ASN A 1 211 ? -16.75 9.664 0.905 1 96.12 211 ASN A CA 1
ATOM 1532 C C . ASN A 1 211 ? -15.523 10.5 1.253 1 96.12 211 ASN A C 1
ATOM 1534 O O . ASN A 1 211 ? -14.82 10.977 0.362 1 96.12 211 ASN A O 1
ATOM 1538 N N . THR A 1 212 ? -15.219 10.57 2.598 1 94.44 212 THR A N 1
ATOM 1539 C CA . THR A 1 212 ? -14.164 11.453 3.082 1 94.44 212 THR A CA 1
ATOM 1540 C C . THR A 1 212 ? -13.102 10.656 3.838 1 94.44 212 THR A C 1
ATOM 1542 O O . THR A 1 212 ? -12.188 11.234 4.426 1 94.44 212 THR A O 1
ATOM 1545 N N . HIS A 1 213 ? -13.258 9.305 3.844 1 96.06 213 HIS A N 1
ATOM 1546 C CA . HIS A 1 213 ? -12.305 8.445 4.535 1 96.06 213 HIS A CA 1
ATOM 1547 C C . HIS A 1 213 ? -10.898 8.602 3.959 1 96.06 213 HIS A C 1
ATOM 1549 O O . HIS A 1 213 ? -10.703 8.453 2.752 1 96.06 213 HIS A O 1
ATOM 1555 N N . GLY A 1 214 ? -9.953 8.992 4.77 1 97.06 214 GLY A N 1
ATOM 1556 C CA . GLY A 1 214 ? -8.562 9.102 4.352 1 97.06 214 GLY A CA 1
ATOM 1557 C C . GLY A 1 214 ? -8.219 10.469 3.791 1 97.06 214 GLY A C 1
ATOM 1558 O O . GLY A 1 214 ? -7.129 10.664 3.244 1 97.06 214 GLY A O 1
ATOM 1559 N N . THR A 1 215 ? -9.07 11.508 3.961 1 96.88 215 THR A N 1
ATOM 1560 C CA . THR A 1 215 ? -8.867 12.844 3.414 1 96.88 215 THR A CA 1
ATOM 1561 C C . THR A 1 215 ? -7.574 13.453 3.957 1 96.88 215 THR A C 1
ATOM 1563 O O . THR A 1 215 ? -6.758 13.969 3.191 1 96.88 215 THR A O 1
ATOM 1566 N N . GLY A 1 216 ? -7.383 13.383 5.277 1 97.19 216 GLY A N 1
ATOM 1567 C CA . GLY A 1 216 ? -6.172 13.906 5.887 1 97.19 216 GLY A CA 1
ATOM 1568 C C . GLY A 1 216 ? -4.918 13.18 5.445 1 97.19 216 GLY A C 1
ATOM 1569 O O . GLY A 1 216 ? -3.906 13.812 5.125 1 97.19 216 GLY A O 1
ATOM 1570 N N . CYS A 1 217 ? -4.969 11.812 5.402 1 98.56 217 CYS A N 1
ATOM 1571 C CA . CYS A 1 217 ? -3.846 11.008 4.934 1 98.56 217 CYS A CA 1
ATOM 1572 C C . CYS A 1 217 ? -3.479 11.367 3.5 1 98.56 217 CYS A C 1
ATOM 1574 O O . CYS A 1 217 ? -2.297 11.508 3.174 1 98.56 217 CYS A O 1
ATOM 1576 N N . THR A 1 218 ? -4.449 11.555 2.668 1 98.81 218 THR A N 1
ATOM 1577 C CA . THR A 1 218 ? -4.242 11.852 1.254 1 98.81 218 THR A CA 1
ATOM 1578 C C . THR A 1 218 ? -3.598 13.227 1.076 1 98.81 218 THR A C 1
ATOM 1580 O O . THR A 1 218 ? -2.635 13.367 0.32 1 98.81 218 THR A O 1
ATOM 1583 N N . LEU A 1 219 ? -4.094 14.219 1.788 1 98.75 219 LEU A N 1
ATOM 1584 C CA . LEU A 1 219 ? -3.561 15.578 1.663 1 98.75 219 LEU A CA 1
ATOM 1585 C C . LEU A 1 219 ? -2.104 15.625 2.111 1 98.75 219 LEU A C 1
ATOM 1587 O O . LEU A 1 219 ? -1.247 16.156 1.393 1 98.75 219 LEU A O 1
ATOM 1591 N N . SER A 1 220 ? -1.826 15.109 3.287 1 98.94 220 SER A N 1
ATOM 1592 C CA . SER A 1 220 ? -0.466 15.148 3.814 1 98.94 220 SER A CA 1
ATOM 1593 C C . SER A 1 220 ? 0.488 14.344 2.938 1 98.94 220 SER A C 1
ATOM 1595 O O . SER A 1 220 ? 1.625 14.758 2.705 1 98.94 220 SER A O 1
ATOM 1597 N N . SER A 1 221 ? 0.036 13.211 2.402 1 98.94 221 SER A N 1
ATOM 1598 C CA . SER A 1 221 ? 0.855 12.406 1.503 1 98.94 221 SER A CA 1
ATOM 1599 C C . SER A 1 221 ? 1.095 13.125 0.179 1 98.94 221 SER A C 1
ATOM 1601 O O . SER A 1 221 ? 2.174 13.016 -0.407 1 98.94 221 SER A O 1
ATOM 1603 N N . ALA A 1 222 ? 0.057 13.805 -0.304 1 98.94 222 ALA A N 1
ATOM 1604 C CA . ALA A 1 222 ? 0.213 14.57 -1.538 1 98.94 222 ALA A CA 1
ATOM 1605 C C . ALA A 1 222 ? 1.281 15.648 -1.383 1 98.94 222 ALA A C 1
ATOM 1607 O O . ALA A 1 222 ? 2.115 15.836 -2.271 1 98.94 222 ALA A O 1
ATOM 1608 N N . ILE A 1 223 ? 1.267 16.344 -0.269 1 98.94 223 ILE A N 1
ATOM 1609 C CA . ILE A 1 223 ? 2.264 17.375 -0.016 1 98.94 223 ILE A CA 1
ATOM 1610 C C . ILE A 1 223 ? 3.656 16.75 0.016 1 98.94 223 ILE A C 1
ATOM 1612 O O . ILE A 1 223 ? 4.586 17.266 -0.608 1 98.94 223 ILE A O 1
ATOM 1616 N N . ALA A 1 224 ? 3.783 15.625 0.701 1 98.94 224 ALA A N 1
ATOM 1617 C CA . ALA A 1 224 ? 5.066 14.938 0.797 1 98.94 224 ALA A CA 1
ATOM 1618 C C . ALA A 1 224 ? 5.562 14.508 -0.58 1 98.94 224 ALA A C 1
ATOM 1620 O O . ALA A 1 224 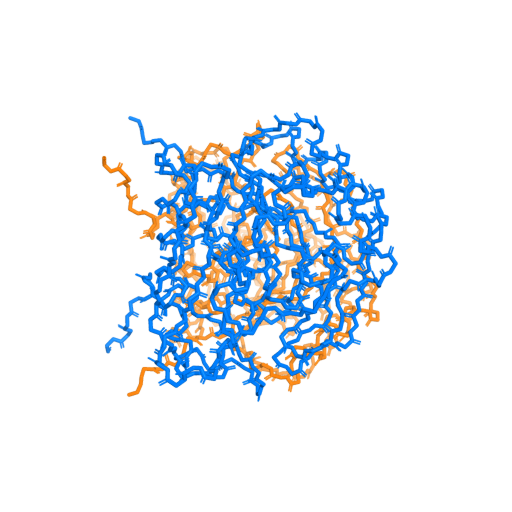? 6.758 14.578 -0.868 1 98.94 224 ALA A O 1
ATOM 1621 N N . ALA A 1 225 ? 4.668 14.039 -1.422 1 98.88 225 ALA A N 1
ATOM 1622 C CA . ALA A 1 225 ? 5.027 13.57 -2.758 1 98.88 225 ALA A CA 1
ATOM 1623 C C . ALA A 1 225 ? 5.438 14.734 -3.654 1 98.88 225 ALA A C 1
ATOM 1625 O O . ALA A 1 225 ? 6.363 14.609 -4.457 1 98.88 225 ALA A O 1
ATOM 1626 N N . LEU A 1 226 ? 4.789 15.852 -3.564 1 98.81 226 LEU A N 1
ATOM 1627 C CA . LEU A 1 226 ? 4.941 16.969 -4.488 1 98.81 226 LEU A CA 1
ATOM 1628 C C . LEU A 1 226 ? 6.125 17.844 -4.09 1 98.81 226 LEU A C 1
ATOM 1630 O O . LEU A 1 226 ? 6.793 18.422 -4.949 1 98.81 226 LEU A O 1
ATOM 1634 N N . ARG A 1 227 ? 6.418 17.938 -2.795 1 98.81 227 ARG A N 1
ATOM 1635 C CA . ARG A 1 227 ? 7.383 18.906 -2.301 1 98.81 227 ARG A CA 1
ATOM 1636 C C . ARG A 1 227 ? 8.742 18.719 -2.959 1 98.81 227 ARG A C 1
ATOM 1638 O O . ARG A 1 227 ? 9.359 19.688 -3.41 1 98.81 227 ARG A O 1
ATOM 1645 N N . PRO A 1 228 ? 9.234 17.469 -3.068 1 98.25 228 PRO A N 1
ATOM 1646 C CA . PRO A 1 228 ? 10.531 17.281 -3.719 1 98.25 228 PRO A CA 1
ATOM 1647 C C . PRO A 1 228 ? 10.492 17.609 -5.211 1 98.25 228 PRO A C 1
ATOM 1649 O O . PRO A 1 228 ? 11.547 17.734 -5.848 1 98.25 228 PRO A O 1
ATOM 1652 N N . GLN A 1 229 ? 9.32 17.797 -5.723 1 97.31 229 GLN A N 1
ATOM 1653 C CA . GLN A 1 229 ? 9.148 18.016 -7.156 1 97.31 229 GLN A CA 1
ATOM 1654 C C . GLN A 1 229 ? 8.898 19.5 -7.461 1 97.31 229 GLN A C 1
ATOM 1656 O O . GLN A 1 229 ? 8.852 19.891 -8.625 1 97.31 229 GLN A O 1
ATOM 1661 N N . ARG A 1 230 ? 8.703 20.297 -6.457 1 97.38 230 ARG A N 1
ATOM 1662 C CA . ARG A 1 230 ? 8.352 21.703 -6.629 1 97.38 230 ARG A CA 1
ATOM 1663 C C . ARG A 1 230 ? 9.383 22.609 -5.961 1 97.38 230 ARG A C 1
ATOM 1665 O O . ARG A 1 230 ? 10.211 22.141 -5.18 1 97.38 230 ARG A O 1
ATOM 1672 N N . GLY A 1 231 ? 9.227 23.859 -6.246 1 94.81 231 GLY A N 1
ATOM 1673 C CA . GLY A 1 231 ? 10.266 24.781 -5.832 1 94.81 231 GLY A CA 1
ATOM 1674 C C . GLY A 1 231 ? 10.062 25.328 -4.434 1 94.81 231 GLY A C 1
ATOM 1675 O O . GLY A 1 231 ? 11 25.828 -3.811 1 94.81 231 GLY A O 1
ATOM 1676 N N . ASP A 1 232 ? 8.789 25.297 -3.975 1 97.31 232 ASP A N 1
ATOM 1677 C CA . ASP A 1 232 ? 8.547 25.859 -2.652 1 97.31 232 ASP A CA 1
ATOM 1678 C C . ASP A 1 232 ? 7.367 25.172 -1.967 1 97.31 232 ASP A C 1
ATOM 1680 O O . ASP A 1 232 ? 6.609 24.438 -2.607 1 97.31 232 ASP A O 1
ATOM 1684 N N . TRP A 1 233 ? 7.207 25.391 -0.678 1 98.44 233 TRP A N 1
ATOM 1685 C CA . TRP A 1 233 ? 6.203 24.734 0.152 1 98.44 233 TRP A CA 1
ATOM 1686 C C . TRP A 1 233 ? 4.801 25.203 -0.218 1 98.44 233 TRP A C 1
ATOM 1688 O O . TRP A 1 233 ? 3.883 24.391 -0.355 1 98.44 233 TRP A O 1
ATOM 1698 N N . LEU A 1 234 ? 4.598 26.5 -0.407 1 98.12 234 LEU A N 1
ATOM 1699 C CA . LEU A 1 234 ? 3.262 27.031 -0.657 1 98.12 234 LEU A CA 1
ATOM 1700 C C . LEU A 1 234 ? 2.686 26.469 -1.951 1 98.12 234 LEU A C 1
ATOM 1702 O O . LEU A 1 234 ? 1.521 26.062 -1.993 1 98.12 234 LEU A O 1
ATOM 1706 N N . SER A 1 235 ? 3.49 26.438 -3.006 1 97.94 235 SER A N 1
ATOM 1707 C CA . SER A 1 235 ? 3.031 25.859 -4.266 1 97.94 235 SER A CA 1
ATOM 1708 C C . SER A 1 235 ? 2.705 24.391 -4.113 1 97.94 235 SER A C 1
ATOM 1710 O O . SER A 1 235 ? 1.721 23.906 -4.676 1 97.94 235 SER A O 1
ATOM 1712 N N . SER A 1 236 ? 3.541 23.625 -3.361 1 98.69 236 SER A N 1
ATOM 1713 C CA . SER A 1 236 ? 3.314 22.203 -3.115 1 98.69 236 SER A CA 1
ATOM 1714 C C . SER A 1 236 ? 2.01 21.969 -2.361 1 98.69 236 SER A C 1
ATOM 1716 O O . SER A 1 236 ? 1.23 21.078 -2.713 1 98.69 236 SER A O 1
ATOM 1718 N N . VAL A 1 237 ? 1.735 22.797 -1.362 1 98.81 237 VAL A N 1
ATOM 1719 C CA . VAL A 1 237 ? 0.538 22.672 -0.538 1 98.81 237 VAL A CA 1
ATOM 1720 C C . VAL A 1 237 ? -0.697 23.031 -1.365 1 98.81 237 VAL A C 1
ATOM 1722 O O . VAL A 1 237 ? -1.718 22.344 -1.291 1 98.81 237 VAL A O 1
ATOM 1725 N N . SER A 1 238 ? -0.6 24.078 -2.168 1 98.44 238 SER A N 1
ATOM 1726 C CA . SER A 1 238 ? -1.711 24.5 -3.016 1 98.44 238 SER A CA 1
ATOM 1727 C C . SER A 1 238 ? -2.078 23.406 -4.023 1 98.44 238 SER A C 1
ATOM 1729 O O . SER A 1 238 ? -3.256 23.094 -4.195 1 98.44 238 SER A O 1
ATOM 1731 N N . GLU A 1 239 ? -1.076 22.875 -4.645 1 98.62 239 GLU A N 1
ATOM 1732 C CA . GLU A 1 239 ? -1.314 21.812 -5.621 1 98.62 239 GLU A CA 1
ATOM 1733 C C . GLU A 1 239 ? -1.898 20.578 -4.961 1 98.62 239 GLU A C 1
ATOM 1735 O O . GLU A 1 239 ? -2.754 19.891 -5.539 1 98.62 239 GLU A O 1
ATOM 1740 N N . ALA A 1 240 ? -1.414 20.25 -3.779 1 98.81 240 ALA A N 1
ATOM 1741 C CA . ALA A 1 240 ? -1.946 19.109 -3.035 1 98.81 240 ALA A CA 1
ATOM 1742 C C . ALA A 1 240 ? -3.424 19.297 -2.711 1 98.81 240 ALA A C 1
ATOM 1744 O O . ALA A 1 240 ? -4.219 18.359 -2.805 1 98.81 240 ALA A O 1
ATOM 1745 N N . LYS A 1 241 ? -3.785 20.5 -2.283 1 98.12 241 LYS A N 1
ATOM 1746 C CA . LYS A 1 241 ? -5.184 20.797 -1.996 1 98.12 241 LYS A CA 1
ATOM 1747 C C . LYS A 1 241 ? -6.047 20.656 -3.246 1 98.12 241 LYS A C 1
ATOM 1749 O O . LYS A 1 241 ? -7.156 20.109 -3.182 1 98.12 241 LYS A O 1
ATOM 1754 N N . ASP A 1 242 ? -5.566 21.141 -4.41 1 98.06 242 ASP A N 1
ATOM 1755 C CA . ASP A 1 242 ? -6.281 20.984 -5.672 1 98.06 242 ASP A CA 1
ATOM 1756 C C . ASP A 1 242 ? -6.473 19.5 -6.008 1 98.06 242 ASP A C 1
ATOM 1758 O O . ASP A 1 242 ? -7.555 19.094 -6.426 1 98.06 242 ASP A O 1
ATOM 1762 N N . TYR A 1 243 ? -5.387 18.75 -5.852 1 98.44 243 TYR A N 1
ATOM 1763 C CA . TYR A 1 243 ? -5.441 17.312 -6.086 1 98.44 243 TYR A CA 1
ATOM 1764 C C . TYR A 1 243 ? -6.508 16.656 -5.219 1 98.44 243 TYR A C 1
ATOM 1766 O O . TYR A 1 243 ? -7.32 15.867 -5.711 1 98.44 243 TYR A O 1
ATOM 1774 N N . LEU A 1 244 ? -6.488 16.984 -3.926 1 98.19 244 LEU A N 1
ATOM 1775 C CA . LEU A 1 244 ? -7.453 16.406 -2.996 1 98.19 244 LEU A CA 1
ATOM 1776 C C . LEU A 1 244 ? -8.875 16.781 -3.385 1 98.19 244 LEU A C 1
ATOM 1778 O O . LEU A 1 244 ? -9.789 15.953 -3.299 1 98.19 244 LEU A O 1
ATOM 1782 N N . THR A 1 245 ? -9.062 18.016 -3.793 1 97 245 THR A N 1
ATOM 1783 C CA . THR A 1 245 ? -10.391 18.469 -4.199 1 97 245 THR A CA 1
ATOM 1784 C C . THR A 1 245 ? -10.906 17.641 -5.371 1 97 245 THR A C 1
ATOM 1786 O O . THR A 1 245 ? -12.07 17.219 -5.371 1 97 245 THR A O 1
ATOM 1789 N N . GLY A 1 246 ? -10.078 17.406 -6.324 1 97.94 246 GLY A N 1
ATOM 1790 C CA . GLY A 1 246 ? -10.461 16.547 -7.43 1 97.94 246 GLY A CA 1
ATOM 1791 C C . GLY A 1 246 ? -10.75 15.117 -7 1 97.94 246 GLY A C 1
ATOM 1792 O O . GLY A 1 246 ? -11.695 14.5 -7.488 1 97.94 246 GLY A O 1
ATOM 1793 N N . ALA A 1 247 ? -9.898 14.609 -6.117 1 98.38 247 ALA A N 1
ATOM 1794 C CA . ALA A 1 247 ? -10.094 13.258 -5.602 1 98.38 247 ALA A CA 1
ATOM 1795 C C . ALA A 1 247 ? -11.438 13.125 -4.887 1 98.38 247 ALA A C 1
ATOM 1797 O O . ALA A 1 247 ? -12.125 12.117 -5.027 1 98.38 247 ALA A O 1
ATOM 1798 N N . LEU A 1 248 ? -11.805 14.133 -4.078 1 97.31 248 LEU A N 1
ATOM 1799 C CA . LEU A 1 248 ? -13.086 14.164 -3.381 1 97.31 248 LEU A CA 1
ATOM 1800 C C . LEU A 1 248 ? -14.242 14.219 -4.375 1 97.31 248 LEU A C 1
ATOM 1802 O O . LEU A 1 248 ? -15.234 13.508 -4.219 1 97.31 248 LEU A O 1
ATOM 1806 N N . ALA A 1 249 ? -14.109 15.023 -5.383 1 96.94 249 ALA A N 1
ATOM 1807 C CA . ALA A 1 249 ? -15.164 15.195 -6.383 1 96.94 249 ALA A CA 1
ATOM 1808 C C . ALA A 1 249 ? -15.43 13.883 -7.121 1 96.94 249 ALA A C 1
ATOM 1810 O O . ALA A 1 249 ? -16.562 13.617 -7.543 1 96.94 249 ALA A O 1
ATOM 1811 N N . ALA A 1 250 ? -14.43 13.047 -7.219 1 97.56 250 ALA A N 1
ATOM 1812 C CA . ALA A 1 250 ? -14.547 11.805 -7.973 1 97.56 250 ALA A CA 1
ATOM 1813 C C . ALA A 1 250 ? -14.844 10.625 -7.051 1 97.56 250 ALA A C 1
ATOM 1815 O O . ALA A 1 250 ? -15.039 9.5 -7.512 1 97.56 250 ALA A O 1
ATOM 1816 N N . ALA A 1 251 ? -14.914 10.859 -5.793 1 97.69 251 ALA A N 1
ATOM 1817 C CA . ALA A 1 251 ? -14.93 9.805 -4.785 1 97.69 251 ALA A CA 1
ATOM 1818 C C . ALA A 1 251 ? -16.141 8.883 -4.977 1 97.69 251 ALA A C 1
ATOM 1820 O O . ALA A 1 251 ? -16.016 7.664 -4.805 1 97.69 251 ALA A O 1
ATOM 1821 N N . ASP A 1 252 ? -17.266 9.414 -5.383 1 96.5 252 ASP A N 1
ATOM 1822 C CA . ASP A 1 252 ? -18.516 8.656 -5.465 1 96.5 252 ASP A CA 1
ATOM 1823 C C . ASP A 1 252 ? -18.438 7.598 -6.562 1 96.5 252 ASP A C 1
ATOM 1825 O O . ASP A 1 252 ? -19.203 6.629 -6.547 1 96.5 252 ASP A O 1
ATOM 1829 N N . THR A 1 253 ? -17.531 7.766 -7.492 1 96.19 253 THR A N 1
ATOM 1830 C CA . THR A 1 253 ? -17.438 6.844 -8.617 1 96.19 253 THR A CA 1
ATOM 1831 C C . THR A 1 253 ? -16.844 5.508 -8.18 1 96.19 253 THR A C 1
ATOM 1833 O O . THR A 1 253 ? -16.953 4.508 -8.891 1 96.19 253 THR A O 1
ATOM 1836 N N . LEU A 1 254 ? -16.188 5.449 -7.031 1 96.94 254 LEU A N 1
ATOM 1837 C CA . LEU A 1 254 ? -15.492 4.246 -6.59 1 96.94 254 LE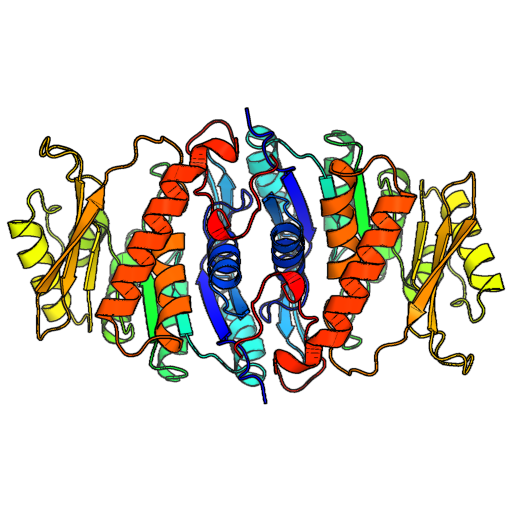U A CA 1
ATOM 1838 C C . LEU A 1 254 ? -16.469 3.217 -6.043 1 96.94 254 LEU A C 1
ATOM 1840 O O . LEU A 1 254 ? -16.281 2.012 -6.219 1 96.94 254 LEU A O 1
ATOM 1844 N N . ASP A 1 255 ? -17.531 3.672 -5.289 1 96.88 255 ASP A N 1
ATOM 1845 C CA . ASP A 1 255 ? -18.547 2.803 -4.676 1 96.88 255 ASP A CA 1
ATOM 1846 C C . ASP A 1 255 ? -17.891 1.798 -3.729 1 96.88 255 ASP A C 1
ATOM 1848 O O . ASP A 1 255 ? -18.078 0.588 -3.875 1 96.88 255 ASP A O 1
ATOM 1852 N N . ILE A 1 256 ? -17.156 2.301 -2.709 1 98.12 256 ILE A N 1
ATOM 1853 C CA . ILE A 1 256 ? -16.422 1.452 -1.775 1 98.12 256 ILE A CA 1
ATOM 1854 C C . ILE A 1 256 ? -17.078 1.516 -0.398 1 98.12 256 ILE A C 1
ATOM 1856 O O . ILE A 1 256 ? -17.109 2.572 0.238 1 98.12 256 ILE A O 1
ATOM 1860 N N . GLY A 1 257 ? -17.562 0.374 0.107 1 97.69 257 GLY A N 1
ATOM 1861 C CA . GLY A 1 257 ? -18.047 0.25 1.473 1 97.69 257 GLY A CA 1
ATOM 1862 C C . GLY A 1 257 ? -19.422 0.86 1.679 1 97.69 257 GLY A C 1
ATOM 1863 O O . GLY A 1 257 ? -19.984 1.464 0.762 1 97.69 257 GLY A O 1
ATOM 1864 N N . ARG A 1 258 ? -20.062 0.67 2.859 1 97.19 258 ARG A N 1
ATOM 1865 C CA . ARG A 1 258 ? -21.406 1.106 3.191 1 97.19 258 ARG A CA 1
ATOM 1866 C C . ARG A 1 258 ? -21.391 2.338 4.09 1 97.19 258 ARG A C 1
ATOM 1868 O O . ARG A 1 258 ? -22.422 2.945 4.352 1 97.19 258 ARG A O 1
ATOM 1875 N N . GLY A 1 259 ? -20.188 2.752 4.531 1 97.06 259 GLY A N 1
ATOM 1876 C CA . GLY A 1 259 ? -20.016 3.932 5.363 1 97.06 259 GLY A CA 1
ATOM 1877 C C . GLY A 1 259 ? -19.406 5.105 4.613 1 97.06 259 GLY A C 1
ATOM 1878 O O . GLY A 1 259 ? -19.812 5.402 3.486 1 97.06 259 GLY A O 1
ATOM 1879 N N . SER A 1 260 ? -18.5 5.871 5.328 1 96.38 260 SER A N 1
ATOM 1880 C CA . SER A 1 260 ? -17.734 6.914 4.656 1 96.38 260 SER A CA 1
ATOM 1881 C C . SER A 1 260 ? -16.625 6.316 3.795 1 96.38 260 SER A C 1
ATOM 1883 O O . SER A 1 260 ? -15.578 5.902 4.312 1 96.38 260 SER A O 1
ATOM 1885 N N . GLY A 1 261 ? -16.828 6.355 2.492 1 97.69 261 GLY A N 1
ATOM 1886 C CA . GLY A 1 261 ? -15.875 5.75 1.57 1 97.69 261 GLY A CA 1
ATOM 1887 C C . GLY A 1 261 ? -14.641 6.602 1.348 1 97.69 261 GLY A C 1
ATOM 1888 O O . GLY A 1 261 ? -14.531 7.707 1.884 1 97.69 261 GLY A O 1
ATOM 1889 N N . PRO A 1 262 ? -13.719 6.051 0.62 1 98.38 262 PRO A N 1
ATOM 1890 C CA . PRO A 1 262 ? -12.445 6.73 0.357 1 98.38 262 PRO A CA 1
ATOM 1891 C C . PRO A 1 262 ? -12.562 7.797 -0.728 1 98.38 262 PRO A C 1
ATOM 1893 O O . PRO A 1 262 ? -13.547 7.828 -1.466 1 98.38 262 PRO A O 1
ATOM 1896 N N . VAL A 1 263 ? -11.531 8.656 -0.8 1 98.19 263 VAL A N 1
ATOM 1897 C CA . VAL A 1 263 ? -11.375 9.555 -1.938 1 98.19 263 VAL A CA 1
ATOM 1898 C C . VAL A 1 263 ? -10.812 8.789 -3.133 1 98.19 263 VAL A C 1
ATOM 1900 O O . VAL A 1 263 ? -10.305 7.676 -2.979 1 98.19 263 VAL A O 1
ATOM 1903 N N . HIS A 1 264 ? -10.953 9.352 -4.352 1 98.38 264 HIS A N 1
ATOM 1904 C CA . HIS A 1 264 ? -10.461 8.711 -5.57 1 98.38 264 HIS A CA 1
ATOM 1905 C C . HIS A 1 264 ? -9.023 9.133 -5.867 1 98.38 264 HIS A C 1
ATOM 1907 O O . HIS A 1 264 ? -8.797 10.062 -6.641 1 98.38 264 HIS A O 1
ATOM 1913 N N . HIS A 1 265 ? -8.062 8.383 -5.363 1 98.69 265 HIS A N 1
ATOM 1914 C CA . HIS A 1 265 ? -6.652 8.758 -5.43 1 98.69 265 HIS A CA 1
ATOM 1915 C C . HIS A 1 265 ? -6.18 8.859 -6.879 1 98.69 265 HIS A C 1
ATOM 1917 O O . HIS A 1 265 ? -5.273 9.633 -7.188 1 98.69 265 HIS A O 1
ATOM 1923 N N . PHE A 1 266 ? -6.766 8.031 -7.801 1 98.31 266 PHE A N 1
ATOM 1924 C CA . PHE A 1 266 ? -6.238 7.926 -9.156 1 98.31 266 PHE A CA 1
ATOM 1925 C C . PHE A 1 266 ? -7.195 8.555 -10.164 1 98.31 266 PHE A C 1
ATOM 1927 O O . PHE A 1 266 ? -7.238 8.141 -11.32 1 98.31 266 PHE A O 1
ATOM 1934 N N . TYR A 1 267 ? -7.957 9.547 -9.75 1 97.25 267 TYR A N 1
ATOM 1935 C CA . TYR A 1 267 ? -8.977 10.164 -10.594 1 97.25 267 TYR A CA 1
ATOM 1936 C C . TYR A 1 267 ? -8.344 10.797 -11.828 1 97.25 267 TYR A C 1
ATOM 1938 O O . TYR A 1 267 ? -8.984 10.906 -12.875 1 97.25 267 TYR A O 1
ATOM 1946 N N . GLN A 1 268 ? -7.043 11.211 -11.781 1 95.56 268 GLN A N 1
ATOM 1947 C CA . GLN A 1 268 ? -6.352 11.852 -12.891 1 95.56 268 GLN A CA 1
ATOM 1948 C C . GLN A 1 268 ? -5.727 10.812 -13.82 1 95.56 268 GLN A C 1
ATOM 1950 O O . GLN A 1 268 ? -5.348 11.125 -14.953 1 95.56 268 GLN A O 1
ATOM 1955 N N . VAL A 1 269 ? -5.605 9.617 -13.305 1 92.75 269 VAL A N 1
ATOM 1956 C CA . VAL A 1 269 ? -4.844 8.586 -13.992 1 92.75 269 VAL A CA 1
ATOM 1957 C C . VAL A 1 269 ? -5.793 7.617 -14.688 1 92.75 269 VAL A C 1
ATOM 1959 O O . VAL A 1 269 ? -5.586 7.258 -15.852 1 92.75 269 VAL A O 1
ATOM 1962 N N . TRP A 1 270 ? -6.816 7.23 -13.883 1 93.19 270 TRP A N 1
ATOM 1963 C CA . TRP A 1 270 ? -7.738 6.234 -14.414 1 93.19 270 TRP A CA 1
ATOM 1964 C C . TRP A 1 270 ? -8.656 6.852 -15.469 1 93.19 270 TRP A C 1
ATOM 1966 O O . TRP A 1 270 ? -9.164 7.957 -15.281 1 93.19 270 TRP A O 1
ATOM 1976 N N . LYS A 1 271 ? -8.438 6.395 -16.812 1 71.12 271 LYS A N 1
ATOM 1977 C CA . LYS A 1 271 ? -9.273 6.863 -17.922 1 71.12 271 LYS A CA 1
ATOM 1978 C C . LYS A 1 271 ? -10.75 6.562 -17.656 1 71.12 271 LYS A C 1
ATOM 1980 O O . LYS A 1 271 ? -11.078 5.551 -17.047 1 71.12 271 LYS A O 1
ATOM 1985 N N . GLU A 1 272 ? -11.562 7.613 -17.719 1 61.5 272 GLU A N 1
ATOM 1986 C CA . GLU A 1 272 ? -13 7.348 -17.641 1 61.5 272 GLU A CA 1
ATOM 1987 C C . GLU A 1 272 ? -13.43 6.297 -18.656 1 61.5 272 GLU A C 1
ATOM 1989 O O . GLU A 1 272 ? -12.992 6.328 -19.812 1 61.5 272 GLU A O 1
ATOM 1994 N N . SER A 1 273 ? -13.531 5.047 -18.281 1 44.59 273 SER A N 1
ATOM 1995 C CA . SER A 1 273 ? -14.141 4.133 -19.234 1 44.59 273 SER A CA 1
ATOM 1996 C C . SER A 1 273 ? -15.328 4.781 -19.938 1 44.59 273 SER A C 1
ATOM 1998 O O . SER A 1 273 ? -16.266 5.234 -19.281 1 44.59 273 SER A O 1
ATOM 2000 N N . SER A 1 274 ? -15.086 5.516 -21 1 35.78 274 SER A N 1
ATOM 2001 C CA . SER A 1 274 ? -16.25 5.871 -21.812 1 35.78 274 SER A CA 1
ATOM 2002 C C . SER A 1 274 ? -17.047 4.637 -22.219 1 35.78 274 SER A C 1
ATOM 2004 O O . SER A 1 274 ? -16.469 3.582 -22.484 1 35.78 274 SER A O 1
ATOM 2006 N N . MET B 1 1 ? -23.594 5.582 -16.781 1 41.91 1 MET B N 1
ATOM 2007 C CA . MET B 1 1 ? -23.078 5.488 -15.422 1 41.91 1 MET B CA 1
ATOM 2008 C C . MET B 1 1 ? -21.734 4.762 -15.406 1 41.91 1 MET B C 1
ATOM 2010 O O . MET B 1 1 ? -21.609 3.668 -15.961 1 41.91 1 MET B O 1
ATOM 2014 N N . THR B 1 2 ? -20.625 5.375 -15.094 1 67.94 2 THR B N 1
ATOM 2015 C CA . THR B 1 2 ? -19.312 4.762 -15.211 1 67.94 2 THR B CA 1
ATOM 2016 C C . THR B 1 2 ? -19.172 3.582 -14.258 1 67.94 2 THR B C 1
ATOM 2018 O O . THR B 1 2 ? -19.672 3.637 -13.125 1 67.94 2 THR B O 1
ATOM 2021 N N . THR B 1 3 ? -19.047 2.375 -14.719 1 87.56 3 THR B N 1
ATOM 2022 C CA . THR B 1 3 ? -18.875 1.163 -13.922 1 87.56 3 THR B CA 1
ATOM 2023 C C . THR B 1 3 ? -17.75 1.33 -12.906 1 87.56 3 THR B C 1
ATOM 2025 O O . THR B 1 3 ? -16.641 1.733 -13.258 1 87.56 3 THR B O 1
ATOM 2028 N N . PRO B 1 4 ? -18.078 1.159 -11.672 1 95.12 4 PRO B N 1
ATOM 2029 C CA . PRO B 1 4 ? -17.031 1.259 -10.656 1 95.12 4 PRO B CA 1
ATOM 2030 C C . PRO B 1 4 ? -15.859 0.319 -10.938 1 95.12 4 PRO B C 1
ATOM 2032 O O . PRO B 1 4 ? -16.031 -0.729 -11.562 1 95.12 4 PRO B O 1
ATOM 2035 N N . PRO B 1 5 ? -14.656 0.694 -10.586 1 97.31 5 PRO B N 1
ATOM 2036 C CA . PRO B 1 5 ? -13.508 -0.201 -10.766 1 97.31 5 PRO B CA 1
ATOM 2037 C C . PRO B 1 5 ? -13.641 -1.492 -9.953 1 97.31 5 PRO B C 1
ATOM 2039 O O . PRO B 1 5 ? -14.312 -1.515 -8.922 1 97.31 5 PRO B O 1
ATOM 2042 N N . PRO B 1 6 ? -13.07 -2.607 -10.438 1 98.38 6 PRO B N 1
ATOM 2043 C CA . PRO B 1 6 ? -13.023 -3.797 -9.586 1 98.38 6 PRO B CA 1
ATOM 2044 C C . PRO B 1 6 ? -12.25 -3.568 -8.289 1 98.38 6 PRO B C 1
ATOM 2046 O O . PRO B 1 6 ? -11.305 -2.779 -8.266 1 98.38 6 PRO B O 1
ATOM 2049 N N . VAL B 1 7 ? -12.664 -4.246 -7.25 1 98.88 7 VAL B N 1
ATOM 2050 C CA . VAL B 1 7 ? -12 -4.176 -5.949 1 98.88 7 VAL B CA 1
ATOM 2051 C C . VAL B 1 7 ? -11.164 -5.434 -5.73 1 98.88 7 VAL B C 1
ATOM 2053 O O . VAL B 1 7 ? -11.695 -6.543 -5.68 1 98.88 7 VAL B O 1
ATOM 2056 N N . ALA B 1 8 ? -9.859 -5.27 -5.625 1 98.94 8 ALA B N 1
ATOM 2057 C CA . ALA B 1 8 ? -8.93 -6.375 -5.418 1 98.94 8 ALA B CA 1
ATOM 2058 C C . ALA B 1 8 ? -8.398 -6.387 -3.988 1 98.94 8 ALA B C 1
ATOM 2060 O O . ALA B 1 8 ? -8.102 -5.336 -3.422 1 98.94 8 ALA B O 1
ATOM 2061 N N . LEU B 1 9 ? -8.258 -7.578 -3.408 1 98.94 9 LEU B N 1
ATOM 2062 C CA . LEU B 1 9 ? -7.762 -7.777 -2.053 1 98.94 9 LEU B CA 1
ATOM 2063 C C . LEU B 1 9 ? -6.434 -8.531 -2.066 1 98.94 9 LEU B C 1
ATOM 2065 O O . LEU B 1 9 ? -6.328 -9.594 -2.68 1 98.94 9 LEU B O 1
ATOM 2069 N N . SER B 1 10 ? -5.465 -7.957 -1.466 1 98.94 10 SER B N 1
ATOM 2070 C CA . SER B 1 10 ? -4.195 -8.625 -1.219 1 98.94 10 SER B CA 1
ATOM 2071 C C . SER B 1 10 ? -4.133 -9.195 0.197 1 98.94 10 SER B C 1
ATOM 2073 O O . SER B 1 10 ? -4.312 -8.461 1.171 1 98.94 10 SER B O 1
ATOM 2075 N N . ILE B 1 11 ? -3.961 -10.438 0.336 1 98.94 11 ILE B N 1
ATOM 2076 C CA . ILE B 1 11 ? -3.631 -11.094 1.597 1 98.94 11 ILE B CA 1
ATOM 2077 C C . ILE B 1 11 ? -2.16 -11.508 1.597 1 98.94 11 ILE B C 1
ATOM 2079 O O . ILE B 1 11 ? -1.791 -12.516 0.992 1 98.94 11 ILE B O 1
ATOM 2083 N N . ALA B 1 12 ? -1.321 -10.758 2.236 1 98.88 12 ALA B N 1
ATOM 2084 C CA . ALA B 1 12 ? 0.117 -10.969 2.109 1 98.88 12 ALA B CA 1
ATOM 2085 C C . ALA B 1 12 ? 0.884 -10.227 3.195 1 98.88 12 ALA B C 1
ATOM 2087 O O . ALA B 1 12 ? 0.283 -9.555 4.039 1 98.88 12 ALA B O 1
ATOM 2088 N N . GLY B 1 13 ? 2.199 -10.445 3.279 1 98.69 13 GLY B N 1
ATOM 2089 C CA . GLY B 1 13 ? 3.082 -9.672 4.141 1 98.69 13 GLY B CA 1
ATOM 2090 C C . GLY B 1 13 ? 3.422 -8.305 3.574 1 98.69 13 GLY B C 1
ATOM 2091 O O . GLY B 1 13 ? 2.912 -7.918 2.52 1 98.69 13 GLY B O 1
ATOM 2092 N N . THR B 1 14 ? 4.223 -7.562 4.34 1 98.81 14 THR B N 1
ATOM 2093 C CA . THR B 1 14 ? 4.602 -6.207 3.963 1 98.81 14 THR B CA 1
ATOM 2094 C C . THR B 1 14 ? 6.047 -6.16 3.482 1 98.81 14 THR B C 1
ATOM 2096 O O . THR B 1 14 ? 6.789 -7.133 3.639 1 98.81 14 THR B O 1
ATOM 2099 N N . ASP B 1 15 ? 6.43 -5.148 2.848 1 98.69 15 ASP B N 1
ATOM 2100 C CA . ASP B 1 15 ? 7.797 -4.832 2.439 1 98.69 15 ASP B CA 1
ATOM 2101 C C . ASP B 1 15 ? 8.062 -3.332 2.537 1 98.69 15 ASP B C 1
ATOM 2103 O O . ASP B 1 15 ? 7.664 -2.568 1.656 1 98.69 15 ASP B O 1
ATOM 2107 N N . PRO B 1 16 ? 8.773 -2.883 3.535 1 98.81 16 PRO B N 1
ATOM 2108 C CA . PRO B 1 16 ? 9.031 -1.456 3.74 1 98.81 16 PRO B CA 1
ATOM 2109 C C . PRO B 1 16 ? 9.617 -0.779 2.502 1 98.81 16 PRO B C 1
ATOM 2111 O O . PRO B 1 16 ? 9.359 0.403 2.262 1 98.81 16 PRO B O 1
ATOM 2114 N N . SER B 1 17 ? 10.336 -1.47 1.658 1 98.69 17 SER B N 1
ATOM 2115 C CA . SER B 1 17 ? 10.969 -0.865 0.489 1 98.69 17 SER B CA 1
ATOM 2116 C C . SER B 1 17 ? 9.938 -0.54 -0.588 1 98.69 17 SER B C 1
ATOM 2118 O O . SER B 1 17 ? 10.227 0.216 -1.52 1 98.69 17 SER B O 1
ATOM 2120 N N . GLY B 1 18 ? 8.758 -1.149 -0.481 1 98.69 18 GLY B N 1
ATOM 2121 C CA . GLY B 1 18 ? 7.699 -0.908 -1.45 1 98.69 18 GLY B CA 1
ATOM 2122 C C . GLY B 1 18 ? 7.812 -1.778 -2.688 1 98.69 18 GLY B C 1
ATOM 2123 O O . GLY B 1 18 ? 7.027 -1.641 -3.625 1 98.69 18 GLY B O 1
ATOM 2124 N N . GLY B 1 19 ? 8.781 -2.705 -2.697 1 98.44 19 GLY B N 1
ATOM 2125 C CA . GLY B 1 19 ? 9.055 -3.461 -3.91 1 98.44 19 GLY B CA 1
ATOM 2126 C C . GLY B 1 19 ? 8.328 -4.789 -3.961 1 98.44 19 GLY B C 1
ATOM 2127 O O . GLY B 1 19 ? 8.18 -5.387 -5.031 1 98.44 19 GLY B O 1
ATOM 2128 N N . ALA B 1 20 ? 7.867 -5.312 -2.852 1 98.5 20 ALA B N 1
ATOM 2129 C CA . ALA B 1 20 ? 7.137 -6.574 -2.752 1 98.5 20 ALA B CA 1
ATOM 2130 C C . ALA B 1 20 ? 5.996 -6.473 -1.741 1 98.5 20 ALA B C 1
ATOM 2132 O O . ALA B 1 20 ? 5.559 -5.371 -1.4 1 98.5 20 ALA B O 1
ATOM 2133 N N . GLY B 1 21 ? 5.391 -7.586 -1.426 1 98.5 21 GLY B N 1
ATOM 2134 C CA . GLY B 1 21 ? 4.344 -7.586 -0.414 1 98.5 21 GLY B CA 1
ATOM 2135 C C . GLY B 1 21 ? 3.105 -6.824 -0.837 1 98.5 21 GLY B C 1
ATOM 2136 O O . GLY B 1 21 ? 2.869 -6.625 -2.031 1 98.5 21 GLY B O 1
ATOM 2137 N N . ILE B 1 22 ? 2.32 -6.367 0.176 1 98.88 22 ILE B N 1
ATOM 2138 C CA . ILE B 1 22 ? 1.065 -5.676 -0.1 1 98.88 22 ILE B CA 1
ATOM 2139 C C . ILE B 1 22 ? 1.352 -4.348 -0.796 1 98.88 22 ILE B C 1
ATOM 2141 O O . ILE B 1 22 ? 0.497 -3.816 -1.509 1 98.88 22 ILE B O 1
ATOM 2145 N N . GLN B 1 23 ? 2.617 -3.799 -0.557 1 98.88 23 GLN B N 1
ATOM 2146 C CA . GLN B 1 23 ? 2.973 -2.543 -1.209 1 98.88 23 GLN B CA 1
ATOM 2147 C C . GLN B 1 23 ? 3.033 -2.707 -2.725 1 98.88 23 GLN B C 1
ATOM 2149 O O . GLN B 1 23 ? 2.445 -1.918 -3.465 1 98.88 23 GLN B O 1
ATOM 2154 N N . ALA B 1 24 ? 3.709 -3.779 -3.156 1 98.81 24 ALA B N 1
ATOM 2155 C CA . ALA B 1 24 ? 3.754 -4.07 -4.586 1 98.81 24 ALA B CA 1
ATOM 2156 C C . ALA B 1 24 ? 2.365 -4.41 -5.121 1 98.81 24 ALA B C 1
ATOM 2158 O O . ALA B 1 24 ? 2.018 -4.031 -6.242 1 98.81 24 ALA B O 1
ATOM 2159 N N . ASP B 1 25 ? 1.605 -5.148 -4.324 1 98.94 25 ASP B N 1
ATOM 2160 C CA . ASP B 1 25 ? 0.25 -5.512 -4.727 1 98.94 25 ASP B CA 1
ATOM 2161 C C . ASP B 1 25 ? -0.606 -4.27 -4.961 1 98.94 25 ASP B C 1
ATOM 2163 O O . ASP B 1 25 ? -1.249 -4.141 -6.004 1 98.94 25 ASP B O 1
ATOM 2167 N N . LEU B 1 26 ? -0.572 -3.32 -4.012 1 98.94 26 LEU B N 1
ATOM 2168 C CA . LEU B 1 26 ? -1.354 -2.092 -4.105 1 98.94 26 LEU B CA 1
ATOM 2169 C C . LEU B 1 26 ? -0.929 -1.271 -5.32 1 98.94 26 LEU B C 1
ATOM 2171 O O . LEU B 1 26 ? -1.774 -0.724 -6.031 1 98.94 26 LEU B O 1
ATOM 2175 N N . LYS B 1 27 ? 0.377 -1.144 -5.516 1 98.88 27 LYS B N 1
ATOM 2176 C CA . LYS B 1 27 ? 0.876 -0.397 -6.668 1 98.88 27 LYS B CA 1
ATOM 2177 C C . LYS B 1 27 ? 0.408 -1.028 -7.977 1 98.88 27 LYS B C 1
ATOM 2179 O O . LYS B 1 27 ? -0.023 -0.324 -8.891 1 98.88 27 LYS B O 1
ATOM 2184 N N . THR B 1 28 ? 0.452 -2.361 -8.055 1 98.94 28 THR B N 1
ATOM 2185 C CA . THR B 1 28 ? 0.047 -3.074 -9.258 1 98.94 28 THR B CA 1
ATOM 2186 C C . THR B 1 28 ? -1.451 -2.916 -9.5 1 98.94 28 THR B C 1
ATOM 2188 O O . THR B 1 28 ? -1.875 -2.602 -10.617 1 98.94 28 THR B O 1
ATOM 2191 N N . PHE B 1 29 ? -2.287 -3.145 -8.398 1 98.88 29 PHE B N 1
ATOM 2192 C CA . PHE B 1 29 ? -3.725 -2.928 -8.516 1 98.88 29 PHE B CA 1
ATOM 2193 C C . PHE B 1 29 ? -4.02 -1.542 -9.078 1 98.88 29 PHE B C 1
ATOM 2195 O O . PHE B 1 29 ? -4.777 -1.404 -10.039 1 98.88 29 PHE B O 1
ATOM 2202 N N . SER B 1 30 ? -3.352 -0.534 -8.523 1 98.62 30 SER B N 1
ATOM 2203 C CA . SER B 1 30 ? -3.578 0.858 -8.898 1 98.62 30 SER B CA 1
ATOM 2204 C C . SER B 1 30 ? -3.164 1.116 -10.344 1 98.62 30 SER B C 1
ATOM 2206 O O . SER B 1 30 ? -3.883 1.787 -11.086 1 98.62 30 SER B O 1
ATOM 2208 N N . ALA B 1 31 ? -2.035 0.595 -10.719 1 98.44 31 ALA B N 1
ATOM 2209 C CA . ALA B 1 31 ? -1.52 0.81 -12.07 1 98.44 31 ALA B CA 1
ATOM 2210 C C . ALA B 1 31 ? -2.457 0.214 -13.117 1 98.44 31 ALA B C 1
ATOM 2212 O O . ALA B 1 31 ? -2.516 0.693 -14.25 1 98.44 31 ALA B O 1
ATOM 2213 N N . LEU B 1 32 ? -3.209 -0.817 -12.727 1 98.38 32 LEU B N 1
ATOM 2214 C CA . LEU B 1 32 ? -3.996 -1.565 -13.703 1 98.38 32 LEU B CA 1
ATOM 2215 C C . LEU B 1 32 ? -5.488 -1.303 -13.516 1 98.38 32 LEU B C 1
ATOM 2217 O O . LEU B 1 32 ? -6.32 -2.07 -14 1 98.38 32 LEU B O 1
ATOM 2221 N N . GLY B 1 33 ? -5.84 -0.338 -12.719 1 97.75 33 GLY B N 1
ATOM 2222 C CA . GLY B 1 33 ? -7.203 0.172 -12.688 1 97.75 33 GLY B CA 1
ATOM 2223 C C . GLY B 1 33 ? -8.094 -0.562 -11.703 1 97.75 33 GLY B C 1
ATOM 2224 O O . GLY B 1 33 ? -9.312 -0.612 -11.883 1 97.75 33 GLY B O 1
ATOM 2225 N N . ALA B 1 34 ? -7.539 -1.172 -10.742 1 98.62 34 ALA B N 1
ATOM 2226 C CA . ALA B 1 34 ? -8.305 -1.838 -9.688 1 98.62 34 ALA B CA 1
ATOM 2227 C C . ALA B 1 34 ? -8.109 -1.146 -8.344 1 98.62 34 ALA B C 1
ATOM 2229 O O . ALA B 1 34 ? -7 -0.726 -8.008 1 98.62 34 ALA B O 1
ATOM 2230 N N . TYR B 1 35 ? -9.211 -0.992 -7.566 1 98.75 35 TYR B N 1
ATOM 2231 C CA . TYR B 1 35 ? -9.117 -0.463 -6.211 1 98.75 35 TYR B CA 1
ATOM 2232 C C . TYR B 1 35 ? -8.562 -1.514 -5.25 1 98.75 35 TYR B C 1
ATOM 2234 O O . TYR B 1 35 ? -9.133 -2.602 -5.121 1 98.75 35 TYR B O 1
ATOM 2242 N N . GLY B 1 36 ? -7.477 -1.176 -4.578 1 98.88 36 GLY B N 1
ATOM 2243 C CA . GLY B 1 36 ? -6.777 -2.17 -3.781 1 98.88 36 GLY B CA 1
ATOM 2244 C C . GLY B 1 36 ? -7.148 -2.133 -2.312 1 98.88 36 GLY B C 1
ATOM 2245 O O . GLY B 1 36 ? -7.258 -1.055 -1.721 1 98.88 36 GLY B O 1
ATOM 2246 N N . THR B 1 37 ? -7.332 -3.295 -1.699 1 98.94 37 THR B N 1
ATOM 2247 C CA . THR B 1 37 ? -7.512 -3.535 -0.271 1 98.94 37 THR B CA 1
ATOM 2248 C C . THR B 1 37 ? -6.508 -4.566 0.234 1 98.94 37 THR B C 1
ATOM 2250 O O . THR B 1 37 ? -5.84 -5.234 -0.561 1 98.94 37 THR B O 1
ATOM 2253 N N . THR B 1 38 ? -6.312 -4.582 1.582 1 98.94 38 THR B N 1
ATOM 2254 C CA . THR B 1 38 ? -5.262 -5.484 2.051 1 98.94 38 THR B CA 1
ATOM 2255 C C . THR B 1 38 ? -5.656 -6.125 3.381 1 98.94 38 THR B C 1
ATOM 2257 O O . THR B 1 38 ? -6.355 -5.508 4.188 1 98.94 38 THR B O 1
ATOM 2260 N N . VAL B 1 39 ? -5.293 -7.289 3.588 1 98.94 39 VAL B N 1
ATOM 2261 C CA . VAL B 1 39 ? -5.207 -8.008 4.855 1 98.94 39 VAL B CA 1
ATOM 2262 C C . VAL B 1 39 ? -3.781 -8.5 5.078 1 98.94 39 VAL B C 1
ATOM 2264 O O . VAL B 1 39 ? -3.256 -9.281 4.281 1 98.94 39 VAL B O 1
ATOM 2267 N N . ILE B 1 40 ? -3.152 -8.062 6.137 1 98.94 40 ILE B N 1
ATOM 2268 C CA . ILE B 1 40 ? -1.714 -8.242 6.312 1 98.94 40 ILE B CA 1
ATOM 2269 C C . ILE B 1 40 ? -1.445 -9.492 7.141 1 98.94 40 ILE B C 1
ATOM 2271 O O . ILE B 1 40 ? -1.98 -9.641 8.242 1 98.94 40 ILE B O 1
ATOM 2275 N N . THR B 1 41 ? -0.559 -10.344 6.668 1 98.81 41 THR B N 1
ATOM 2276 C CA . THR B 1 41 ? -0.269 -11.625 7.312 1 98.81 41 THR B CA 1
ATOM 2277 C C . THR B 1 41 ? 0.959 -11.508 8.211 1 98.81 41 THR B C 1
ATOM 2279 O O . THR B 1 41 ? 1.09 -12.25 9.188 1 98.81 41 THR B O 1
ATOM 2282 N N . ALA B 1 42 ? 1.838 -10.641 7.805 1 98.69 42 ALA B N 1
ATOM 2283 C CA . ALA B 1 42 ? 3.09 -10.453 8.539 1 98.69 42 ALA B CA 1
ATOM 2284 C C . ALA B 1 42 ? 3.732 -9.117 8.188 1 98.69 42 ALA B C 1
ATOM 2286 O O . ALA B 1 42 ? 3.555 -8.602 7.082 1 98.69 42 ALA B O 1
ATOM 2287 N N . LEU B 1 43 ? 4.391 -8.555 9.156 1 98.75 43 LEU B N 1
ATOM 2288 C CA . LEU B 1 43 ? 5.312 -7.449 8.906 1 98.75 43 LEU B CA 1
ATOM 2289 C C . LEU B 1 43 ? 6.723 -7.973 8.648 1 98.75 43 LEU B C 1
ATOM 2291 O O . LEU B 1 43 ? 7.277 -8.719 9.461 1 98.75 43 LEU B O 1
ATOM 2295 N N . VAL B 1 44 ? 7.289 -7.574 7.535 1 98.56 44 VAL B N 1
ATOM 2296 C CA . VAL B 1 44 ? 8.617 -8.047 7.168 1 98.56 44 VAL B CA 1
ATOM 2297 C C . VAL B 1 44 ? 9.586 -6.863 7.09 1 98.56 44 VAL B C 1
ATOM 2299 O O . VAL B 1 44 ? 9.328 -5.895 6.371 1 98.56 44 VAL B O 1
ATOM 2302 N N . ALA B 1 45 ? 10.664 -6.918 7.895 1 98.62 45 ALA B N 1
ATOM 2303 C CA . ALA B 1 45 ? 11.75 -5.965 7.719 1 98.62 45 ALA B CA 1
ATOM 2304 C C . ALA B 1 45 ? 12.656 -6.371 6.555 1 98.62 45 ALA B C 1
ATOM 2306 O O . ALA B 1 45 ? 13.617 -7.117 6.742 1 98.62 45 ALA B O 1
ATOM 2307 N N . GLN B 1 46 ? 12.32 -5.824 5.422 1 97.81 46 GLN B N 1
ATOM 2308 C CA . GLN B 1 46 ? 13 -6.207 4.191 1 97.81 46 GLN B CA 1
ATOM 2309 C C . GLN B 1 46 ? 13.203 -5 3.275 1 97.81 46 GLN B C 1
ATOM 2311 O O . GLN B 1 46 ? 12.406 -4.059 3.299 1 97.81 46 GLN B O 1
ATOM 2316 N N . ALA B 1 47 ? 14.289 -4.977 2.57 1 97.94 47 ALA B N 1
ATOM 2317 C CA . ALA B 1 47 ? 14.594 -4.043 1.485 1 97.94 47 ALA B CA 1
ATOM 2318 C C . ALA B 1 47 ? 15.312 -4.75 0.34 1 97.94 47 ALA B C 1
ATOM 2320 O O . ALA B 1 47 ? 15.094 -5.941 0.102 1 97.94 47 ALA B O 1
ATOM 2321 N N . THR B 1 48 ? 16.062 -4.047 -0.473 1 97.5 48 THR B N 1
ATOM 2322 C CA . THR B 1 48 ? 16.625 -4.656 -1.677 1 97.5 48 THR B CA 1
ATOM 2323 C C . THR B 1 48 ? 17.812 -5.535 -1.335 1 97.5 48 THR B C 1
ATOM 2325 O O . THR B 1 48 ? 18.266 -6.332 -2.162 1 97.5 48 THR B O 1
ATOM 2328 N N . GLN B 1 49 ? 18.297 -5.469 -0.111 1 97.25 49 GLN B N 1
ATOM 2329 C CA . GLN B 1 49 ? 19.5 -6.211 0.279 1 97.25 49 GLN B CA 1
ATOM 2330 C C . GLN B 1 49 ? 19.125 -7.457 1.084 1 97.25 49 GLN B C 1
ATOM 2332 O O . GLN B 1 49 ? 20 -8.227 1.475 1 97.25 49 GLN B O 1
ATOM 2337 N N . GLY B 1 50 ? 17.828 -7.617 1.358 1 96.81 50 GLY B N 1
ATOM 2338 C CA . GLY B 1 50 ? 17.438 -8.852 2.012 1 96.81 50 GLY B CA 1
ATOM 2339 C C . GLY B 1 50 ? 16.453 -8.633 3.152 1 96.81 50 GLY B C 1
ATOM 2340 O O . GLY B 1 50 ? 15.914 -7.539 3.312 1 96.81 50 GLY B O 1
ATOM 2341 N N . VAL B 1 51 ? 16.141 -9.766 3.879 1 97.94 51 VAL B N 1
ATOM 2342 C CA . VAL B 1 51 ? 15.203 -9.797 4.996 1 97.94 51 VAL B CA 1
ATOM 2343 C C . VAL B 1 51 ? 15.969 -9.82 6.316 1 97.94 51 VAL B C 1
ATOM 2345 O O . VAL B 1 51 ? 16.859 -10.641 6.508 1 97.94 51 VAL B O 1
ATOM 2348 N N . ARG B 1 52 ? 15.578 -8.867 7.23 1 98.25 52 ARG B N 1
ATOM 2349 C CA . ARG B 1 52 ? 16.266 -8.797 8.516 1 98.25 52 ARG B CA 1
ATOM 2350 C C . ARG B 1 52 ? 15.375 -9.289 9.648 1 98.25 52 ARG B C 1
ATOM 2352 O O . ARG B 1 52 ? 15.852 -9.562 10.75 1 98.25 52 ARG B O 1
ATOM 2359 N N . GLY B 1 53 ? 14.086 -9.422 9.383 1 98.38 53 GLY B N 1
ATOM 2360 C CA . GLY B 1 53 ? 13.172 -9.891 10.422 1 98.38 53 GLY B CA 1
ATOM 2361 C C . GLY B 1 53 ? 11.742 -10.031 9.93 1 98.38 53 GLY B C 1
ATOM 2362 O O . GLY B 1 53 ? 11.359 -9.43 8.93 1 98.38 53 GLY B O 1
ATOM 2363 N N . ILE B 1 54 ? 10.969 -10.883 10.633 1 98.19 54 ILE B N 1
ATOM 2364 C CA . ILE B 1 54 ? 9.562 -11.125 10.336 1 98.19 54 ILE B CA 1
ATOM 2365 C C . ILE B 1 54 ? 8.758 -11.133 11.633 1 98.19 54 ILE B C 1
ATOM 2367 O O . ILE B 1 54 ? 9.141 -11.789 12.602 1 98.19 54 ILE B O 1
ATOM 2371 N N . GLU B 1 55 ? 7.773 -10.344 11.68 1 98.25 55 GLU B N 1
ATOM 2372 C CA . GLU B 1 55 ? 6.77 -10.391 12.734 1 98.25 55 GLU B CA 1
ATOM 2373 C C . GLU B 1 55 ? 5.422 -10.867 12.203 1 98.25 55 GLU B C 1
ATOM 2375 O O . GLU B 1 55 ? 4.734 -10.125 11.492 1 98.25 55 GLU B O 1
ATOM 2380 N N . VAL B 1 56 ? 5.027 -12.062 12.594 1 98.31 56 VAL B N 1
ATOM 2381 C CA . VAL B 1 56 ? 3.797 -12.664 12.086 1 98.31 56 VAL B CA 1
ATOM 2382 C C . VAL B 1 56 ? 2.596 -12.078 12.828 1 98.31 56 VAL B C 1
ATOM 2384 O O . VAL B 1 56 ? 2.637 -11.906 14.055 1 98.31 56 VAL B O 1
ATOM 2387 N N . VAL B 1 57 ? 1.564 -11.695 12.125 1 98.44 57 VAL B N 1
ATOM 2388 C CA . VAL B 1 57 ? 0.35 -11.141 12.711 1 98.44 57 VAL B CA 1
ATOM 2389 C C . VAL B 1 57 ? -0.384 -12.234 13.5 1 98.44 57 VAL B C 1
ATOM 2391 O O . VAL B 1 57 ? -0.446 -13.383 13.062 1 98.44 57 VAL B O 1
ATOM 2394 N N . ASP B 1 58 ? -0.962 -11.844 14.625 1 97.44 58 ASP B N 1
ATOM 2395 C CA . ASP B 1 58 ? -1.821 -12.75 15.383 1 97.44 58 ASP B CA 1
ATOM 2396 C C . ASP B 1 58 ? -3 -13.227 14.539 1 97.44 58 ASP B C 1
ATOM 2398 O O . ASP B 1 58 ? -3.701 -12.422 13.93 1 97.44 58 ASP B O 1
ATOM 2402 N N . PRO B 1 59 ? -3.186 -14.609 14.508 1 98.19 59 PRO B N 1
ATOM 2403 C CA . PRO B 1 59 ? -4.297 -15.125 13.703 1 98.19 59 PRO B CA 1
ATOM 2404 C C . PRO B 1 59 ? -5.633 -14.484 14.07 1 98.19 59 PRO B C 1
ATOM 2406 O O . PRO B 1 59 ? -6.488 -14.289 13.203 1 98.19 59 PRO B O 1
ATOM 2409 N N . ASP B 1 60 ? -5.84 -14.18 15.367 1 98.62 60 ASP B N 1
ATOM 2410 C CA . ASP B 1 60 ? -7.074 -13.516 15.773 1 98.62 60 ASP B CA 1
ATOM 2411 C C . ASP B 1 60 ? -7.188 -12.125 15.141 1 98.62 60 ASP B C 1
ATOM 2413 O O . ASP B 1 60 ? -8.273 -11.711 14.734 1 98.62 60 ASP B O 1
ATOM 2417 N N . PHE B 1 61 ? -6.086 -11.406 15.102 1 98.75 61 PHE B N 1
ATOM 2418 C CA . PHE B 1 61 ? -6.117 -10.078 14.492 1 98.75 61 PHE B CA 1
ATOM 2419 C C . PHE B 1 61 ? -6.223 -10.188 12.977 1 98.75 61 PHE B C 1
ATOM 2421 O O . PHE B 1 61 ? -6.844 -9.344 12.328 1 98.75 61 PHE B O 1
ATOM 2428 N N . LEU B 1 62 ? -5.57 -11.227 12.398 1 98.81 62 LEU B N 1
ATOM 2429 C CA . LEU B 1 62 ? -5.754 -11.5 10.977 1 98.81 62 LEU B CA 1
ATOM 2430 C C . LEU B 1 62 ? -7.234 -11.68 10.648 1 98.81 62 LEU B C 1
ATOM 2432 O O . LEU B 1 62 ? -7.73 -11.102 9.68 1 98.81 62 LEU B O 1
ATOM 2436 N N . ARG B 1 63 ? -7.957 -12.461 11.438 1 98.81 63 ARG B N 1
ATOM 2437 C CA . ARG B 1 63 ? -9.391 -12.672 11.273 1 98.81 63 ARG B CA 1
ATOM 2438 C C . ARG B 1 63 ? -10.164 -11.367 11.422 1 98.81 63 ARG B C 1
ATOM 2440 O O . ARG B 1 63 ? -11.125 -11.117 10.688 1 98.81 63 ARG B O 1
ATOM 2447 N N . LEU B 1 64 ? -9.719 -10.57 12.391 1 98.88 64 LEU B N 1
ATOM 2448 C CA . LEU B 1 64 ? -10.398 -9.297 12.633 1 98.88 64 LEU B CA 1
ATOM 2449 C C . LEU B 1 64 ? -10.25 -8.367 11.43 1 98.88 64 LEU B C 1
ATOM 2451 O O . LEU B 1 64 ? -11.195 -7.68 11.055 1 98.88 64 LEU B O 1
ATOM 2455 N N . GLN B 1 65 ? -9.016 -8.266 10.859 1 98.88 65 GLN B N 1
ATOM 2456 C CA . GLN B 1 65 ? -8.836 -7.508 9.625 1 98.88 65 GLN B CA 1
ATOM 2457 C C . GLN B 1 65 ? -9.805 -7.973 8.547 1 98.88 65 GLN B C 1
ATOM 2459 O O . GLN B 1 65 ? -10.492 -7.16 7.926 1 98.88 65 GLN B O 1
ATOM 2464 N N . TRP B 1 66 ? -9.828 -9.312 8.359 1 98.88 66 TRP B N 1
ATOM 2465 C CA . TRP B 1 66 ? -10.648 -9.93 7.324 1 98.88 66 TRP B CA 1
ATOM 2466 C C . TRP B 1 66 ? -12.125 -9.609 7.531 1 98.88 66 TRP B C 1
ATOM 2468 O O . TRP B 1 66 ? -12.789 -9.102 6.621 1 98.88 66 TRP B O 1
ATOM 2478 N N . ARG B 1 67 ? -12.609 -9.82 8.703 1 98.81 67 ARG B N 1
ATOM 2479 C CA . ARG B 1 67 ? -14.023 -9.633 8.992 1 98.81 67 ARG B CA 1
ATOM 2480 C C . ARG B 1 67 ? -14.422 -8.172 8.852 1 98.81 67 ARG B C 1
ATOM 2482 O O . ARG B 1 67 ? -15.477 -7.859 8.289 1 98.81 67 ARG B O 1
ATOM 2489 N N . THR B 1 68 ? -13.594 -7.285 9.375 1 98.81 68 THR B N 1
ATOM 2490 C CA . THR B 1 68 ? -13.867 -5.855 9.297 1 98.81 68 THR B CA 1
ATOM 2491 C C . THR B 1 68 ? -13.992 -5.406 7.84 1 98.81 68 THR B C 1
ATOM 2493 O O . THR B 1 68 ? -14.852 -4.586 7.512 1 98.81 68 THR B O 1
ATOM 2496 N N . LEU B 1 69 ? -13.188 -5.961 6.992 1 98.81 69 LEU B N 1
ATOM 2497 C CA . LEU B 1 69 ? -13.148 -5.57 5.59 1 98.81 69 LEU B CA 1
ATOM 2498 C C . LEU B 1 69 ? -14.32 -6.168 4.824 1 98.81 69 LEU B C 1
ATOM 2500 O O . LEU B 1 69 ? -15.109 -5.438 4.215 1 98.81 69 LEU B O 1
ATOM 2504 N N . VAL B 1 70 ? -14.57 -7.469 4.891 1 98.5 70 VAL B N 1
ATOM 2505 C CA . VAL B 1 70 ? -15.484 -8.148 3.98 1 98.5 70 VAL B CA 1
ATOM 2506 C C . VAL B 1 70 ? -16.922 -7.922 4.422 1 98.5 70 VAL B C 1
ATOM 2508 O O . VAL B 1 70 ? -17.859 -8.102 3.637 1 98.5 70 VAL B O 1
ATOM 2511 N N . ASP B 1 71 ? -17.141 -7.48 5.668 1 98.25 71 ASP B N 1
ATOM 2512 C CA . ASP B 1 71 ? -18.469 -7.094 6.129 1 98.25 71 ASP B CA 1
ATOM 2513 C C . ASP B 1 71 ? -18.906 -5.77 5.508 1 98.25 71 ASP B C 1
ATOM 2515 O O . ASP B 1 71 ? -20.094 -5.422 5.539 1 98.25 71 ASP B O 1
ATOM 2519 N N . ASP B 1 72 ? -18 -5.074 4.914 1 98.5 72 ASP B N 1
ATOM 2520 C CA . ASP B 1 72 ? -18.25 -3.688 4.539 1 98.5 72 ASP B CA 1
ATOM 2521 C C . ASP B 1 72 ? -17.984 -3.461 3.053 1 98.5 72 ASP B C 1
ATOM 2523 O O . ASP B 1 72 ? -18.734 -2.736 2.387 1 98.5 72 ASP B O 1
ATOM 2527 N N . VAL B 1 73 ? -16.953 -4.078 2.523 1 98.56 73 VAL B N 1
ATOM 2528 C CA . VAL B 1 73 ? -16.438 -3.775 1.189 1 98.56 73 VAL B CA 1
ATOM 2529 C C . VAL B 1 73 ? -16.594 -5 0.29 1 98.56 73 VAL B C 1
ATOM 2531 O O . VAL B 1 73 ? -16.203 -6.109 0.672 1 98.56 73 VAL B O 1
ATOM 2534 N N . ARG B 1 74 ? -17.156 -4.812 -0.86 1 97.88 74 ARG B N 1
ATOM 2535 C CA . ARG B 1 74 ? -17.219 -5.891 -1.84 1 97.88 74 ARG B CA 1
ATOM 2536 C C . ARG B 1 74 ? -15.82 -6.277 -2.318 1 97.88 74 ARG B C 1
ATOM 2538 O O . ARG B 1 74 ? -14.938 -5.422 -2.439 1 97.88 74 ARG B O 1
ATOM 2545 N N . ILE B 1 75 ? -15.625 -7.535 -2.613 1 98.69 75 ILE B N 1
ATOM 2546 C CA . ILE B 1 75 ? -14.344 -8.039 -3.109 1 98.69 75 ILE B CA 1
ATOM 2547 C C . ILE B 1 75 ? -14.555 -8.758 -4.438 1 98.69 75 ILE B C 1
ATOM 2549 O O . ILE B 1 75 ? -15.305 -9.742 -4.508 1 98.69 75 ILE B O 1
ATOM 2553 N N . ASP B 1 76 ? -13.812 -8.273 -5.48 1 98.75 76 ASP B N 1
ATOM 2554 C CA . ASP B 1 76 ? -13.992 -8.828 -6.816 1 98.75 76 ASP B CA 1
ATOM 2555 C C . ASP B 1 76 ? -12.852 -9.781 -7.168 1 98.75 76 ASP B C 1
ATOM 2557 O O . ASP B 1 76 ? -12.969 -10.578 -8.102 1 98.75 76 ASP B O 1
ATOM 2561 N N . ALA B 1 77 ? -11.766 -9.727 -6.52 1 98.88 77 ALA B N 1
ATOM 2562 C CA . ALA B 1 77 ? -10.602 -10.578 -6.723 1 98.88 77 ALA B CA 1
ATOM 2563 C C . ALA B 1 77 ? -9.75 -10.656 -5.457 1 98.88 77 ALA B C 1
ATOM 2565 O O . ALA B 1 77 ? -9.664 -9.68 -4.703 1 98.88 77 ALA B O 1
ATOM 2566 N N . ILE B 1 78 ? -9.094 -11.781 -5.23 1 98.94 78 ILE B N 1
ATOM 2567 C CA . ILE B 1 78 ? -8.195 -11.984 -4.098 1 98.94 78 ILE B CA 1
ATOM 2568 C C . ILE B 1 78 ? -6.832 -12.453 -4.602 1 98.94 78 ILE B C 1
ATOM 2570 O O . ILE B 1 78 ? -6.746 -13.359 -5.43 1 98.94 78 ILE B O 1
ATOM 2574 N N . LYS B 1 79 ? -5.836 -11.805 -4.223 1 98.94 79 LYS B N 1
ATOM 2575 C CA . LYS B 1 79 ? -4.457 -12.258 -4.395 1 98.94 79 LYS B CA 1
ATOM 2576 C C . LYS B 1 79 ? -3.842 -12.664 -3.059 1 98.94 79 LYS B C 1
ATOM 2578 O O . LYS B 1 79 ? -3.852 -11.883 -2.104 1 98.94 79 LYS B O 1
ATOM 2583 N N . ILE B 1 80 ? -3.361 -13.867 -2.967 1 98.94 80 ILE B N 1
ATOM 2584 C CA . ILE B 1 80 ? -2.699 -14.383 -1.775 1 98.94 80 ILE B CA 1
ATOM 2585 C C . ILE B 1 80 ? -1.194 -14.477 -2.021 1 98.94 80 ILE B C 1
ATOM 2587 O O . ILE B 1 80 ? -0.753 -15.094 -2.992 1 98.94 80 ILE B O 1
ATOM 2591 N N . GLY B 1 81 ? -0.445 -13.781 -1.147 1 98.5 81 GLY B N 1
ATOM 2592 C CA . GLY B 1 81 ? 1.008 -13.836 -1.196 1 98.5 81 GLY B CA 1
ATOM 2593 C C . GLY B 1 81 ? 1.621 -14.531 0.005 1 98.5 81 GLY B C 1
ATOM 2594 O O . GLY B 1 81 ? 1.214 -15.633 0.364 1 98.5 81 GLY B O 1
ATOM 2595 N N . MET B 1 82 ? 2.539 -13.906 0.652 1 97.38 82 MET B N 1
ATOM 2596 C CA . MET B 1 82 ? 3.314 -14.469 1.752 1 97.38 82 MET B CA 1
ATOM 2597 C C . MET B 1 82 ? 2.406 -14.859 2.914 1 97.38 82 MET B C 1
ATOM 2599 O O . MET B 1 82 ? 1.656 -14.023 3.426 1 97.38 82 MET B O 1
ATOM 2603 N N . LEU B 1 83 ? 2.562 -16.094 3.395 1 98 83 LEU B N 1
ATOM 2604 C CA . LEU B 1 83 ? 1.684 -16.625 4.438 1 98 83 LEU B CA 1
ATOM 2605 C C . LEU B 1 83 ? 2.461 -16.891 5.723 1 98 83 LEU B C 1
ATOM 2607 O O . LEU B 1 83 ? 1.865 -17.125 6.773 1 98 83 LEU B O 1
ATOM 2611 N N . ALA B 1 84 ? 3.744 -16.859 5.711 1 96.75 84 ALA B N 1
ATOM 2612 C CA . ALA B 1 84 ? 4.656 -16.844 6.852 1 96.75 84 ALA B CA 1
ATOM 2613 C C . ALA B 1 84 ? 4.73 -18.219 7.512 1 96.75 84 ALA B C 1
ATOM 2615 O O . ALA B 1 84 ? 5.82 -18.766 7.715 1 96.75 84 ALA B O 1
ATOM 2616 N N . ASN B 1 85 ? 3.545 -18.859 7.977 1 97.94 85 ASN B N 1
ATOM 2617 C CA . ASN B 1 85 ? 3.535 -20.141 8.688 1 97.94 85 ASN B CA 1
ATOM 2618 C C . ASN B 1 85 ? 2.215 -20.875 8.492 1 97.94 85 ASN B C 1
ATOM 2620 O O . ASN B 1 85 ? 1.325 -20.391 7.793 1 97.94 85 ASN B O 1
ATOM 2624 N N . ALA B 1 86 ? 2.148 -22.062 9.094 1 97.94 86 ALA B N 1
ATOM 2625 C CA . ALA B 1 86 ? 1.011 -22.953 8.883 1 97.94 86 ALA B CA 1
ATOM 2626 C C . ALA B 1 86 ? -0.271 -22.359 9.453 1 97.94 86 ALA B C 1
ATOM 2628 O O . ALA B 1 86 ? -1.345 -22.484 8.859 1 97.94 86 ALA B O 1
ATOM 2629 N N . GLU B 1 87 ? -0.176 -21.719 10.594 1 98.25 87 GLU B N 1
ATOM 2630 C CA . GLU B 1 87 ? -1.353 -21.141 11.242 1 98.25 87 GLU B CA 1
ATOM 2631 C C . GLU B 1 87 ? -1.997 -20.062 10.375 1 98.25 87 GLU B C 1
ATOM 2633 O O . GLU B 1 87 ? -3.221 -20.031 10.234 1 98.25 87 GLU B O 1
ATOM 2638 N N . ILE B 1 88 ? -1.196 -19.203 9.844 1 98.62 88 ILE B N 1
ATOM 2639 C CA . ILE B 1 88 ? -1.692 -18.141 8.969 1 98.62 88 ILE B CA 1
ATOM 2640 C C . ILE B 1 88 ? -2.299 -18.766 7.711 1 98.62 88 ILE B C 1
ATOM 2642 O O . ILE B 1 88 ? -3.385 -18.375 7.277 1 98.62 88 ILE B O 1
ATOM 2646 N N . ALA B 1 89 ? -1.586 -19.734 7.102 1 98.38 89 ALA B N 1
ATOM 2647 C CA . ALA B 1 89 ? -2.094 -20.406 5.91 1 98.38 89 ALA B CA 1
ATOM 2648 C C . ALA B 1 89 ? -3.453 -21.047 6.176 1 98.38 89 ALA B C 1
ATOM 2650 O O . ALA B 1 89 ? -4.375 -20.922 5.367 1 98.38 89 ALA B O 1
ATOM 2651 N N . ASP B 1 90 ? -3.557 -21.703 7.293 1 98.19 90 ASP B N 1
ATOM 2652 C CA . ASP B 1 90 ? -4.816 -22.344 7.668 1 98.19 90 ASP B CA 1
ATOM 2653 C C . ASP B 1 90 ? -5.918 -21.312 7.867 1 98.19 90 ASP B C 1
ATOM 2655 O O . ASP B 1 90 ? -7.062 -21.516 7.457 1 98.19 90 ASP B O 1
ATOM 2659 N N . THR B 1 91 ? -5.605 -20.234 8.523 1 98.62 91 THR B N 1
ATOM 2660 C CA . THR B 1 91 ? -6.57 -19.156 8.734 1 98.62 91 THR B CA 1
ATOM 2661 C C . THR B 1 91 ? -7.062 -18.594 7.406 1 98.62 91 THR B C 1
ATOM 2663 O O . THR B 1 91 ? -8.258 -18.391 7.223 1 98.62 91 THR B O 1
ATOM 2666 N N . VAL B 1 92 ? -6.16 -18.391 6.488 1 98.69 92 VAL B N 1
ATOM 2667 C CA . VAL B 1 92 ? -6.523 -17.891 5.164 1 98.69 92 VAL B CA 1
ATOM 2668 C C . VAL B 1 92 ? -7.41 -18.906 4.457 1 98.69 92 VAL B C 1
ATOM 2670 O O . VAL B 1 92 ? -8.359 -18.547 3.756 1 98.69 92 VAL B O 1
ATOM 2673 N N . GLY B 1 93 ? -7.059 -20.172 4.605 1 98.25 93 GLY B N 1
ATOM 2674 C CA . GLY B 1 93 ? -7.922 -21.219 4.074 1 98.25 93 GLY B CA 1
ATOM 2675 C C . GLY B 1 93 ? -9.359 -21.094 4.539 1 98.25 93 GLY B C 1
ATOM 2676 O O . GLY B 1 93 ? -10.289 -21.328 3.766 1 98.25 93 GLY B O 1
ATOM 2677 N N . GLU B 1 94 ? -9.539 -20.766 5.805 1 98.19 94 GLU B N 1
ATOM 2678 C CA . GLU B 1 94 ? -10.875 -20.547 6.355 1 98.19 94 GLU B CA 1
ATOM 2679 C C . GLU B 1 94 ? -11.586 -19.406 5.648 1 98.19 94 GLU B C 1
ATOM 2681 O O . GLU B 1 94 ? -12.789 -19.484 5.383 1 98.19 94 GLU B O 1
ATOM 2686 N N . PHE B 1 95 ? -10.898 -18.312 5.383 1 98.44 95 PHE B N 1
ATOM 2687 C CA . PHE B 1 95 ? -11.461 -17.172 4.688 1 98.44 95 PHE B CA 1
ATOM 2688 C C . PHE B 1 95 ? -12.039 -17.578 3.336 1 98.44 95 PHE B C 1
ATOM 2690 O O . PHE B 1 95 ? -13.125 -17.141 2.959 1 98.44 95 PHE B O 1
ATOM 2697 N N . LEU B 1 96 ? -11.328 -18.438 2.633 1 98 96 LEU B N 1
ATOM 2698 C CA . LEU B 1 96 ? -11.641 -18.766 1.244 1 98 96 LEU B CA 1
ATOM 2699 C C . LEU B 1 96 ? -12.875 -19.656 1.155 1 98 96 LEU B C 1
ATOM 2701 O O . LEU B 1 96 ? -13.461 -19.812 0.08 1 98 96 LEU B O 1
ATOM 2705 N N . THR B 1 97 ? -13.289 -20.234 2.248 1 96.94 97 THR B N 1
ATOM 2706 C CA . THR B 1 97 ? -14.5 -21.047 2.262 1 96.94 97 THR B CA 1
ATOM 2707 C C . THR B 1 97 ? -15.742 -20.188 2.047 1 96.94 97 THR B C 1
ATOM 2709 O O . THR B 1 97 ? -16.797 -20.688 1.666 1 96.94 97 THR B O 1
ATOM 2712 N N . GLU B 1 98 ? -15.648 -18.875 2.262 1 95.62 98 GLU B N 1
ATOM 2713 C CA . GLU B 1 98 ? -16.781 -17.953 2.121 1 95.62 98 GLU B CA 1
ATOM 2714 C C . GLU B 1 98 ? -17.078 -17.672 0.652 1 95.62 98 GLU B C 1
ATOM 2716 O O . GLU B 1 98 ? -18.156 -17.172 0.319 1 95.62 98 GLU B O 1
ATOM 2721 N N . SER B 1 99 ? -16.297 -17.984 -0.267 1 93.75 99 SER B N 1
ATOM 2722 C CA . SER B 1 99 ? -16.469 -17.891 -1.713 1 93.75 99 SER B CA 1
ATOM 2723 C C . SER B 1 99 ? -16.953 -16.516 -2.123 1 93.75 99 SER B C 1
ATOM 2725 O O . SER B 1 99 ? -17.984 -16.375 -2.795 1 93.75 99 SER B O 1
ATOM 2727 N N . LEU B 1 100 ? -16.188 -15.492 -1.799 1 95.94 100 LEU B N 1
ATOM 2728 C CA . LEU B 1 100 ? -16.547 -14.109 -2.09 1 95.94 100 LEU B CA 1
ATOM 2729 C C . LEU B 1 100 ? -16.406 -13.812 -3.58 1 95.94 100 LEU B C 1
ATOM 2731 O O . LEU B 1 100 ? -17.062 -12.906 -4.102 1 95.94 100 LEU B O 1
ATOM 2735 N N . THR B 1 101 ? -15.586 -14.484 -4.258 1 97.75 101 THR B N 1
ATOM 2736 C CA . THR B 1 101 ? -15.266 -14.25 -5.66 1 97.75 101 THR B CA 1
ATOM 2737 C C . THR B 1 101 ? -14.742 -15.523 -6.316 1 97.75 101 THR B C 1
ATOM 2739 O O . THR B 1 101 ? -14.258 -16.422 -5.633 1 97.75 101 THR B O 1
ATOM 2742 N N . ASP B 1 102 ? -14.859 -15.57 -7.578 1 97 102 ASP B N 1
ATOM 2743 C CA . ASP B 1 102 ? -14.328 -16.688 -8.352 1 97 102 ASP B CA 1
ATOM 2744 C C . ASP B 1 102 ? -12.898 -16.391 -8.82 1 97 102 ASP B C 1
ATOM 2746 O O . ASP B 1 102 ? -12.305 -17.188 -9.547 1 97 102 ASP B O 1
ATOM 2750 N N . THR B 1 103 ? -12.367 -15.25 -8.445 1 98.75 103 THR B N 1
ATOM 2751 C CA . THR B 1 103 ? -11.008 -14.859 -8.82 1 98.75 103 THR B CA 1
ATOM 2752 C C . THR B 1 103 ? -10.094 -14.859 -7.598 1 98.75 103 THR B C 1
ATOM 2754 O O . THR B 1 103 ? -10 -13.852 -6.891 1 98.75 103 THR B O 1
ATOM 2757 N N . VAL B 1 104 ? -9.453 -16 -7.371 1 98.88 104 VAL B N 1
ATOM 2758 C CA . VAL B 1 104 ? -8.477 -16.141 -6.301 1 98.88 104 VAL B CA 1
ATOM 2759 C C . VAL B 1 104 ? -7.137 -16.594 -6.883 1 98.88 104 VAL B C 1
ATOM 2761 O O . VAL B 1 104 ? -7.023 -17.688 -7.426 1 98.88 104 VAL B O 1
ATOM 2764 N N . VAL B 1 105 ? -6.184 -15.719 -6.836 1 98.94 105 VAL B N 1
ATOM 2765 C CA . VAL B 1 105 ? -4.844 -16 -7.336 1 98.94 105 VAL B CA 1
ATOM 2766 C C . VAL B 1 105 ? -3.896 -16.266 -6.168 1 98.94 105 VAL B C 1
ATOM 2768 O O . VAL B 1 105 ? -3.746 -15.414 -5.285 1 98.94 105 VAL B O 1
ATOM 2771 N N . LEU B 1 106 ? -3.24 -17.391 -6.105 1 98.88 106 LEU B N 1
ATOM 2772 C CA . LEU B 1 106 ? -2.305 -17.766 -5.047 1 98.88 106 LEU B CA 1
ATOM 2773 C C . LEU B 1 106 ? -0.871 -17.766 -5.566 1 98.88 106 LEU B C 1
ATOM 2775 O O . LEU B 1 106 ? -0.522 -18.594 -6.422 1 98.88 106 LEU B O 1
ATOM 2779 N N . ASP B 1 107 ? -0.132 -16.875 -5.102 1 98.69 107 ASP B N 1
ATOM 2780 C CA . ASP B 1 107 ? 1.321 -16.906 -5.234 1 98.69 107 ASP B CA 1
ATOM 2781 C C . ASP B 1 107 ? 1.971 -17.516 -3.988 1 98.69 107 ASP B C 1
ATOM 2783 O O . ASP B 1 107 ? 2.064 -16.844 -2.951 1 98.69 107 ASP B O 1
ATOM 2787 N N . PRO B 1 108 ? 2.361 -18.781 -3.918 1 96.25 108 PRO B N 1
ATOM 2788 C CA . PRO B 1 108 ? 2.758 -19.484 -2.693 1 96.25 108 PRO B CA 1
ATOM 2789 C C . PRO B 1 108 ? 3.996 -18.875 -2.041 1 96.25 108 PRO B C 1
ATOM 2791 O O . PRO B 1 108 ? 4.277 -19.156 -0.871 1 96.25 108 PRO B O 1
ATOM 2794 N N . VAL B 1 109 ? 4.57 -17.766 -2.416 1 95.25 109 VAL B N 1
ATOM 2795 C CA . VAL B 1 109 ? 5.75 -17.031 -1.979 1 95.25 109 VAL B CA 1
ATOM 2796 C C . VAL B 1 109 ? 6.449 -17.797 -0.857 1 95.25 109 VAL B C 1
ATOM 2798 O O . VAL B 1 109 ? 6.039 -17.719 0.303 1 95.25 109 VAL B O 1
ATOM 2801 N N . MET B 1 110 ? 7.52 -18.453 -1.114 1 93.12 110 MET B N 1
ATOM 2802 C CA . MET B 1 110 ? 8.195 -19.297 -0.125 1 93.12 110 MET B CA 1
ATOM 2803 C C . MET B 1 110 ? 9.555 -18.719 0.245 1 93.12 110 MET B C 1
ATOM 2805 O O . MET B 1 110 ? 10.055 -18.953 1.348 1 93.12 110 MET B O 1
ATOM 2809 N N . VAL B 1 111 ? 10.195 -18.078 -0.733 1 90.31 111 VAL B N 1
ATOM 2810 C CA . VAL B 1 111 ? 11.516 -17.484 -0.572 1 90.31 111 VAL B CA 1
ATOM 2811 C C . VAL B 1 111 ? 11.531 -16.094 -1.186 1 90.31 111 VAL B C 1
ATOM 2813 O O . VAL B 1 111 ? 10.875 -15.844 -2.201 1 90.31 111 VAL B O 1
ATOM 2816 N N . ALA B 1 112 ? 12.242 -15.172 -0.549 1 87.38 112 ALA B N 1
ATOM 2817 C CA . ALA B 1 112 ? 12.43 -13.836 -1.101 1 87.38 112 ALA B CA 1
ATOM 2818 C C . ALA B 1 112 ? 13.43 -13.844 -2.25 1 87.38 112 ALA B C 1
ATOM 2820 O O . ALA B 1 112 ? 14.172 -14.82 -2.428 1 87.38 112 ALA B O 1
ATOM 2821 N N . ALA B 1 113 ? 13.391 -12.75 -2.982 1 83.06 113 ALA B N 1
ATOM 2822 C CA . ALA B 1 113 ? 14.359 -12.586 -4.066 1 83.06 113 ALA B CA 1
ATOM 2823 C C . ALA B 1 113 ? 15.789 -12.703 -3.545 1 83.06 113 ALA B C 1
ATOM 2825 O O . ALA B 1 113 ? 16.688 -13.164 -4.258 1 83.06 113 ALA B O 1
ATOM 2826 N N . SER B 1 114 ? 15.984 -12.297 -2.326 1 86.31 114 SER B N 1
ATOM 2827 C CA . SER B 1 114 ? 17.297 -12.32 -1.7 1 86.31 114 SER B CA 1
ATOM 2828 C C . SER B 1 114 ? 17.703 -13.742 -1.308 1 86.31 114 SER B C 1
ATOM 2830 O O . SER B 1 114 ? 18.844 -13.977 -0.919 1 86.31 1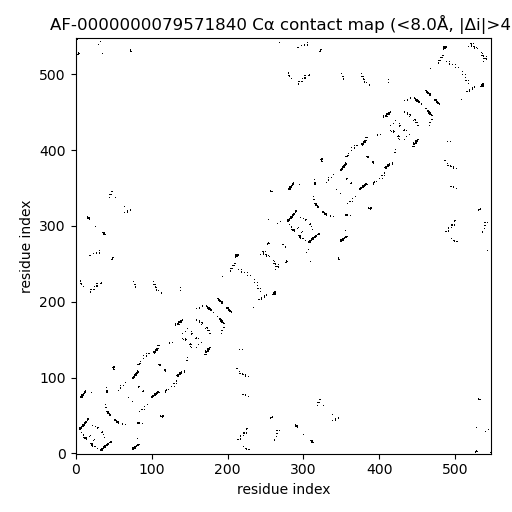14 SER B O 1
ATOM 2832 N N . GLY B 1 115 ? 16.812 -14.625 -1.387 1 89.06 115 GLY B N 1
ATOM 2833 C CA . GLY B 1 115 ? 17.078 -16 -0.994 1 89.06 115 GLY B CA 1
ATOM 2834 C C . GLY B 1 115 ? 16.609 -16.312 0.413 1 89.06 115 GLY B C 1
ATOM 2835 O O . GLY B 1 115 ? 16.609 -17.484 0.818 1 89.06 115 GLY B O 1
ATOM 2836 N N . ASP B 1 116 ? 16.203 -15.289 1.096 1 92.25 116 ASP B N 1
ATOM 2837 C CA . ASP B 1 116 ? 15.742 -15.492 2.465 1 92.25 116 ASP B CA 1
ATOM 2838 C C . ASP B 1 116 ? 14.414 -16.25 2.49 1 92.25 116 ASP B C 1
ATOM 2840 O O . ASP B 1 116 ? 13.516 -15.953 1.694 1 92.25 116 ASP B O 1
ATOM 2844 N N . ARG B 1 117 ? 14.289 -17.156 3.379 1 93.5 117 ARG B N 1
ATOM 2845 C CA . ARG B 1 117 ? 13.047 -17.922 3.488 1 93.5 117 ARG B CA 1
ATOM 2846 C C . ARG B 1 117 ? 11.93 -17.062 4.078 1 93.5 117 ARG B C 1
ATOM 2848 O O . ARG B 1 117 ? 12.141 -16.344 5.059 1 93.5 117 ARG B O 1
ATOM 2855 N N . LEU B 1 118 ? 10.773 -17.125 3.512 1 94 118 LEU B N 1
ATOM 2856 C CA . LEU B 1 118 ? 9.617 -16.328 3.934 1 94 118 LEU B CA 1
ATOM 2857 C C . LEU B 1 118 ? 8.5 -17.234 4.445 1 94 118 LEU B C 1
ATOM 2859 O O . LEU B 1 118 ? 7.559 -16.766 5.09 1 94 118 LEU B O 1
ATOM 2863 N N . LEU B 1 119 ? 8.547 -18.484 4.207 1 95.31 119 LEU B N 1
ATOM 2864 C CA . LEU B 1 119 ? 7.582 -19.469 4.66 1 95.31 119 LEU B CA 1
ATOM 2865 C C . LEU B 1 119 ? 8.266 -20.547 5.516 1 95.31 119 LEU B C 1
ATOM 2867 O O . LEU B 1 119 ? 9.281 -21.109 5.113 1 95.31 119 LEU B O 1
ATOM 2871 N N . ASP B 1 120 ? 7.68 -20.828 6.648 1 94.69 120 ASP B N 1
ATOM 2872 C CA . ASP B 1 120 ? 8.148 -21.938 7.473 1 94.69 120 ASP B CA 1
ATOM 2873 C C . ASP B 1 120 ? 8.047 -23.266 6.719 1 94.69 120 ASP B C 1
ATOM 2875 O O . ASP B 1 120 ? 7 -23.594 6.164 1 94.69 120 ASP B O 1
ATOM 2879 N N . PRO B 1 121 ? 9.133 -24 6.738 1 92.25 121 PRO B N 1
ATOM 2880 C CA . PRO B 1 121 ? 9.094 -25.281 6.027 1 92.25 121 PRO B CA 1
ATOM 2881 C C . PRO B 1 121 ? 7.934 -26.156 6.465 1 92.25 121 PRO B C 1
ATOM 2883 O O . PRO B 1 121 ? 7.387 -26.906 5.652 1 92.25 121 PRO B O 1
ATOM 2886 N N . GLN B 1 122 ? 7.543 -26.031 7.641 1 92.75 122 GLN B N 1
ATOM 2887 C CA . GLN B 1 122 ? 6.465 -26.859 8.18 1 92.75 122 GLN B CA 1
ATOM 2888 C C . GLN B 1 122 ? 5.109 -26.406 7.641 1 92.75 122 GLN B C 1
ATOM 2890 O O . GLN B 1 122 ? 4.109 -27.109 7.797 1 92.75 122 GLN B O 1
ATOM 2895 N N . ALA B 1 123 ? 5.148 -25.281 6.941 1 94.81 123 ALA B N 1
ATOM 2896 C CA . ALA B 1 123 ? 3.881 -24.734 6.477 1 94.81 123 ALA B CA 1
ATOM 2897 C C . ALA B 1 123 ? 3.598 -25.141 5.035 1 94.81 123 ALA B C 1
ATOM 2899 O O . ALA B 1 123 ? 2.572 -24.766 4.465 1 94.81 123 ALA B O 1
ATOM 2900 N N . GLU B 1 124 ? 4.465 -25.891 4.422 1 95.56 124 GLU B N 1
ATOM 2901 C CA . GLU B 1 124 ? 4.32 -26.281 3.021 1 95.56 124 GLU B CA 1
ATOM 2902 C C . GLU B 1 124 ? 3.039 -27.078 2.803 1 95.56 124 GLU B C 1
ATOM 2904 O O . GLU B 1 124 ? 2.348 -26.891 1.8 1 95.56 124 GLU B O 1
ATOM 2909 N N . ASP B 1 125 ? 2.736 -27.922 3.725 1 96.25 125 ASP B N 1
ATOM 2910 C CA . ASP B 1 125 ? 1.516 -28.719 3.635 1 96.25 125 ASP B CA 1
ATOM 2911 C C . ASP B 1 125 ? 0.275 -27.844 3.711 1 96.25 125 ASP B C 1
ATOM 2913 O O . ASP B 1 125 ? -0.729 -28.109 3.049 1 96.25 125 ASP B O 1
ATOM 2917 N N . ALA B 1 126 ? 0.346 -26.875 4.562 1 96.81 126 ALA B N 1
ATOM 2918 C CA . ALA B 1 126 ? -0.77 -25.953 4.691 1 96.81 126 ALA B CA 1
ATOM 2919 C C . ALA B 1 126 ? -1.016 -25.203 3.381 1 96.81 126 ALA B C 1
ATOM 2921 O O . ALA B 1 126 ? -2.164 -24.953 3.008 1 96.81 126 ALA B O 1
ATOM 2922 N N . VAL B 1 127 ? 0.026 -24.844 2.721 1 97.25 127 VAL B N 1
ATOM 2923 C CA . VAL B 1 127 ? -0.091 -24.172 1.429 1 97.25 127 VAL B CA 1
ATOM 2924 C C . VAL B 1 127 ? -0.714 -25.125 0.41 1 97.25 127 VAL B C 1
ATOM 2926 O O . VAL B 1 127 ? -1.564 -24.719 -0.387 1 97.25 127 VAL B O 1
ATOM 2929 N N . ARG B 1 128 ? -0.32 -26.391 0.431 1 97.12 128 ARG B N 1
ATOM 2930 C CA . ARG B 1 128 ? -0.893 -27.406 -0.455 1 97.12 128 ARG B CA 1
ATOM 2931 C C . ARG B 1 128 ? -2.404 -27.5 -0.278 1 97.12 128 ARG B C 1
ATOM 2933 O O . ARG B 1 128 ? -3.143 -27.656 -1.253 1 97.12 128 ARG B O 1
ATOM 2940 N N . ARG B 1 129 ? -2.791 -27.328 0.921 1 96.75 129 ARG B N 1
ATOM 2941 C CA . ARG B 1 129 ? -4.215 -27.438 1.225 1 96.75 129 ARG B CA 1
ATOM 2942 C C . ARG B 1 129 ? -4.992 -26.266 0.635 1 96.75 129 ARG B C 1
ATOM 2944 O O . ARG B 1 129 ? -6.211 -26.328 0.485 1 96.75 129 ARG B O 1
ATOM 2951 N N . LEU B 1 130 ? -4.309 -25.188 0.287 1 98 130 LEU B N 1
ATOM 2952 C CA . LEU B 1 130 ? -4.961 -24 -0.269 1 98 130 LEU B CA 1
ATOM 2953 C C . LEU B 1 130 ? -5.148 -24.141 -1.775 1 98 130 LEU B C 1
ATOM 2955 O O . LEU B 1 130 ? -5.902 -23.375 -2.387 1 98 130 LEU B O 1
ATOM 2959 N N . LEU B 1 131 ? -4.488 -25.109 -2.422 1 98 131 LEU B N 1
ATOM 2960 C CA . LEU B 1 131 ? -4.414 -25.219 -3.875 1 98 131 LEU B CA 1
ATOM 2961 C C . LEU B 1 131 ? -5.809 -25.312 -4.484 1 98 131 LEU B C 1
ATOM 2963 O O . LEU B 1 131 ? -6.145 -24.562 -5.398 1 98 131 LEU B O 1
ATOM 2967 N N . PRO B 1 132 ? -6.715 -26.156 -3.912 1 97.56 132 PRO B N 1
ATOM 2968 C CA . PRO B 1 132 ? -8.031 -26.312 -4.539 1 97.56 132 PRO B CA 1
ATOM 2969 C C . PRO B 1 132 ? -8.898 -25.062 -4.383 1 97.56 132 PRO B C 1
ATOM 2971 O O . PRO B 1 132 ? -9.867 -24.891 -5.125 1 97.56 132 PRO B O 1
ATOM 2974 N N . ALA B 1 133 ? -8.602 -24.234 -3.396 1 97.75 133 ALA B N 1
ATOM 2975 C CA . ALA B 1 133 ? -9.406 -23.047 -3.123 1 97.75 133 ALA B CA 1
ATOM 2976 C C . ALA B 1 133 ? -9.008 -21.891 -4.039 1 97.75 133 ALA B C 1
ATOM 2978 O O . ALA B 1 133 ? -9.758 -20.922 -4.18 1 97.75 133 ALA B O 1
ATOM 2979 N N . ALA B 1 134 ? -7.84 -21.969 -4.652 1 98.5 134 ALA B N 1
ATOM 2980 C CA . ALA B 1 134 ? -7.367 -20.938 -5.566 1 98.5 134 ALA B CA 1
ATOM 2981 C C . ALA B 1 134 ? -7.859 -21.188 -6.988 1 98.5 134 ALA B C 1
ATOM 2983 O O . ALA B 1 134 ? -7.922 -22.328 -7.434 1 98.5 134 ALA B O 1
ATOM 2984 N N . SER B 1 135 ? -8.211 -20.094 -7.656 1 98.69 135 SER B N 1
ATOM 2985 C CA . SER B 1 135 ? -8.609 -20.188 -9.055 1 98.69 135 SER B CA 1
ATOM 2986 C C . SER B 1 135 ? -7.395 -20.344 -9.961 1 98.69 135 SER B C 1
ATOM 2988 O O . SER B 1 135 ? -7.5 -20.906 -11.062 1 98.69 135 SER B O 1
ATOM 2990 N N . LEU B 1 136 ? -6.277 -19.812 -9.547 1 98.88 136 LEU B N 1
ATOM 2991 C CA . LEU B 1 136 ? -5 -19.875 -10.25 1 98.88 136 LEU B CA 1
ATOM 2992 C C . LEU B 1 136 ? -3.836 -19.828 -9.266 1 98.88 136 LEU B C 1
ATOM 2994 O O . LEU B 1 136 ? -3.85 -19.062 -8.305 1 98.88 136 LEU B O 1
ATOM 2998 N N . ILE B 1 137 ? -2.867 -20.719 -9.414 1 98.88 137 ILE B N 1
ATOM 2999 C CA . ILE B 1 137 ? -1.631 -20.641 -8.641 1 98.88 137 ILE B CA 1
ATOM 3000 C C . ILE B 1 137 ? -0.475 -20.25 -9.57 1 98.88 137 ILE B C 1
ATOM 3002 O O . ILE B 1 137 ? -0.47 -20.609 -10.75 1 98.88 137 ILE B O 1
ATOM 3006 N N . THR B 1 138 ? 0.54 -19.5 -8.992 1 98.81 138 THR B N 1
ATOM 3007 C CA . THR B 1 138 ? 1.593 -18.969 -9.852 1 98.81 138 THR B CA 1
ATOM 3008 C C . THR B 1 138 ? 2.971 -19.328 -9.305 1 98.81 138 THR B C 1
ATOM 3010 O O . THR B 1 138 ? 3.84 -18.469 -9.172 1 98.81 138 THR B O 1
ATOM 3013 N N . PRO B 1 139 ? 3.279 -20.547 -9.086 1 98.25 139 PRO B N 1
ATOM 3014 C CA . PRO B 1 139 ? 4.59 -20.922 -8.547 1 98.25 139 PRO B CA 1
ATOM 3015 C C . PRO B 1 139 ? 5.719 -20.734 -9.562 1 98.25 139 PRO B C 1
ATOM 3017 O O . PRO B 1 139 ? 5.484 -20.828 -10.773 1 98.25 139 PRO B O 1
ATOM 3020 N N . ASN B 1 140 ? 6.906 -20.406 -9.031 1 96.31 140 ASN B N 1
ATOM 3021 C CA . ASN B 1 140 ? 8.102 -20.578 -9.844 1 96.31 140 ASN B CA 1
ATOM 3022 C C . ASN B 1 140 ? 8.633 -22.016 -9.773 1 96.31 140 ASN B C 1
ATOM 3024 O O . ASN B 1 140 ? 8.008 -22.875 -9.141 1 96.31 140 ASN B O 1
ATOM 3028 N N . LEU B 1 141 ? 9.719 -22.281 -10.453 1 96 141 LEU B N 1
ATOM 3029 C CA . LEU B 1 141 ? 10.188 -23.656 -10.609 1 96 141 LEU B CA 1
ATOM 3030 C C . LEU B 1 141 ? 10.562 -24.25 -9.258 1 96 141 LEU B C 1
ATOM 3032 O O . LEU B 1 141 ? 10.133 -25.359 -8.922 1 96 141 LEU B O 1
ATOM 3036 N N . PRO B 1 142 ? 11.344 -23.531 -8.406 1 95.31 142 PRO B N 1
ATOM 3037 C CA . PRO B 1 142 ? 11.641 -24.094 -7.09 1 95.31 142 PRO B CA 1
ATOM 3038 C C . PRO B 1 142 ? 10.383 -24.312 -6.246 1 95.31 142 PRO B C 1
ATOM 3040 O O . PRO B 1 142 ? 10.273 -25.328 -5.551 1 95.31 142 PRO B O 1
ATOM 3043 N N . GLU B 1 143 ? 9.453 -23.406 -6.27 1 96.81 143 GLU B N 1
ATOM 3044 C CA . GLU B 1 143 ? 8.219 -23.516 -5.496 1 96.81 143 GLU B CA 1
ATOM 3045 C C . GLU B 1 143 ? 7.367 -24.703 -5.977 1 96.81 143 GLU B C 1
ATOM 3047 O O . GLU B 1 143 ? 6.805 -25.438 -5.164 1 96.81 143 GLU B O 1
ATOM 3052 N N . ALA B 1 144 ? 7.273 -24.859 -7.285 1 97.56 144 ALA B N 1
ATOM 3053 C CA . ALA B 1 144 ? 6.555 -26 -7.844 1 97.56 144 ALA B CA 1
ATOM 3054 C C . ALA B 1 144 ? 7.164 -27.312 -7.371 1 97.56 144 ALA B C 1
ATOM 3056 O O . ALA B 1 144 ? 6.445 -28.25 -7.02 1 97.56 144 ALA B O 1
ATOM 3057 N N . ALA B 1 145 ? 8.492 -27.359 -7.402 1 96.69 145 ALA B N 1
ATOM 3058 C CA . ALA B 1 145 ? 9.203 -28.547 -6.949 1 96.69 145 ALA B CA 1
ATOM 3059 C C . ALA B 1 145 ? 8.867 -28.875 -5.496 1 96.69 145 ALA B C 1
ATOM 3061 O O . ALA B 1 145 ? 8.641 -30.031 -5.145 1 96.69 145 ALA B O 1
ATOM 3062 N N . VAL B 1 146 ? 8.797 -27.844 -4.664 1 96.25 146 VAL B N 1
ATOM 3063 C CA . VAL B 1 146 ? 8.477 -28.016 -3.254 1 96.25 146 VAL B CA 1
ATOM 3064 C C . VAL B 1 146 ? 7.043 -28.516 -3.109 1 96.25 146 VAL B C 1
ATOM 3066 O O . VAL B 1 146 ? 6.785 -29.469 -2.357 1 96.25 146 VAL B O 1
ATOM 3069 N N . LEU B 1 147 ? 6.105 -27.938 -3.809 1 97.25 147 LEU B N 1
ATOM 3070 C CA . LEU B 1 147 ? 4.699 -28.312 -3.729 1 97.25 147 LEU B CA 1
ATOM 3071 C C . LEU B 1 147 ? 4.504 -29.766 -4.172 1 97.25 147 LEU B C 1
ATOM 3073 O O . LEU B 1 147 ? 3.664 -30.469 -3.617 1 97.25 147 LEU B O 1
ATOM 3077 N N . LEU B 1 148 ? 5.297 -30.203 -5.113 1 97.69 148 LEU B N 1
ATOM 3078 C CA . LEU B 1 148 ? 5.133 -31.531 -5.719 1 97.69 148 LEU B CA 1
ATOM 3079 C C . LEU B 1 148 ? 6.012 -32.562 -5.02 1 97.69 148 LEU B C 1
ATOM 3081 O O . LEU B 1 148 ? 5.828 -33.75 -5.203 1 97.69 148 LEU B O 1
ATOM 3085 N N . GLY B 1 149 ? 6.953 -32.094 -4.172 1 96.19 149 GLY B N 1
ATOM 3086 C CA . GLY B 1 149 ? 7.938 -33 -3.621 1 96.19 149 GLY B CA 1
ATOM 3087 C C . GLY B 1 149 ? 8.859 -33.594 -4.672 1 96.19 149 GLY B C 1
ATOM 3088 O O . GLY B 1 149 ? 9.125 -34.812 -4.672 1 96.19 149 GLY B O 1
ATOM 3089 N N . SER B 1 150 ? 9.312 -32.781 -5.629 1 97 150 SER B N 1
ATOM 3090 C CA . SER B 1 150 ? 10.156 -33.219 -6.742 1 97 150 SER B CA 1
ATOM 3091 C C . SER B 1 150 ? 11.305 -32.25 -6.973 1 97 150 SER B C 1
ATOM 3093 O O . SER B 1 150 ? 11.516 -31.328 -6.176 1 97 150 SER B O 1
ATOM 3095 N N . GLU B 1 151 ? 12.141 -32.5 -7.977 1 96.69 151 GLU B N 1
ATOM 3096 C CA . GLU B 1 151 ? 13.172 -31.547 -8.398 1 96.69 151 GLU B CA 1
ATOM 3097 C C . GLU B 1 151 ? 12.602 -30.469 -9.312 1 96.69 151 GLU B C 1
ATOM 3099 O O . GLU B 1 151 ? 11.602 -30.688 -10 1 96.69 151 GLU B O 1
ATOM 3104 N N . PRO B 1 152 ? 13.203 -29.281 -9.281 1 96.31 152 PRO B N 1
ATOM 3105 C CA . PRO B 1 152 ? 12.75 -28.25 -10.211 1 96.31 152 PRO B CA 1
ATOM 3106 C C . PRO B 1 152 ? 12.906 -28.656 -11.672 1 96.31 152 PRO B C 1
ATOM 3108 O O . PRO B 1 152 ? 13.875 -29.312 -12.039 1 96.31 152 PRO B O 1
ATOM 3111 N N . ALA B 1 153 ? 11.938 -28.234 -12.477 1 95.88 153 ALA B N 1
ATOM 3112 C CA . ALA B 1 153 ? 12.016 -28.484 -13.914 1 95.88 153 ALA B CA 1
ATOM 3113 C C . ALA B 1 153 ? 13.242 -27.812 -14.516 1 95.88 153 ALA B C 1
ATOM 3115 O O . ALA B 1 153 ? 13.602 -26.688 -14.125 1 95.88 153 ALA B O 1
ATOM 3116 N N . ASP B 1 154 ? 13.883 -28.453 -15.484 1 93.12 154 ASP B N 1
ATOM 3117 C CA . ASP B 1 154 ? 15.07 -27.906 -16.141 1 93.12 154 ASP B CA 1
ATOM 3118 C C . ASP B 1 154 ? 14.836 -27.75 -17.641 1 93.12 154 ASP B C 1
ATOM 3120 O O . ASP B 1 154 ? 15.766 -27.469 -18.391 1 93.12 154 ASP B O 1
ATOM 3124 N N . SER B 1 155 ? 13.625 -28 -18.078 1 93.06 155 SER B N 1
ATOM 3125 C CA . SER B 1 155 ? 13.234 -27.828 -19.484 1 93.06 155 SER B CA 1
ATOM 3126 C C . SER B 1 155 ? 11.75 -27.469 -19.594 1 93.06 155 SER B C 1
ATOM 3128 O O . SER B 1 155 ? 10.984 -27.672 -18.641 1 93.06 155 SER B O 1
ATOM 3130 N N . VAL B 1 156 ? 11.352 -26.969 -20.688 1 94.25 156 VAL B N 1
ATOM 3131 C CA . VAL B 1 156 ? 9.961 -26.594 -20.922 1 94.25 156 VAL B CA 1
ATOM 3132 C C . VAL B 1 156 ? 9.078 -27.844 -20.875 1 94.25 156 VAL B C 1
ATOM 3134 O O . VAL B 1 156 ? 7.938 -27.781 -20.406 1 94.25 156 VAL B O 1
ATOM 3137 N N . GLU B 1 157 ? 9.617 -28.938 -21.391 1 95.31 157 GLU B N 1
ATOM 3138 C CA . GLU B 1 157 ? 8.883 -30.203 -21.344 1 95.31 157 GLU B CA 1
ATOM 3139 C C . GLU B 1 157 ? 8.594 -30.594 -19.891 1 95.31 157 GLU B C 1
ATOM 3141 O O . GLU B 1 157 ? 7.477 -31.016 -19.578 1 95.31 157 GLU B O 1
ATOM 3146 N N . GLN B 1 158 ? 9.609 -30.484 -19.094 1 96.56 158 GLN B N 1
ATOM 3147 C CA . GLN B 1 158 ? 9.438 -30.797 -17.672 1 96.56 158 GLN B CA 1
ATOM 3148 C C . GLN B 1 158 ? 8.484 -29.797 -17.016 1 96.56 158 GLN B C 1
ATOM 3150 O O . GLN B 1 158 ? 7.746 -30.172 -16.094 1 96.56 158 GLN B O 1
ATOM 3155 N N . MET B 1 159 ? 8.516 -28.531 -17.453 1 97.44 159 MET B N 1
ATOM 3156 C CA . MET B 1 159 ? 7.574 -27.531 -16.922 1 97.44 159 MET B CA 1
ATOM 3157 C C . MET B 1 159 ? 6.133 -27.953 -17.203 1 97.44 159 MET B C 1
ATOM 3159 O O . MET B 1 159 ? 5.273 -27.844 -16.328 1 97.44 159 MET B O 1
ATOM 3163 N N . ARG B 1 160 ? 5.883 -28.406 -18.453 1 97.44 160 ARG B N 1
ATOM 3164 C CA . ARG B 1 160 ? 4.547 -28.875 -18.812 1 97.44 160 ARG B CA 1
ATOM 3165 C C . ARG B 1 160 ? 4.105 -30.031 -17.922 1 97.44 160 ARG B C 1
ATOM 3167 O O . ARG B 1 160 ? 2.963 -30.062 -17.453 1 97.44 160 ARG B O 1
ATOM 3174 N N . ALA B 1 161 ? 5.023 -30.922 -17.672 1 97.62 161 ALA B N 1
ATOM 3175 C CA . ALA B 1 161 ? 4.723 -32.094 -16.844 1 97.62 161 ALA B CA 1
ATOM 3176 C C . ALA B 1 161 ? 4.414 -31.656 -15.406 1 97.62 161 ALA B C 1
ATOM 3178 O O . ALA B 1 161 ? 3.463 -32.156 -14.797 1 97.62 161 ALA B O 1
ATOM 3179 N N . GLN B 1 162 ? 5.207 -30.766 -14.883 1 98.06 162 GLN B N 1
ATOM 3180 C CA . GLN B 1 162 ? 4.996 -30.297 -13.516 1 98.06 162 GLN B CA 1
ATOM 3181 C C . GLN B 1 162 ? 3.697 -29.516 -13.391 1 98.06 162 GLN B C 1
ATOM 3183 O O . GLN B 1 162 ? 3.021 -29.578 -12.359 1 98.06 162 GLN B O 1
ATOM 3188 N N . ALA B 1 163 ? 3.395 -28.719 -14.398 1 98.5 163 ALA B N 1
ATOM 3189 C CA . ALA B 1 163 ? 2.111 -28.016 -14.398 1 98.5 163 ALA B CA 1
ATOM 3190 C C . ALA B 1 163 ? 0.951 -29.016 -14.32 1 98.5 163 ALA B C 1
ATOM 3192 O O . ALA B 1 163 ? -0.007 -28.797 -13.578 1 98.5 163 ALA B O 1
ATOM 3193 N N . ALA B 1 164 ? 1.051 -30.094 -15.102 1 98.06 164 ALA B N 1
ATOM 3194 C CA . ALA B 1 164 ? 0.034 -31.141 -15.07 1 98.06 164 ALA B CA 1
ATOM 3195 C C . ALA B 1 164 ? -0.04 -31.797 -13.695 1 98.06 164 ALA B C 1
ATOM 3197 O O . ALA B 1 164 ? -1.13 -32.094 -13.195 1 98.06 164 ALA B O 1
ATOM 3198 N N . ASP B 1 165 ? 1.145 -32.062 -13.117 1 98.38 165 ASP B N 1
ATOM 3199 C CA . ASP B 1 165 ? 1.201 -32.656 -11.789 1 98.38 165 ASP B CA 1
ATOM 3200 C C . ASP B 1 165 ? 0.526 -31.781 -10.75 1 98.38 165 ASP B C 1
ATOM 3202 O O . ASP B 1 165 ? -0.116 -32.281 -9.82 1 98.38 165 ASP B O 1
ATOM 3206 N N . LEU B 1 166 ? 0.721 -30.469 -10.883 1 98.69 166 LEU B N 1
ATOM 3207 C CA . LEU B 1 166 ? 0.101 -29.531 -9.961 1 98.69 166 LEU B CA 1
ATOM 3208 C C . LEU B 1 166 ? -1.419 -29.562 -10.094 1 98.69 166 LEU B C 1
ATOM 3210 O O . LEU B 1 166 ? -2.135 -29.438 -9.094 1 98.69 166 LEU B O 1
ATOM 3214 N N . LEU B 1 167 ? -1.96 -29.703 -11.344 1 98.62 167 LEU B N 1
ATOM 3215 C CA . LEU B 1 167 ? -3.395 -29.859 -11.547 1 98.62 167 LEU B CA 1
ATOM 3216 C C . LEU B 1 167 ? -3.904 -31.125 -10.859 1 98.62 167 LEU B C 1
ATOM 3218 O O . LEU B 1 167 ? -4.957 -31.109 -10.219 1 98.62 167 LEU B O 1
ATOM 3222 N N . GLU B 1 168 ? -3.17 -32.188 -10.977 1 97.94 168 GLU B N 1
ATOM 3223 C CA . GLU B 1 168 ? -3.547 -33.438 -10.344 1 97.94 168 GLU B CA 1
ATOM 3224 C C . GLU B 1 168 ? -3.547 -33.312 -8.82 1 97.94 168 GLU B C 1
ATOM 3226 O O . GLU B 1 168 ? -4.328 -34 -8.141 1 97.94 168 GLU B O 1
ATOM 3231 N N . LEU B 1 169 ? -2.65 -32.469 -8.367 1 97.44 169 LEU B N 1
ATOM 3232 C CA . LEU B 1 169 ? -2.537 -32.25 -6.934 1 97.44 169 LEU B CA 1
ATOM 3233 C C . LEU B 1 169 ? -3.74 -31.469 -6.402 1 97.44 169 LEU B C 1
ATOM 3235 O O . LEU B 1 169 ? -3.99 -31.453 -5.195 1 97.44 169 LEU B O 1
ATOM 3239 N N . GLY B 1 170 ? -4.461 -30.781 -7.309 1 97.75 170 GLY B N 1
ATOM 3240 C CA . GLY B 1 170 ? -5.688 -30.141 -6.875 1 97.75 170 GLY B CA 1
ATOM 3241 C C . GLY B 1 170 ? -5.824 -28.719 -7.383 1 97.75 170 GLY B C 1
ATOM 3242 O O . GLY B 1 170 ? -6.859 -28.078 -7.195 1 97.75 170 GLY B O 1
ATOM 3243 N N . ALA B 1 171 ? -4.777 -28.172 -7.996 1 98.56 171 ALA B N 1
ATOM 3244 C CA . ALA B 1 171 ? -4.867 -26.828 -8.547 1 98.56 171 ALA B CA 1
ATOM 3245 C C . ALA B 1 171 ? -5.887 -26.766 -9.68 1 98.56 171 ALA B C 1
ATOM 3247 O O . ALA B 1 171 ? -5.988 -27.688 -10.484 1 98.56 171 ALA B O 1
ATOM 3248 N N . VAL B 1 172 ? -6.66 -25.656 -9.742 1 98.44 172 VAL B N 1
ATOM 3249 C CA . VAL B 1 172 ? -7.656 -25.453 -10.789 1 98.44 172 VAL B CA 1
ATOM 3250 C C . VAL B 1 172 ? -6.973 -24.984 -12.07 1 98.44 172 VAL B C 1
ATOM 3252 O O . VAL B 1 172 ? -7.281 -25.469 -13.164 1 98.44 172 VAL B O 1
ATOM 3255 N N . ARG B 1 173 ? -6.121 -24.016 -11.961 1 98.81 173 ARG B N 1
ATOM 3256 C CA . ARG B 1 173 ? -5.258 -23.5 -13.008 1 98.81 173 ARG B CA 1
ATOM 3257 C C . ARG B 1 173 ? -3.854 -23.219 -12.477 1 98.81 173 ARG B C 1
ATOM 3259 O O . ARG B 1 173 ? -3.678 -22.922 -11.297 1 98.81 173 ARG B O 1
ATOM 3266 N N . VAL B 1 174 ? -2.865 -23.359 -13.406 1 98.88 174 VAL B N 1
ATOM 3267 C CA . VAL B 1 174 ? -1.473 -23.156 -13.023 1 98.88 174 VAL B CA 1
ATOM 3268 C C . VAL B 1 174 ? -0.792 -22.219 -14.031 1 98.88 174 VAL B C 1
ATOM 3270 O O . VAL B 1 174 ? -0.971 -22.375 -15.242 1 98.88 174 VAL B O 1
ATOM 3273 N N . LEU B 1 175 ? -0.158 -21.188 -13.547 1 98.81 175 LEU B N 1
ATOM 3274 C CA . LEU B 1 175 ? 0.886 -20.484 -14.289 1 98.81 175 LEU B CA 1
ATOM 3275 C C . LEU B 1 175 ? 2.26 -20.766 -13.688 1 98.81 175 LEU B C 1
ATOM 3277 O O . LEU B 1 175 ? 2.639 -20.172 -12.68 1 98.81 175 LEU B O 1
ATOM 3281 N N . LEU B 1 176 ? 2.977 -21.719 -14.273 1 98.25 176 LEU B N 1
ATOM 3282 C CA . LEU B 1 176 ? 4.324 -22.078 -13.836 1 98.25 176 LEU B CA 1
ATOM 3283 C C . LEU B 1 176 ? 5.359 -21.141 -14.445 1 98.25 176 LEU B C 1
ATOM 3285 O O . LEU B 1 176 ? 5.539 -21.109 -15.664 1 98.25 176 LEU B O 1
ATOM 3289 N N . LYS B 1 177 ? 6.031 -20.406 -13.594 1 96.25 177 LYS B N 1
ATOM 3290 C CA . LYS B 1 177 ? 6.957 -19.359 -14.039 1 96.25 177 LYS B CA 1
ATOM 3291 C C . LYS B 1 177 ? 8.367 -19.922 -14.219 1 96.25 177 LYS B C 1
ATOM 3293 O O . LYS B 1 177 ? 8.969 -20.438 -13.273 1 96.25 177 LYS B O 1
ATOM 3298 N N . GLY B 1 178 ? 8.906 -19.812 -15.383 1 89.5 178 GLY B N 1
ATOM 3299 C CA . GLY B 1 178 ? 10.188 -20.422 -15.711 1 89.5 178 GLY B CA 1
ATOM 3300 C C . GLY B 1 178 ? 11.367 -19.5 -15.477 1 89.5 178 GLY B C 1
ATOM 3301 O O . GLY B 1 178 ? 12.508 -19.953 -15.367 1 89.5 178 GLY B O 1
ATOM 3302 N N . GLY B 1 179 ? 11.266 -18.094 -15.391 1 69.12 179 GLY B N 1
ATOM 3303 C CA . GLY B 1 179 ? 12.281 -17.062 -15.281 1 69.12 179 GLY B CA 1
ATOM 3304 C C . GLY B 1 179 ? 13.695 -17.594 -15.422 1 69.12 179 GLY B C 1
ATOM 3305 O O . GLY B 1 179 ? 14.461 -17.094 -16.25 1 69.12 179 GLY B O 1
ATOM 3306 N N . HIS B 1 180 ? 14.133 -18.609 -14.688 1 61.28 180 HIS B N 1
ATOM 3307 C CA . HIS B 1 180 ? 15.508 -19.047 -14.5 1 61.28 180 HIS B CA 1
ATOM 3308 C C . HIS B 1 180 ? 15.898 -20.109 -15.523 1 61.28 180 HIS B C 1
ATOM 3310 O O . HIS B 1 180 ? 17.016 -20.625 -15.492 1 61.28 180 HIS B O 1
ATOM 3316 N N . LEU B 1 181 ? 14.945 -20.547 -16.156 1 63.69 181 LEU B N 1
ATOM 3317 C CA . LEU B 1 181 ? 15.375 -21.531 -17.141 1 63.69 181 LEU B CA 1
ATOM 3318 C C . LEU B 1 181 ? 16.344 -20.906 -18.141 1 63.69 181 LEU B C 1
ATOM 3320 O O . LEU B 1 181 ? 16.688 -21.531 -19.156 1 63.69 181 LEU B O 1
ATOM 3324 N N . GLU B 1 182 ? 16.875 -19.594 -17.766 1 53.03 182 GLU B N 1
ATOM 3325 C CA . GLU B 1 182 ? 17.75 -18.766 -18.578 1 53.03 182 GLU B CA 1
ATOM 3326 C C . GLU B 1 182 ? 18.766 -19.609 -19.344 1 53.03 182 GLU B C 1
ATOM 3328 O O . GLU B 1 182 ? 19.328 -19.141 -20.344 1 53.03 182 GLU B O 1
ATOM 3333 N N . GLY B 1 183 ? 19.094 -20.734 -18.797 1 48.84 183 GLY B N 1
ATOM 3334 C CA . GLY B 1 183 ? 20.281 -21.266 -19.438 1 48.84 183 GLY B CA 1
ATOM 3335 C C . GLY B 1 183 ? 20.047 -21.688 -20.875 1 48.84 183 GLY B C 1
ATOM 3336 O O . GLY B 1 183 ? 20.922 -22.25 -21.516 1 48.84 183 GLY B O 1
ATOM 3337 N N . ASP B 1 184 ? 18.797 -21.625 -21.266 1 49.34 184 ASP B N 1
ATOM 3338 C CA . ASP B 1 184 ? 18.781 -22.328 -22.547 1 49.34 184 ASP B CA 1
ATOM 3339 C C . ASP B 1 184 ? 19.312 -21.438 -23.656 1 49.34 184 ASP B C 1
ATOM 3341 O O . ASP B 1 184 ? 19.297 -21.828 -24.828 1 49.34 184 ASP B O 1
ATOM 3345 N N . GLY B 1 185 ? 20 -20.406 -23.297 1 52.84 185 GLY B N 1
ATOM 3346 C CA . GLY B 1 185 ? 20.688 -19.625 -24.312 1 52.84 185 GLY B CA 1
ATOM 3347 C C . GLY B 1 185 ? 19.734 -18.812 -25.172 1 52.84 185 GLY B C 1
ATOM 3348 O O . GLY B 1 185 ? 20.156 -18.125 -26.109 1 52.84 185 GLY B O 1
ATOM 3349 N N . LEU B 1 186 ? 18.422 -19.016 -25.094 1 55.72 186 LEU B N 1
ATOM 3350 C CA . LEU B 1 186 ? 17.516 -18.531 -26.125 1 55.72 186 LEU B CA 1
ATOM 3351 C C . LEU B 1 186 ? 17.094 -17.094 -25.859 1 55.72 186 LEU B C 1
ATOM 3353 O O . LEU B 1 186 ? 16.391 -16.484 -26.656 1 55.72 186 LEU B O 1
ATOM 3357 N N . GLY B 1 187 ? 17.5 -16.312 -24.75 1 75.88 187 GLY B N 1
ATOM 3358 C CA . GLY B 1 187 ? 17.156 -14.914 -24.578 1 75.88 187 GLY B CA 1
ATOM 3359 C C . GLY B 1 187 ? 15.688 -14.695 -24.25 1 75.88 187 GLY B C 1
ATOM 3360 O O . GLY B 1 187 ? 15.156 -13.602 -24.469 1 75.88 187 GLY B O 1
ATOM 3361 N N . GLU B 1 188 ? 14.867 -15.727 -23.906 1 86.56 188 GLU B N 1
ATOM 3362 C CA . GLU B 1 188 ? 13.438 -15.602 -23.641 1 86.56 188 GLU B CA 1
ATOM 3363 C C . GLU B 1 188 ? 13.07 -16.219 -22.297 1 86.56 188 GLU B C 1
ATOM 3365 O O . GLU B 1 188 ? 13.734 -17.156 -21.828 1 86.56 188 GLU B O 1
ATOM 3370 N N . SER B 1 189 ? 12.117 -15.609 -21.656 1 89.12 189 SER B N 1
ATOM 3371 C CA . SER B 1 189 ? 11.461 -16.172 -20.484 1 89.12 189 SER B CA 1
ATOM 3372 C C . SER B 1 189 ? 10.18 -16.906 -20.859 1 89.12 189 SER B C 1
ATOM 3374 O O . SER B 1 189 ? 9.305 -16.344 -21.516 1 89.12 189 SER B O 1
ATOM 3376 N N . VAL B 1 190 ? 10.078 -18.234 -20.484 1 93.5 190 VAL B N 1
ATOM 3377 C CA . VAL B 1 190 ? 8.914 -19.031 -20.828 1 93.5 190 VAL B CA 1
ATOM 3378 C C . VAL B 1 190 ? 8.141 -19.406 -19.562 1 93.5 190 VAL B C 1
ATOM 3380 O O . VAL B 1 190 ? 8.711 -19.969 -18.625 1 93.5 190 VAL B O 1
ATOM 3383 N N . ASP B 1 191 ? 6.895 -19.047 -19.5 1 96.88 191 ASP B N 1
ATOM 3384 C CA . ASP B 1 191 ? 5.945 -19.531 -18.5 1 96.88 191 ASP B CA 1
ATOM 3385 C C . ASP B 1 191 ? 4.961 -20.531 -19.109 1 96.88 191 ASP B C 1
ATOM 3387 O O . ASP B 1 191 ? 4.688 -20.484 -20.297 1 96.88 191 ASP B O 1
ATOM 3391 N N . VAL B 1 192 ? 4.496 -21.422 -18.328 1 97.69 192 VAL B N 1
ATOM 3392 C CA . VAL B 1 192 ? 3.541 -22.422 -18.797 1 97.69 192 VAL B CA 1
ATOM 3393 C C . VAL B 1 192 ? 2.205 -22.234 -18.078 1 97.69 192 VAL B C 1
ATOM 3395 O O . VAL B 1 192 ? 2.139 -22.297 -16.844 1 97.69 192 VAL B O 1
ATOM 3398 N N . TYR B 1 193 ? 1.203 -21.938 -18.844 1 98.62 193 TYR B N 1
ATOM 3399 C CA . TYR B 1 193 ? -0.171 -21.875 -18.359 1 98.62 193 TYR B CA 1
ATOM 3400 C C . TYR B 1 193 ? -0.899 -23.188 -18.594 1 98.62 193 TYR B C 1
ATOM 3402 O O . TYR B 1 193 ? -0.851 -23.75 -19.703 1 98.62 193 TYR B O 1
ATOM 3410 N N . ALA B 1 194 ? -1.556 -23.75 -17.578 1 98.5 194 ALA B N 1
ATOM 3411 C CA . ALA B 1 194 ? -2.34 -24.969 -17.688 1 98.5 194 ALA B CA 1
ATOM 3412 C C . ALA B 1 194 ? -3.65 -24.859 -16.922 1 98.5 194 ALA B C 1
ATOM 3414 O O . ALA B 1 194 ? -3.674 -24.359 -15.789 1 98.5 194 ALA B O 1
ATOM 3415 N N . ASP B 1 195 ? -4.844 -25.281 -17.484 1 97.19 195 ASP B N 1
ATOM 3416 C CA . ASP B 1 195 ? -6.125 -25.172 -16.797 1 97.19 195 ASP B CA 1
ATOM 3417 C C . ASP B 1 195 ? -6.926 -26.469 -16.938 1 97.19 195 ASP B C 1
ATOM 3419 O O . ASP B 1 195 ? -8.156 -26.469 -16.812 1 97.19 195 ASP B O 1
ATOM 3423 N N . GLY B 1 196 ? -6.391 -27.562 -17.141 1 93.25 196 GLY B N 1
ATOM 3424 C CA . GLY B 1 196 ? -7.047 -28.859 -17.281 1 93.25 196 GLY B CA 1
ATOM 3425 C C . GLY B 1 196 ? -7.508 -29.125 -18.703 1 93.25 196 GLY B C 1
ATOM 3426 O O . GLY B 1 196 ? -7.68 -30.281 -19.109 1 93.25 196 GLY B O 1
ATOM 3427 N N . GLU B 1 197 ? -7.727 -28.047 -19.484 1 95.75 197 GLU B N 1
ATOM 3428 C CA . GLU B 1 197 ? -8.188 -28.188 -20.859 1 95.75 197 GLU B CA 1
ATOM 3429 C C . GLU B 1 197 ? -7.051 -27.969 -21.844 1 95.75 197 GLU B C 1
ATOM 3431 O O . GLU B 1 197 ? -7.055 -28.531 -22.938 1 95.75 197 GLU B O 1
ATOM 3436 N N . GLN B 1 198 ? -6.148 -27.109 -21.5 1 96.69 198 GLN B N 1
ATOM 3437 C CA . GLN B 1 198 ? -5.059 -26.766 -22.406 1 96.69 198 GLN B CA 1
ATOM 3438 C C . GLN B 1 198 ? -3.785 -26.422 -21.625 1 96.69 198 GLN B C 1
ATOM 3440 O O . GLN B 1 198 ? -3.836 -26.141 -20.438 1 96.69 198 GLN B O 1
ATOM 3445 N N . VAL B 1 199 ? -2.729 -26.578 -22.266 1 97.56 199 VAL B N 1
ATOM 3446 C CA . VAL B 1 199 ? -1.409 -26.141 -21.828 1 97.56 199 VAL B CA 1
ATOM 3447 C C . VAL B 1 199 ? -0.829 -25.156 -22.844 1 97.56 199 VAL B C 1
ATOM 3449 O O . VAL B 1 199 ? -0.719 -25.484 -24.031 1 97.56 199 VAL B O 1
ATOM 3452 N N . VAL B 1 200 ? -0.522 -23.938 -22.406 1 97.81 200 VAL B N 1
ATOM 3453 C CA . VAL B 1 200 ? -0.053 -22.875 -23.297 1 97.81 200 VAL B CA 1
ATOM 3454 C C . VAL B 1 200 ? 1.27 -22.312 -22.781 1 97.81 200 VAL B C 1
ATOM 3456 O O . VAL B 1 200 ? 1.409 -22.047 -21.578 1 97.81 200 VAL B O 1
ATOM 3459 N N . GLU B 1 201 ? 2.262 -22.25 -23.672 1 96.62 201 GLU B N 1
ATOM 3460 C CA . GLU B 1 201 ? 3.506 -21.562 -23.344 1 96.62 201 GLU B CA 1
ATOM 3461 C C . GLU B 1 201 ? 3.387 -20.062 -23.609 1 96.62 201 GLU B C 1
ATOM 3463 O O . GLU B 1 201 ? 2.902 -19.641 -24.656 1 96.62 201 GLU B O 1
ATOM 3468 N N . LEU B 1 202 ? 3.717 -19.25 -22.625 1 96.75 202 LEU B N 1
ATOM 3469 C CA . LEU B 1 202 ? 3.766 -17.797 -22.75 1 96.75 202 LEU B CA 1
ATOM 3470 C C . LEU B 1 202 ? 5.207 -17.297 -22.734 1 96.75 202 LEU B C 1
ATOM 3472 O O . LEU B 1 202 ? 5.902 -17.438 -21.719 1 96.75 202 LEU B O 1
ATOM 3476 N N . THR B 1 203 ? 5.641 -16.688 -23.828 1 94.06 203 THR B N 1
ATOM 3477 C CA . THR B 1 203 ? 7.031 -16.266 -23.984 1 94.06 203 THR B CA 1
ATOM 3478 C C . THR B 1 203 ? 7.141 -14.75 -23.938 1 94.06 203 THR B C 1
ATOM 3480 O O . THR B 1 203 ? 6.23 -14.047 -24.375 1 94.06 203 THR B O 1
ATOM 3483 N N . ALA B 1 204 ? 8.156 -14.273 -23.312 1 93.69 204 ALA B N 1
ATOM 3484 C CA . ALA B 1 204 ? 8.523 -12.859 -23.297 1 93.69 204 ALA B CA 1
ATOM 3485 C C . ALA B 1 204 ? 10.031 -12.68 -23.359 1 93.69 204 ALA B C 1
ATOM 3487 O O . ALA B 1 204 ? 10.789 -13.602 -23.016 1 93.69 204 ALA B O 1
ATOM 3488 N N . PRO B 1 205 ? 10.484 -11.555 -23.875 1 91.62 205 PRO B N 1
ATOM 3489 C CA . PRO B 1 205 ? 11.93 -11.312 -23.859 1 91.62 205 PRO B CA 1
ATOM 3490 C C . PRO B 1 205 ? 12.516 -11.312 -22.453 1 91.62 205 PRO B C 1
ATOM 3492 O O . PRO B 1 205 ? 11.867 -10.836 -21.516 1 91.62 205 PRO B O 1
ATOM 3495 N N . LEU B 1 206 ? 13.633 -11.867 -22.359 1 90.56 206 LEU B N 1
ATOM 3496 C CA . LEU B 1 206 ? 14.367 -11.75 -21.109 1 90.56 206 LEU B CA 1
ATOM 3497 C C . LEU B 1 206 ? 14.922 -10.344 -20.938 1 90.56 206 LEU B C 1
ATOM 3499 O O . LEU B 1 206 ? 15.555 -9.797 -21.844 1 90.56 206 LEU B O 1
ATOM 3503 N N . ILE B 1 207 ? 14.641 -9.758 -19.828 1 92.31 207 ILE B N 1
ATOM 3504 C CA . ILE B 1 207 ? 15.102 -8.406 -19.562 1 92.31 207 ILE B CA 1
ATOM 3505 C C . ILE B 1 207 ? 16.375 -8.453 -18.703 1 92.31 207 ILE B C 1
ATOM 3507 O O . ILE B 1 207 ? 16.391 -9.102 -17.656 1 92.31 207 ILE B O 1
ATOM 3511 N N . ASP B 1 208 ? 17.406 -7.84 -19.172 1 91.5 208 ASP B N 1
ATOM 3512 C CA . ASP B 1 208 ? 18.672 -7.777 -18.453 1 91.5 208 ASP B CA 1
ATOM 3513 C C . ASP B 1 208 ? 18.625 -6.684 -17.375 1 91.5 208 ASP B C 1
ATOM 3515 O O . ASP B 1 208 ? 18.969 -5.531 -17.656 1 91.5 208 ASP B O 1
ATOM 3519 N N . THR B 1 209 ? 18.234 -7.047 -16.25 1 94.19 209 THR B N 1
ATOM 3520 C CA . THR B 1 209 ? 18.203 -6.145 -15.109 1 94.19 209 THR B CA 1
ATOM 3521 C C . THR B 1 209 ? 18.422 -6.906 -13.805 1 94.19 209 THR B C 1
ATOM 3523 O O . THR B 1 209 ? 18.078 -8.086 -13.711 1 94.19 209 THR B O 1
ATOM 3526 N N . LYS B 1 210 ? 19 -6.254 -12.812 1 93.81 210 LYS B N 1
ATOM 3527 C CA . LYS B 1 210 ? 19.156 -6.859 -11.492 1 93.81 210 LYS B CA 1
ATOM 3528 C C . LYS B 1 210 ? 17.938 -6.578 -10.617 1 93.81 210 LYS B C 1
ATOM 3530 O O . LYS B 1 210 ? 17.812 -7.121 -9.523 1 93.81 210 LYS B O 1
ATOM 3535 N N . ASN B 1 211 ? 17.078 -5.621 -11.109 1 96.06 211 ASN B N 1
ATOM 3536 C CA . ASN B 1 211 ? 15.922 -5.156 -10.344 1 96.06 211 ASN B CA 1
ATOM 3537 C C . ASN B 1 211 ? 14.719 -6.074 -10.523 1 96.06 211 ASN B C 1
ATOM 3539 O O . ASN B 1 211 ? 13.812 -5.766 -11.297 1 96.06 211 ASN B O 1
ATOM 3543 N N . THR B 1 212 ? 14.688 -7.184 -9.688 1 94.38 212 THR B N 1
ATOM 3544 C CA . THR B 1 212 ? 13.672 -8.211 -9.859 1 94.38 212 THR B CA 1
ATOM 3545 C C . THR B 1 212 ? 12.867 -8.391 -8.57 1 94.38 212 THR B C 1
ATOM 3547 O O . THR B 1 212 ? 12.039 -9.297 -8.469 1 94.38 212 THR B O 1
ATOM 3550 N N . HIS B 1 213 ? 13.156 -7.523 -7.562 1 96.06 213 HIS B N 1
ATOM 3551 C CA . HIS B 1 213 ? 12.453 -7.602 -6.289 1 96.06 213 HIS B CA 1
ATOM 3552 C C . HIS B 1 213 ? 10.953 -7.398 -6.473 1 96.06 213 HIS B C 1
ATOM 3554 O O . HIS B 1 213 ? 10.523 -6.398 -7.055 1 96.06 213 HIS B O 1
ATOM 3560 N N . GLY B 1 214 ? 10.156 -8.359 -6.074 1 97.06 214 GLY B N 1
ATOM 3561 C CA . GLY B 1 214 ? 8.703 -8.25 -6.129 1 97.06 214 GLY B CA 1
ATOM 3562 C C . GLY B 1 214 ? 8.125 -8.719 -7.449 1 97.06 214 GLY B C 1
ATOM 3563 O O . GLY B 1 214 ? 6.93 -8.523 -7.711 1 97.06 214 GLY B O 1
ATOM 3564 N N . THR B 1 215 ? 8.891 -9.414 -8.312 1 96.88 215 THR B N 1
ATOM 3565 C CA . THR B 1 215 ? 8.445 -9.859 -9.625 1 96.88 215 THR B CA 1
ATOM 3566 C C . THR B 1 215 ? 7.238 -10.789 -9.5 1 96.88 215 THR B C 1
ATOM 3568 O O . THR B 1 215 ? 6.234 -10.602 -10.188 1 96.88 215 THR B O 1
ATOM 3571 N N . GLY B 1 216 ? 7.332 -11.781 -8.609 1 97.12 216 GLY B N 1
ATOM 3572 C CA . GLY B 1 216 ? 6.227 -12.703 -8.398 1 97.12 216 GLY B CA 1
ATOM 3573 C C . GLY B 1 216 ? 4.98 -12.031 -7.852 1 97.12 216 GLY B C 1
ATOM 3574 O O . GLY B 1 216 ? 3.871 -12.281 -8.328 1 97.12 216 GLY B O 1
ATOM 3575 N N . CYS B 1 217 ? 5.152 -11.125 -6.836 1 98.5 217 CYS B N 1
ATOM 3576 C CA . CYS B 1 217 ? 4.039 -10.367 -6.273 1 98.5 217 CYS B CA 1
ATOM 3577 C C . CYS B 1 217 ? 3.354 -9.531 -7.348 1 98.5 217 CYS B C 1
ATOM 3579 O O . CYS B 1 217 ? 2.123 -9.484 -7.41 1 98.5 217 CYS B O 1
ATOM 3581 N N . THR B 1 218 ? 4.113 -8.914 -8.195 1 98.81 218 THR B N 1
ATOM 3582 C CA . THR B 1 218 ? 3.592 -8.039 -9.234 1 98.81 218 THR B CA 1
ATOM 3583 C C . THR B 1 218 ? 2.795 -8.836 -10.266 1 98.81 218 THR B C 1
ATOM 3585 O O . THR B 1 218 ? 1.688 -8.445 -10.641 1 98.81 218 THR B O 1
ATOM 3588 N N . LEU B 1 219 ? 3.324 -9.969 -10.695 1 98.75 219 LEU B N 1
ATOM 3589 C CA . LEU B 1 219 ? 2.646 -10.781 -11.703 1 98.75 219 LEU B CA 1
ATOM 3590 C C . LEU B 1 219 ? 1.314 -11.305 -11.172 1 98.75 219 LEU B C 1
ATOM 3592 O O . LEU B 1 219 ? 0.283 -11.164 -11.828 1 98.75 219 LEU B O 1
ATOM 3596 N N . SER B 1 220 ? 1.338 -11.898 -10 1 98.94 220 SER B N 1
ATOM 3597 C CA . SER B 1 220 ? 0.118 -12.461 -9.43 1 98.94 220 SER B CA 1
ATOM 3598 C C . SER B 1 220 ? -0.912 -11.367 -9.148 1 98.94 220 SER B C 1
ATOM 3600 O O . SER B 1 220 ? -2.107 -11.57 -9.375 1 98.94 220 SER B O 1
ATOM 3602 N N . SER B 1 221 ? -0.47 -10.195 -8.695 1 98.94 221 SER B N 1
ATOM 3603 C CA . SER B 1 221 ? -1.373 -9.078 -8.461 1 98.94 221 SER B CA 1
ATOM 3604 C C . SER B 1 221 ? -1.949 -8.539 -9.766 1 98.94 221 SER B C 1
ATOM 3606 O O . SER B 1 221 ? -3.109 -8.125 -9.82 1 98.94 221 SER B O 1
ATOM 3608 N N . ALA B 1 222 ? -1.106 -8.5 -10.797 1 98.94 222 ALA B N 1
ATOM 3609 C CA . ALA B 1 222 ? -1.588 -8.055 -12.102 1 98.94 222 ALA B CA 1
ATOM 3610 C C . ALA B 1 222 ? -2.701 -8.961 -12.609 1 98.94 222 ALA B C 1
ATOM 3612 O O . ALA B 1 222 ? -3.715 -8.484 -13.125 1 98.94 222 ALA B O 1
ATOM 3613 N N . ILE B 1 223 ? -2.527 -10.258 -12.469 1 98.94 223 ILE B N 1
ATOM 3614 C CA . ILE B 1 223 ? -3.547 -11.203 -12.898 1 98.94 223 ILE B CA 1
ATOM 3615 C C . ILE B 1 223 ? -4.836 -10.969 -12.117 1 98.94 223 ILE B C 1
ATOM 3617 O O . ILE B 1 223 ? -5.922 -10.906 -12.703 1 98.94 223 ILE B O 1
ATOM 3621 N N . ALA B 1 224 ? -4.707 -10.789 -10.82 1 98.94 22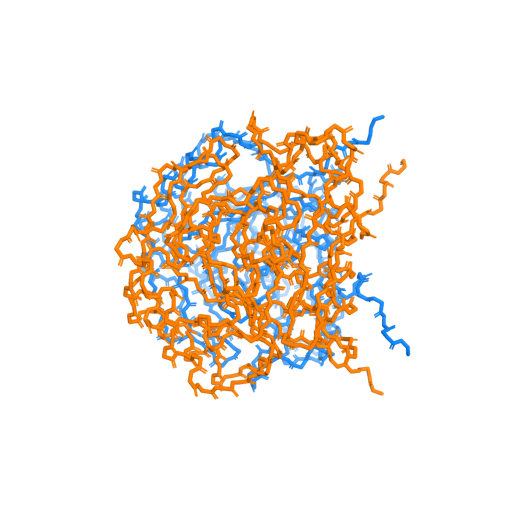4 ALA B N 1
ATOM 3622 C CA . ALA B 1 224 ? -5.867 -10.555 -9.969 1 98.94 224 ALA B CA 1
ATOM 3623 C C . ALA B 1 224 ? -6.59 -9.266 -10.367 1 98.94 224 ALA B C 1
ATOM 3625 O O . ALA B 1 224 ? -7.82 -9.211 -10.359 1 98.94 224 ALA B O 1
ATOM 3626 N N . ALA B 1 225 ? -5.84 -8.234 -10.711 1 98.88 225 ALA B N 1
ATOM 3627 C CA . ALA B 1 225 ? -6.422 -6.953 -11.094 1 98.88 225 ALA B CA 1
ATOM 3628 C C . ALA B 1 225 ? -7.121 -7.047 -12.445 1 98.88 225 ALA B C 1
ATOM 3630 O O . ALA B 1 225 ? -8.172 -6.441 -12.648 1 98.88 225 ALA B O 1
ATOM 3631 N N . LEU B 1 226 ? -6.582 -7.762 -13.375 1 98.81 226 LEU B N 1
ATOM 3632 C CA . LEU B 1 226 ? -7.027 -7.777 -14.766 1 98.81 226 LEU B CA 1
ATOM 3633 C C . LEU B 1 226 ? -8.188 -8.75 -14.953 1 98.81 226 LEU B C 1
ATOM 3635 O O . LEU B 1 226 ? -9.07 -8.523 -15.781 1 98.81 226 LEU B O 1
ATOM 3639 N N . ARG B 1 227 ? -8.211 -9.836 -14.172 1 98.81 227 ARG B N 1
ATOM 3640 C CA . ARG B 1 227 ? -9.141 -10.93 -14.43 1 98.81 227 ARG B CA 1
ATOM 3641 C C . ARG B 1 227 ? -10.586 -10.438 -14.398 1 98.81 227 ARG B C 1
ATOM 3643 O O . ARG B 1 227 ? -11.375 -10.766 -15.289 1 98.81 227 ARG B O 1
ATOM 3650 N N . PRO B 1 228 ? -10.961 -9.617 -13.398 1 98.25 228 PRO B N 1
ATOM 3651 C CA . PRO B 1 228 ? -12.344 -9.133 -13.391 1 98.25 228 PRO B CA 1
ATOM 3652 C C . PRO B 1 228 ? -12.648 -8.195 -14.555 1 98.25 228 PRO B C 1
ATOM 3654 O O . PRO B 1 228 ? -13.82 -7.887 -14.812 1 98.25 228 PRO B O 1
ATOM 3657 N N . GLN B 1 229 ? -11.625 -7.797 -15.258 1 97.38 229 GLN B N 1
ATOM 3658 C CA . GLN B 1 229 ? -11.781 -6.82 -16.328 1 97.38 229 GLN B CA 1
ATOM 3659 C C . GLN B 1 229 ? -11.75 -7.496 -17.703 1 97.38 229 GLN B C 1
ATOM 3661 O O . GLN B 1 229 ? -11.984 -6.852 -18.719 1 97.38 229 GLN B O 1
ATOM 3666 N N . ARG B 1 230 ? -11.422 -8.75 -17.75 1 97.44 230 ARG B N 1
ATOM 3667 C CA . ARG B 1 230 ? -11.258 -9.477 -19 1 97.44 230 ARG B CA 1
ATOM 3668 C C . ARG B 1 230 ? -12.211 -10.664 -19.078 1 97.44 230 ARG B C 1
ATOM 3670 O O . ARG B 1 230 ? -12.812 -11.055 -18.078 1 97.44 230 ARG B O 1
ATOM 3677 N N . GLY B 1 231 ? -12.242 -11.234 -20.234 1 94.81 231 GLY B N 1
ATOM 3678 C CA . GLY B 1 231 ? -13.258 -12.242 -20.484 1 94.81 231 GLY B CA 1
ATOM 3679 C C . GLY B 1 231 ? -12.82 -13.641 -20.094 1 94.81 231 GLY B C 1
ATOM 3680 O O . GLY B 1 231 ? -13.656 -14.531 -19.906 1 94.81 231 GLY B O 1
ATOM 3681 N N . ASP B 1 232 ? -11.484 -13.836 -20.047 1 97.31 232 ASP B N 1
ATOM 3682 C CA . ASP B 1 232 ? -11.023 -15.188 -19.734 1 97.31 232 ASP B CA 1
ATOM 3683 C C . ASP B 1 232 ? -9.672 -15.164 -19.031 1 97.31 232 ASP B C 1
ATOM 3685 O O . ASP B 1 232 ? -8.992 -14.133 -19.016 1 97.31 232 ASP B O 1
ATOM 3689 N N . TRP B 1 233 ? -9.273 -16.281 -18.438 1 98.44 233 TRP B N 1
ATOM 3690 C CA . TRP B 1 233 ? -8.062 -16.391 -17.641 1 98.44 233 TRP B CA 1
ATOM 3691 C C . TRP B 1 233 ? -6.816 -16.266 -18.516 1 98.44 233 TRP B C 1
ATOM 3693 O O . TRP B 1 233 ? -5.871 -15.562 -18.156 1 98.44 233 TRP B O 1
ATOM 3703 N N . LEU B 1 234 ? -6.789 -16.922 -19.672 1 98.12 234 LEU B N 1
ATOM 3704 C CA . LEU B 1 234 ? -5.59 -16.938 -20.5 1 98.12 234 LEU B CA 1
ATOM 3705 C C . LEU B 1 234 ? -5.238 -15.523 -20.969 1 98.12 234 LEU B C 1
ATOM 3707 O O . LEU B 1 234 ? -4.074 -15.125 -20.922 1 98.12 234 LEU B O 1
ATOM 3711 N N . SER B 1 235 ? -6.238 -14.781 -21.438 1 97.94 235 SER B N 1
ATOM 3712 C CA . SER B 1 235 ? -5.996 -13.406 -21.859 1 97.94 235 SER B CA 1
ATOM 3713 C C . SER B 1 235 ? -5.504 -12.555 -20.703 1 97.94 235 SER B C 1
ATOM 3715 O O . SER B 1 235 ? -4.613 -11.719 -20.875 1 97.94 235 SER B O 1
ATOM 3717 N N . SER B 1 236 ? -6.086 -12.727 -19.484 1 98.69 236 SER B N 1
ATOM 3718 C CA . SER B 1 236 ? -5.68 -11.992 -18.297 1 98.69 236 SER B CA 1
ATOM 3719 C C . SER B 1 236 ? -4.23 -12.297 -17.922 1 98.69 236 SER B C 1
ATOM 3721 O O . SER B 1 236 ? -3.459 -11.391 -17.609 1 98.69 236 SER B O 1
ATOM 3723 N N . VAL B 1 237 ? -3.838 -13.562 -18 1 98.81 237 VAL B N 1
ATOM 3724 C CA . VAL B 1 237 ? -2.492 -14 -17.656 1 98.81 237 VAL B CA 1
ATOM 3725 C C . VAL B 1 237 ? -1.491 -13.469 -18.672 1 98.81 237 VAL B C 1
ATOM 3727 O O . VAL B 1 237 ? -0.415 -12.992 -18.312 1 98.81 237 VAL B O 1
ATOM 3730 N N . SER B 1 238 ? -1.853 -13.516 -19.953 1 98.38 238 SER B N 1
ATOM 3731 C CA . SER B 1 238 ? -0.984 -13.023 -21.016 1 98.38 238 SER B CA 1
ATOM 3732 C C . SER B 1 238 ? -0.726 -11.531 -20.875 1 98.38 238 SER B C 1
ATOM 3734 O O . SER B 1 238 ? 0.417 -11.078 -20.969 1 98.38 238 SER B O 1
ATOM 3736 N N . GLU B 1 239 ? -1.777 -10.82 -20.625 1 98.62 239 GLU B N 1
ATOM 3737 C CA . GLU B 1 239 ? -1.643 -9.375 -20.453 1 98.62 239 GLU B CA 1
ATOM 3738 C C . GLU B 1 239 ? -0.817 -9.039 -19.219 1 98.62 239 GLU B C 1
ATOM 3740 O O . GLU B 1 239 ? -0.037 -8.086 -19.234 1 98.62 239 GLU B O 1
ATOM 3745 N N . ALA B 1 240 ? -1.018 -9.781 -18.156 1 98.81 240 ALA B N 1
ATOM 3746 C CA . ALA B 1 240 ? -0.236 -9.578 -16.938 1 98.81 240 ALA B CA 1
ATOM 3747 C C . ALA B 1 240 ? 1.25 -9.805 -17.188 1 98.81 240 ALA B C 1
ATOM 3749 O O . ALA B 1 240 ? 2.096 -9.062 -16.688 1 98.81 240 ALA B O 1
ATOM 3750 N N . LYS B 1 241 ? 1.575 -10.852 -17.922 1 98.19 241 LYS B N 1
ATOM 3751 C CA . LYS B 1 241 ? 2.967 -11.133 -18.266 1 98.19 241 LYS B CA 1
ATOM 3752 C C . LYS B 1 241 ? 3.566 -9.992 -19.078 1 98.19 241 LYS B C 1
ATOM 3754 O O . LYS B 1 241 ? 4.711 -9.602 -18.859 1 98.19 241 LYS B O 1
ATOM 3759 N N . ASP B 1 242 ? 2.811 -9.461 -20.062 1 98.06 242 ASP B N 1
ATOM 3760 C CA . ASP B 1 242 ? 3.266 -8.32 -20.859 1 98.06 242 ASP B CA 1
ATOM 3761 C C . ASP B 1 242 ? 3.525 -7.105 -19.969 1 98.06 242 ASP B C 1
ATOM 3763 O O . ASP B 1 242 ? 4.535 -6.418 -20.141 1 98.06 242 ASP B O 1
ATOM 3767 N N . TYR B 1 243 ? 2.586 -6.855 -19.078 1 98.44 243 TYR B N 1
ATOM 3768 C CA . TYR B 1 243 ? 2.73 -5.758 -18.141 1 98.44 243 TYR B CA 1
ATOM 3769 C C . TYR B 1 243 ? 4.008 -5.902 -17.328 1 98.44 243 TYR B C 1
ATOM 3771 O O . TYR B 1 243 ? 4.777 -4.949 -17.188 1 98.44 243 TYR B O 1
ATOM 3779 N N . LEU B 1 244 ? 4.227 -7.094 -16.781 1 98.19 244 LEU B N 1
ATOM 3780 C CA . LEU B 1 244 ? 5.41 -7.344 -15.969 1 98.19 244 LEU B CA 1
ATOM 3781 C C . LEU B 1 244 ? 6.684 -7.148 -16.797 1 98.19 244 LEU B C 1
ATOM 3783 O O . LEU B 1 244 ? 7.668 -6.602 -16.297 1 98.19 244 LEU B O 1
ATOM 3787 N N . THR B 1 245 ? 6.656 -7.598 -18.016 1 97 245 THR B N 1
ATOM 3788 C CA . THR B 1 245 ? 7.816 -7.441 -18.891 1 97 245 THR B CA 1
ATOM 3789 C C . THR B 1 245 ? 8.164 -5.965 -19.062 1 97 245 THR B C 1
ATOM 3791 O O . THR B 1 245 ? 9.336 -5.586 -18.984 1 97 245 THR B O 1
ATOM 3794 N N . GLY B 1 246 ? 7.184 -5.168 -19.297 1 97.94 246 GLY B N 1
ATOM 3795 C CA . GLY B 1 246 ? 7.41 -3.734 -19.391 1 97.94 246 GLY B CA 1
ATOM 3796 C C . GLY B 1 246 ? 7.922 -3.133 -18.094 1 97.94 246 GLY B C 1
ATOM 3797 O O . GLY B 1 246 ? 8.805 -2.273 -18.109 1 97.94 246 GLY B O 1
ATOM 3798 N N . ALA B 1 247 ? 7.324 -3.576 -17 1 98.38 247 ALA B N 1
ATOM 3799 C CA . ALA B 1 247 ? 7.75 -3.094 -15.68 1 98.38 247 ALA B CA 1
ATOM 3800 C C . ALA B 1 247 ? 9.211 -3.43 -15.422 1 98.38 247 ALA B C 1
ATOM 3802 O O . ALA B 1 247 ? 9.961 -2.613 -14.875 1 98.38 247 ALA B O 1
ATOM 3803 N N . LEU B 1 248 ? 9.641 -4.648 -15.781 1 97.31 248 LEU B N 1
ATOM 3804 C CA . LEU B 1 248 ? 11.031 -5.078 -15.641 1 97.31 248 LEU B CA 1
ATOM 3805 C C . LEU B 1 248 ? 11.945 -4.242 -16.531 1 97.31 248 LEU B C 1
ATOM 3807 O O . LEU B 1 248 ? 13.016 -3.811 -16.078 1 97.31 248 LEU B O 1
ATOM 3811 N N . ALA B 1 249 ? 11.547 -3.992 -17.734 1 96.94 249 ALA B N 1
ATOM 3812 C CA . ALA B 1 249 ? 12.352 -3.23 -18.672 1 96.94 249 ALA B CA 1
ATOM 3813 C C . ALA B 1 249 ? 12.586 -1.808 -18.172 1 96.94 249 ALA B C 1
ATOM 3815 O O . ALA B 1 249 ? 13.625 -1.208 -18.469 1 96.94 249 ALA B O 1
ATOM 3816 N N . ALA B 1 250 ? 11.664 -1.303 -17.391 1 97.5 250 ALA B N 1
ATOM 3817 C CA . ALA B 1 250 ? 11.75 0.078 -16.922 1 97.5 250 ALA B CA 1
ATOM 3818 C C . ALA B 1 250 ? 12.336 0.146 -15.516 1 97.5 250 ALA B C 1
ATOM 3820 O O . ALA B 1 250 ? 12.539 1.235 -14.969 1 97.5 250 ALA B O 1
ATOM 3821 N N . ALA B 1 251 ? 12.648 -0.958 -14.945 1 97.69 251 ALA B N 1
ATOM 3822 C CA . ALA B 1 2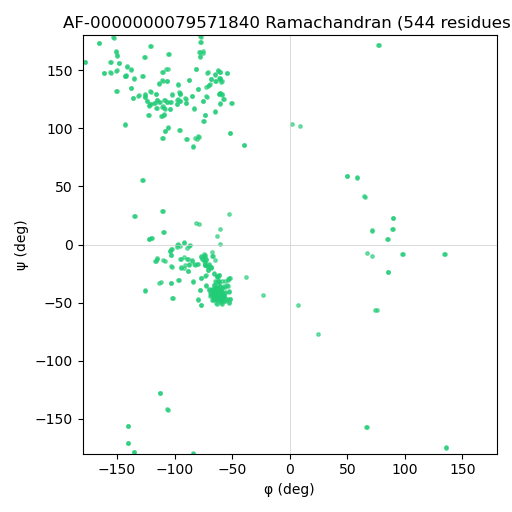51 ? 12.977 -1.062 -13.531 1 97.69 251 ALA B CA 1
ATOM 3823 C C . ALA B 1 251 ? 14.188 -0.209 -13.18 1 97.69 251 ALA B C 1
ATOM 3825 O O . ALA B 1 251 ? 14.234 0.419 -12.125 1 97.69 251 ALA B O 1
ATOM 3826 N N . ASP B 1 252 ? 15.156 -0.108 -14.062 1 96.5 252 ASP B N 1
ATOM 3827 C CA . ASP B 1 252 ? 16.422 0.559 -13.789 1 96.5 252 ASP B CA 1
ATOM 3828 C C . ASP B 1 252 ? 16.234 2.064 -13.633 1 96.5 252 ASP B C 1
ATOM 3830 O O . ASP B 1 252 ? 17.078 2.746 -13.039 1 96.5 252 ASP B O 1
ATOM 3834 N N . THR B 1 253 ? 15.133 2.578 -14.141 1 96.12 253 THR B N 1
ATOM 3835 C CA . THR B 1 253 ? 14.906 4.02 -14.102 1 96.12 253 THR B CA 1
ATOM 3836 C C . THR B 1 253 ? 14.547 4.469 -12.688 1 96.12 253 THR B C 1
ATOM 3838 O O . THR B 1 253 ? 14.609 5.66 -12.375 1 96.12 253 THR B O 1
ATOM 3841 N N . LEU B 1 254 ? 14.156 3.555 -11.805 1 96.81 254 LEU B N 1
ATOM 3842 C CA . LEU B 1 254 ? 13.688 3.91 -10.469 1 96.81 254 LEU B CA 1
ATOM 3843 C C . LEU B 1 254 ? 14.859 4.242 -9.555 1 96.81 254 LEU B C 1
ATOM 3845 O O . LEU B 1 254 ? 14.75 5.125 -8.703 1 96.81 254 LEU B O 1
ATOM 3849 N N . ASP B 1 255 ? 16 3.48 -9.664 1 96.88 255 ASP B N 1
ATOM 3850 C CA . ASP B 1 255 ? 17.188 3.662 -8.828 1 96.88 255 ASP B CA 1
ATOM 3851 C C . ASP B 1 255 ? 16.844 3.506 -7.348 1 96.88 255 ASP B C 1
ATOM 3853 O O . ASP B 1 255 ? 17.109 4.402 -6.543 1 96.88 255 ASP B O 1
ATOM 3857 N N . ILE B 1 256 ? 16.281 2.334 -6.961 1 98.12 256 ILE B N 1
ATOM 3858 C CA . ILE B 1 256 ? 15.852 2.082 -5.594 1 98.12 256 ILE B CA 1
ATOM 3859 C C . ILE B 1 256 ? 16.766 1.049 -4.941 1 98.12 256 ILE B C 1
ATOM 3861 O O . ILE B 1 256 ? 16.812 -0.106 -5.371 1 98.12 256 ILE B O 1
ATOM 3865 N N . GLY B 1 257 ? 17.453 1.429 -3.859 1 97.69 257 GLY B N 1
ATOM 3866 C CA . GLY B 1 257 ? 18.203 0.505 -3.033 1 97.69 257 GLY B CA 1
ATOM 3867 C C . GLY B 1 257 ? 19.531 0.099 -3.654 1 97.69 257 GLY B C 1
ATOM 3868 O O . GLY B 1 257 ? 19.828 0.474 -4.789 1 97.69 257 GLY B O 1
ATOM 3869 N N . ARG B 1 258 ? 20.406 -0.625 -2.918 1 97.25 258 ARG B N 1
ATOM 3870 C CA . ARG B 1 258 ? 21.75 -1.02 -3.326 1 97.25 258 ARG B CA 1
ATOM 3871 C C . ARG B 1 258 ? 21.797 -2.49 -3.723 1 97.25 258 ARG B C 1
ATOM 3873 O O . ARG B 1 258 ? 22.812 -2.969 -4.242 1 97.25 258 ARG B O 1
ATOM 3880 N N . GLY B 1 259 ? 20.688 -3.213 -3.537 1 97.06 259 GLY B N 1
ATOM 3881 C CA . GLY B 1 259 ? 20.562 -4.613 -3.91 1 97.06 259 GLY B CA 1
ATOM 3882 C C . GLY B 1 259 ? 19.719 -4.836 -5.145 1 97.06 259 GLY B C 1
ATOM 3883 O O . GLY B 1 259 ? 19.844 -4.113 -6.133 1 97.06 259 GLY B O 1
ATOM 3884 N N . SER B 1 260 ? 18.906 -5.961 -5.113 1 96.38 260 SER B N 1
ATOM 3885 C CA . SER B 1 260 ? 17.922 -6.176 -6.168 1 96.38 260 SER B CA 1
ATOM 3886 C C . SER B 1 260 ? 16.719 -5.25 -6.004 1 96.38 260 SER B C 1
ATOM 3888 O O . SER B 1 260 ? 15.852 -5.492 -5.16 1 96.38 260 SER B O 1
ATOM 3890 N N . GLY B 1 261 ? 16.656 -4.25 -6.859 1 97.69 261 GLY B N 1
ATOM 3891 C CA . GLY B 1 261 ? 15.594 -3.26 -6.762 1 97.69 261 GLY B CA 1
ATOM 3892 C C . GLY B 1 261 ? 14.258 -3.754 -7.289 1 97.69 261 GLY B C 1
ATOM 3893 O O . GLY B 1 261 ? 14.164 -4.879 -7.789 1 97.69 261 GLY B O 1
ATOM 3894 N N . PRO B 1 262 ? 13.258 -2.943 -7.109 1 98.38 262 PRO B N 1
ATOM 3895 C CA . PRO B 1 262 ? 11.898 -3.299 -7.531 1 98.38 262 PRO B CA 1
ATOM 3896 C C . PRO B 1 262 ? 11.688 -3.133 -9.031 1 98.38 262 PRO B C 1
ATOM 3898 O O . PRO B 1 262 ? 12.492 -2.492 -9.711 1 98.38 262 PRO B O 1
ATOM 3901 N N . VAL B 1 263 ? 10.578 -3.717 -9.523 1 98.19 263 VAL B N 1
ATOM 3902 C CA . VAL B 1 263 ? 10.102 -3.434 -10.875 1 98.19 263 VAL B CA 1
ATOM 3903 C C . VAL B 1 263 ? 9.391 -2.084 -10.898 1 98.19 263 VAL B C 1
ATOM 3905 O O . VAL B 1 263 ? 9.023 -1.55 -9.852 1 98.19 263 VAL B O 1
ATOM 3908 N N . HIS B 1 264 ? 9.234 -1.492 -12.102 1 98.38 264 HIS B N 1
ATOM 3909 C CA . HIS B 1 264 ? 8.562 -0.205 -12.258 1 98.38 264 HIS B CA 1
ATOM 3910 C C . HIS B 1 264 ? 7.066 -0.383 -12.469 1 98.38 264 HIS B C 1
ATOM 3912 O O . HIS B 1 264 ? 6.59 -0.401 -13.602 1 98.38 264 HIS B O 1
ATOM 3918 N N . HIS B 1 265 ? 6.301 -0.386 -11.383 1 98.69 265 HIS B N 1
ATOM 3919 C CA . HIS B 1 265 ? 4.879 -0.709 -11.422 1 98.69 265 HIS B CA 1
ATOM 3920 C C . HIS B 1 265 ? 4.113 0.29 -12.289 1 98.69 265 HIS B C 1
ATOM 3922 O O . HIS B 1 265 ? 3.09 -0.054 -12.883 1 98.69 265 HIS B O 1
ATOM 3928 N N . PHE B 1 266 ? 4.578 1.574 -12.336 1 98.31 266 PHE B N 1
ATOM 3929 C CA . PHE B 1 266 ? 3.795 2.631 -12.969 1 98.31 266 PHE B CA 1
ATOM 3930 C C . PHE B 1 266 ? 4.457 3.1 -14.258 1 98.31 266 PHE B C 1
ATOM 3932 O O . PHE B 1 266 ? 4.305 4.254 -14.656 1 98.31 266 PHE B O 1
ATOM 3939 N N . TYR B 1 267 ? 5.191 2.221 -14.922 1 97.25 267 TYR B N 1
ATOM 3940 C CA . TYR B 1 267 ? 5.941 2.584 -16.125 1 97.25 267 TYR B CA 1
ATOM 3941 C C . TYR B 1 267 ? 5.008 3.061 -17.219 1 97.25 267 TYR B C 1
ATOM 3943 O O . TYR B 1 267 ? 5.402 3.855 -18.078 1 97.25 267 TYR B O 1
ATOM 3951 N N . GLN B 1 268 ? 3.723 2.637 -17.234 1 95.62 268 GLN B N 1
ATOM 3952 C CA . GLN B 1 268 ? 2.754 3.021 -18.266 1 95.62 268 GLN B CA 1
ATOM 3953 C C . GLN B 1 268 ? 2.053 4.324 -17.891 1 95.62 268 GLN B C 1
ATOM 3955 O O . GLN B 1 268 ? 1.41 4.949 -18.734 1 95.62 268 GLN B O 1
ATOM 3960 N N . VAL B 1 269 ? 2.15 4.668 -16.641 1 92.88 269 VAL B N 1
ATOM 3961 C CA . VAL B 1 269 ? 1.363 5.777 -16.109 1 92.88 269 VAL B CA 1
ATOM 3962 C C . VAL B 1 269 ? 2.24 7.02 -15.984 1 92.88 269 VAL B C 1
ATOM 3964 O O . VAL B 1 269 ? 1.829 8.117 -16.375 1 92.88 269 VAL B O 1
ATOM 3967 N N . TRP B 1 270 ? 3.443 6.742 -15.406 1 93.38 270 TRP B N 1
ATOM 3968 C CA . TRP B 1 270 ? 4.332 7.875 -15.164 1 93.38 270 TRP B CA 1
ATOM 3969 C C . TRP B 1 270 ? 4.938 8.383 -16.469 1 93.38 270 TRP B C 1
ATOM 3971 O O . TRP B 1 270 ? 5.359 7.59 -17.312 1 93.38 270 TRP B O 1
ATOM 3981 N N . LYS B 1 271 ? 4.492 9.68 -16.906 1 71.44 271 LYS B N 1
ATOM 3982 C CA . LYS B 1 271 ? 5.027 10.312 -18.109 1 71.44 271 LYS B CA 1
ATOM 3983 C C . LYS B 1 271 ? 6.543 10.461 -18.016 1 71.44 271 LYS B C 1
ATOM 3985 O O . LYS B 1 271 ? 7.094 10.664 -16.938 1 71.44 271 LYS B O 1
ATOM 3990 N N . GLU B 1 272 ? 7.227 9.922 -19.031 1 61.41 272 GLU B N 1
ATOM 3991 C CA . GLU B 1 272 ? 8.664 10.172 -19.062 1 61.41 272 GLU B CA 1
ATOM 3992 C C . GLU B 1 272 ? 8.961 11.672 -18.953 1 61.41 272 GLU B C 1
ATOM 3994 O O . GLU B 1 272 ? 8.297 12.492 -19.594 1 61.41 272 GLU B O 1
ATOM 3999 N N . SER B 1 273 ? 9.242 12.164 -17.766 1 44.62 273 SER B N 1
ATOM 4000 C CA . SER B 1 273 ? 9.727 13.539 -17.766 1 44.62 273 SER B CA 1
ATOM 4001 C C . SER B 1 273 ? 10.672 13.797 -18.938 1 44.62 273 SER B C 1
ATOM 4003 O O . SER B 1 273 ? 11.68 13.102 -19.094 1 44.62 273 SER B O 1
ATOM 4005 N N . SER B 1 274 ? 10.141 14.133 -20.078 1 35.44 274 SER B N 1
ATOM 4006 C CA . SER B 1 274 ? 11.055 14.641 -21.094 1 35.44 274 SER B CA 1
ATOM 4007 C C . SER B 1 274 ? 11.891 15.789 -20.562 1 35.44 274 SER B C 1
ATOM 4009 O O . SER B 1 274 ? 11.398 16.609 -19.781 1 35.44 274 SER B O 1
#

Nearest PDB structures (foldseek):
  1jxi-assembly1_B  TM=9.472E-01  e=2.776E-31  Salmonella enterica subsp. enterica serovar Typhimurium
  1jxh-assembly1_B  TM=9.479E-01  e=3.338E-30  Salmonella enterica subsp. enterica serovar Typhimurium
  1ub0-assembly1_A-2  TM=9.485E-01  e=2.864E-25  Thermus thermophilus
  7r8y-assembly1_A  TM=9.444E-01  e=4.502E-25  synthetic construct
  4jjp-assembly1_A  TM=9.253E-01  e=6.603E-22  Clostridioides difficile 630

Foldseek 3Di:
DDDQAAEEEEEWADEPLLFATLSLLCLLLVLLGHHYHYQHQWYWDDDQQGTDDIGGDDLVVSVVSLCVDVVPDQHAAYEYEQQQEQSSLVSVLVSLVVVSYLHYEYEHHQAFPNRHGRYDLNNLVSNLVCQQSHQEYEYEQVNLCSNQVHHGDLDVVVLQVSQVSSVVSRHQKYWYWHLPNVPVVPQKTWIWIDGPPDIDIAIDGRAPDLQCGHLSVSLRSQLRSCVSVDDDSVVSNNVSVVLSNQQSNCQVVVVRDPHRHHGRSNSVPDPPPD/DDDQAAEEEEEWADEPLLFATLSLLCLLLVLLGHHYHYQHQWYWDDDQQGTDDIGGDDLVVSVVSLCVDVVPDQHAAYEYEQQQEQSSLVSVLVSLVVVSYLHYEYEHHQAFPNRHGRYDLNNLVSNLVCQQSHQEYEYEQVNLCSNQVHHGDLDVVVLQVSQVSSVVSRHQKYWYWHLPNVPVVPQKTWIWIDGPPDIDIAIDGNAPDLQCGHLSVSLRSQLRSCVSVDDDSVVSNNVSVVLSNQQSNCQVVVPRDPHRHHGRSNSVPDPPPD

InterPro domains:
  IPR004399 Hydroxymethylpyrimidine kinase/phosphomethylpyrimidine kinase domain [TIGR00097] (8-266)
  IPR004399 Hydroxymethylpyrimidine kinase/phosphomethylpyrimidine kinase domain [cd01169] (7-251)
  IPR013749 Pyridoxamine kinase/Phosphomethylpyrimidine kinase [PF08543] (15-264)
  IPR029056 Ribokinase-like [G3DSA:3.40.1190.20] (1-273)
  IPR029056 Ribokinase-like [SSF53613] (5-270)

Radius of gyration: 22.9 Å; Cα contacts (8 Å, |Δi|>4): 1337; chains: 2; bounding box: 45×68×53 Å

pLDDT: mean 94.91, std 9.87, range [35.44, 98.94]

Sequence (548 aa):
MTTPPPVALSIAGTDPSGGAGIQADLKTFSALGAYGTTVITALVAQATQGVRGIEVVDPDFLRLQWRTLVDDVRIDAIKIGMLANAEIADTVGEFLTESLTDTVVLDPVMVAASGDRLLDPQAEDAVRRLLPAASLITPNLPEAAVLLGSEPADSVEQMRAQAADLLELGAVRVLLKGGHLEGDGLGESVDVYADGEQVVELTAPLIDTKNTHGTGCTLSSAIAALRPQRGDWLSSVSEAKDYLTGALAAADTLDIGRGSGPVHHFYQVWKESSMTTPPPVALSIAGTDPSGGAGIQADLKTFSALGAYGTTVITALVAQATQGVRGIEVVDPDFLRLQWRTLVDDVRIDAIKIGMLANAEIADTVGEFLTESLTDTVVLDPVMVAASGDRLLDPQAEDAVRRLLPAASLITPNLPEAAVLLGSEPADSVEQMRAQAADLLELGAVRVLLKGGHLEGDGLGESVDVYADGEQVVELTAPLIDTKNTHGTGCTLSSAIAALRPQRGDWLSSVSEAKDYLTGALAAADTLDIGRGSGPVHHFYQVWKESS